Protein 7AJO (pdb70)

Secondary structure (DSSP, 8-state):
-----TTS-TTSGGGGT-S-HHHHHHHHHTTTT--S--SHHHHHHHHHHHHHHHHHT--HHHHHHHHHHHHHHHTT-HHHHHHHHHHHHHHHHHHHHHHHHHTHHHHTSS---SPPPPPPHHHHHHH--TTTT-TTT--TTS---HHHHHHHHHHHHHHTTTTS--PPP-----B-TTSB-S-HHHHHHHHHHTT---TTSPSS-SB--GGGHHHHHHHH---------B-S----TT--HHHHHHHHHHHHHHGGGS-------EEEGGGT--EEETTEEEE---EEEE-TTSPPP--EEEEEEEES--EE--TT---SS---TT-TTHHHHT--EEEETTEEEEE-GGGS-GGG--GGG--SEEEEPSSTTSTTTTEEEE---TT---EE--S-GGGGGSS--EEESS-EEETTHHHHHHHHHHHTT---SS--SS-EEEEEEEEEEEEEE--SEEEETTEEEE---TTSTTHHHHT--

B-factor: mean 32.71, std 13.71, range [15.11, 121.67]

InterPro domains:
  IPR002477 Peptidoglycan binding-like [PF01471] (220-265)
  IPR005490 L,D-transpeptidase catalytic domain [PF03734] (293-459)
  IPR005490 L,D-transpeptidase catalytic domain [PS52029] (292-469)
  IPR005490 L,D-transpeptidase catalytic domain [cd16913] (293-459)
  IPR036365 PGBD-like superfamily [SSF47090] (199-273)
  IPR036366 PGBD superfamily [G3DSA:1.10.101.10] (202-269)
  IPR038063 L,D-transpeptidase catalytic domain-like [G3DSA:2.40.440.10] (286-465)
  IPR038063 L,D-transpeptidase catalytic domain-like [SSF141523] (290-451)
  IPR045380 L,D-transpeptidase, scaffold domain [PF20142] (46-179)
  IPR052905 L,D-transpeptidase YkuD-like [PTHR41533] (31-523)

Nearest PDB structures (foldseek):
  7ajz-assembly2_B  TM=9.835E-01  e=1.786E-76  Vibrio cholerae
  6ntw-assembly1_A  TM=8.508E-01  e=1.933E-34  Escherichia coli K-12
  7kgm-assembly1_A  TM=8.425E-01  e=1.198E-33  Citrobacter rodentium ICC168
  7kgn-assembly1_A  TM=8.505E-01  e=2.633E-28  Salmonella enterica
  8aho-assembly1_A  TM=6.250E-01  e=1.512E-02  Mycobacterium tuberculosis

Organism: Vibrio cholerae serotype O1 (strain ATCC 39315 / El Tor Inaba N16961) (NCBI:txid243277)

Sequence (481 aa):
RFVELGWIDSTSPVNEQITNPALVEQIYHSNNDQLLWSDLATANHFEAQLEVIHRASFSPLFSRQLFFALKSYRQQDRWHEYDVLATDTLLQYLSSYAEQAPKVGIAWFFEGQLDQPLAPPSEEAQLALHAIGNQSLARLDEYTPQDPAYQQLLQAYQSLSSIEFNEVALYEQERLKRPGDPLSHREALVQRLALVNLDTTSILNDVAYYDASLEKPIKQFQKHGLQTDGVIGPQTKWLNTSVTERLALLALNAERIRLWPTQQDSIVVNVPGFDKYWDAGREVFESKVVVGKTTRPTPVNTKLDSLIINPTWNVPHKIVEDILPVKRDSEYLANHHEIIRGWSDPEVIDPALIDWEAVEPETFPYRLRQQAGVQNALGTYKFNTPNSRAIYLHDTPSKHLFNNNASRAFSSGCIRVENAEKFAQTLLANQGITLDDFPVSTQAIALKKRIPVHIIIYQTVWYEEGVLHYRDDIYHYDALALGNG

Structure (mmCIF, N/CA/C/O backbone):
data_7AJO
#
_entry.id   7AJO
#
_cell.length_a   57.849
_cell.length_b   102.328
_cell.length_c   113.226
_cell.angle_alpha   90.000
_cell.angle_beta   90.000
_cell.angle_gamma   90.000
#
_symmetry.space_group_name_H-M   'P 21 21 21'
#
loop_
_entity.id
_entity.type
_entity.pdbx_description
1 polymer 'L,D-transpeptidase YcbB'
2 non-polymer 1,2-ETHANEDIOL
3 non-polymer '(2~{S},6~{S})-2-azanyl-6-[[(4~{R})-4-azanyl-5-oxidanyl-5-oxidanylidene-pentanoyl]amino]heptanedioic acid'
4 water water
#
loop_
_atom_site.group_PDB
_atom_site.id
_atom_site.type_symbol
_atom_site.label_atom_id
_atom_site.label_alt_id
_atom_site.label_comp_id
_atom_site.label_asym_id
_atom_site.label_entity_id
_atom_site.label_seq_id
_atom_site.pdbx_PDB_ins_code
_atom_site.Cartn_x
_atom_site.Cartn_y
_atom_site.Cartn_z
_atom_site.occupancy
_atom_site.B_iso_or_equiv
_atom_site.auth_seq_id
_atom_site.auth_comp_id
_atom_site.auth_asym_id
_atom_site.auth_atom_id
_atom_site.pdbx_PDB_model_num
ATOM 1 N N . ARG A 1 7 ? -57.808 11.012 29.725 1.00 74.09 23 ARG A N 1
ATOM 2 C CA . ARG A 1 7 ? -58.492 10.546 28.461 1.00 69.87 23 ARG A CA 1
ATOM 3 C C . ARG A 1 7 ? -58.727 9.029 28.536 1.00 68.57 23 ARG A C 1
ATOM 4 O O . ARG A 1 7 ? -57.748 8.277 28.721 1.00 72.42 23 ARG A O 1
ATOM 12 N N . PHE A 1 8 ? -59.988 8.607 28.424 1.00 67.80 24 PHE A N 1
ATOM 13 C CA . PHE A 1 8 ? -60.449 7.198 28.546 1.00 65.99 24 PHE A CA 1
ATOM 14 C C . PHE A 1 8 ? -61.141 6.802 27.239 1.00 64.71 24 PHE A C 1
ATOM 15 O O . PHE A 1 8 ? -61.893 7.616 26.658 1.00 62.10 24 PHE A O 1
ATOM 23 N N . VAL A 1 9 ? -60.910 5.573 26.788 1.00 55.05 25 VAL A N 1
ATOM 24 C CA . VAL A 1 9 ? -61.510 5.068 25.522 1.00 53.58 25 VAL A CA 1
ATOM 25 C C . VAL A 1 9 ? -63.003 4.846 25.809 1.00 50.54 25 VAL A C 1
ATOM 26 O O . VAL A 1 9 ? -63.315 4.133 26.767 1.00 51.71 25 VAL A O 1
ATOM 30 N N . GLU A 1 10 ? -63.883 5.517 25.066 1.00 47.82 26 GLU A N 1
ATOM 31 C CA . GLU A 1 10 ? -65.344 5.559 25.330 1.00 51.47 26 GLU A CA 1
ATOM 32 C C . GLU A 1 10 ? -65.966 4.279 24.787 1.00 44.62 26 GLU A C 1
ATOM 33 O O . GLU A 1 10 ? -66.536 4.307 23.678 1.00 48.79 26 GLU A O 1
ATOM 39 N N . LEU A 1 11 ? -65.782 3.195 25.524 1.00 38.27 27 LEU A N 1
ATOM 40 C CA . LEU A 1 11 ? -66.356 1.861 25.248 1.00 40.87 27 LEU A CA 1
ATOM 41 C C . LEU A 1 11 ? -66.957 1.340 26.547 1.00 49.10 27 LEU A C 1
ATOM 42 O O . LEU A 1 11 ? -66.274 1.472 27.606 1.00 48.40 27 LEU A O 1
ATOM 47 N N . GLY A 1 12 ? -68.126 0.706 26.447 1.00 50.05 28 GLY A N 1
ATOM 48 C CA . GLY A 1 12 ? -68.826 0.096 27.585 1.00 52.76 28 GLY A CA 1
ATOM 49 C C . GLY A 1 12 ? -67.952 -0.919 28.285 1.00 50.24 28 GLY A C 1
ATOM 50 O O . GLY A 1 12 ? -67.898 -0.880 29.525 1.00 55.61 28 GLY A O 1
ATOM 51 N N . TRP A 1 13 ? -67.263 -1.775 27.529 1.00 46.34 29 TRP A N 1
ATOM 52 C CA . TRP A 1 13 ? -66.640 -3.006 28.086 1.00 45.51 29 TRP A CA 1
ATOM 53 C C . TRP A 1 13 ? -65.165 -2.782 28.470 1.00 40.40 29 TRP A C 1
ATOM 54 O O . TRP A 1 13 ? -64.442 -3.792 28.684 1.00 41.73 29 TRP A O 1
ATOM 65 N N . ILE A 1 14 ? -64.743 -1.522 28.575 1.00 39.86 30 ILE A N 1
ATOM 66 C CA . ILE A 1 14 ? -63.409 -1.116 29.110 1.00 39.46 30 ILE A CA 1
ATOM 67 C C . ILE A 1 14 ? -63.654 -0.108 30.230 1.00 38.09 30 ILE A C 1
ATOM 68 O O . ILE A 1 14 ? -64.077 1.025 29.929 1.00 35.92 30 ILE A O 1
ATOM 73 N N . ASP A 1 15 ? -63.339 -0.465 31.467 1.00 40.38 31 ASP A N 1
ATOM 74 C CA . ASP A 1 15 ? -63.512 0.496 32.583 1.00 40.50 31 ASP A CA 1
ATOM 75 C C . ASP A 1 15 ? -62.513 1.641 32.390 1.00 37.54 31 ASP A C 1
ATOM 76 O O . ASP A 1 15 ? -61.411 1.388 31.913 1.00 35.47 31 ASP A O 1
ATOM 81 N N . SER A 1 16 ? -62.878 2.857 32.790 1.00 36.97 32 SER A N 1
ATOM 82 C CA . SER A 1 16 ? -62.039 4.076 32.725 1.00 36.92 32 SER A CA 1
ATOM 83 C C . SER A 1 16 ? -60.758 3.890 33.543 1.00 37.95 32 SER A C 1
ATOM 84 O O . SER A 1 16 ? -59.742 4.553 33.240 1.00 33.74 32 SER A O 1
ATOM 87 N N . THR A 1 17 ? -60.827 3.041 34.577 1.00 38.83 33 THR A N 1
ATOM 88 C CA . THR A 1 17 ? -59.713 2.751 35.524 1.00 38.66 33 THR A CA 1
ATOM 89 C C . THR A 1 17 ? -58.727 1.740 34.922 1.00 35.39 33 THR A C 1
ATOM 90 O O . THR A 1 17 ? -57.645 1.648 35.474 1.00 35.66 33 THR A O 1
ATOM 94 N N . SER A 1 18 ? -59.077 1.036 33.829 1.00 38.03 34 SER A N 1
ATOM 95 C CA . SER A 1 18 ? -58.216 -0.007 33.200 1.00 36.48 34 SER A CA 1
ATOM 96 C C . SER A 1 18 ? -56.874 0.601 32.833 1.00 32.31 34 SER A C 1
ATOM 97 O O . SER A 1 18 ? -56.821 1.681 32.275 1.00 35.70 34 SER A O 1
ATOM 100 N N . PRO A 1 19 ? -55.764 -0.122 33.068 1.00 30.71 35 PRO A N 1
ATOM 101 C CA . PRO A 1 19 ? -54.447 0.319 32.626 1.00 31.75 35 PRO A CA 1
ATOM 102 C C . PRO A 1 19 ? -54.314 0.536 31.102 1.00 29.26 35 PRO A C 1
ATOM 103 O O . PRO A 1 19 ? -53.403 1.242 30.721 1.00 31.33 35 PRO A O 1
ATOM 107 N N . VAL A 1 20 ? -55.193 -0.032 30.269 1.00 29.38 36 VAL A N 1
ATOM 108 C CA . VAL A 1 20 ? -55.078 0.130 28.786 1.00 32.41 36 VAL A CA 1
ATOM 109 C C . VAL A 1 20 ? -55.312 1.585 28.420 1.00 36.29 36 VAL A C 1
ATOM 110 O O . VAL A 1 20 ? -54.865 1.961 27.315 1.00 35.52 36 VAL A O 1
ATOM 114 N N . ASN A 1 21 ? -56.016 2.357 29.257 1.00 34.32 37 ASN A N 1
ATOM 115 C CA . ASN A 1 21 ? -56.285 3.786 28.963 1.00 37.50 37 ASN A CA 1
ATOM 116 C C . ASN A 1 21 ? -54.961 4.537 28.981 1.00 39.02 37 ASN A C 1
ATOM 117 O O . ASN A 1 21 ? -54.870 5.493 28.231 1.00 44.50 37 ASN A O 1
ATOM 122 N N . GLU A 1 22 ? -53.952 4.065 29.714 1.00 36.06 38 GLU A N 1
ATOM 123 C CA . GLU A 1 22 ? -52.604 4.684 29.693 1.00 40.42 38 GLU A CA 1
ATOM 124 C C . GLU A 1 22 ? -51.738 4.086 28.581 1.00 35.97 38 GLU A C 1
ATOM 125 O O . GLU A 1 22 ? -50.618 4.544 28.396 1.00 36.57 38 GLU A O 1
ATOM 131 N N . GLN A 1 23 ? -52.169 3.031 27.921 1.00 30.51 39 GLN A N 1
ATOM 132 C CA . GLN A 1 23 ? -51.270 2.334 26.972 1.00 29.69 39 GLN A CA 1
ATOM 133 C C . GLN A 1 23 ? -51.691 2.656 25.532 1.00 29.44 39 GLN A C 1
ATOM 134 O O . GLN A 1 23 ? -50.847 2.527 24.661 1.00 34.73 39 GLN A O 1
ATOM 140 N N . ILE A 1 24 ? -52.962 2.989 25.311 1.00 29.94 40 ILE A N 1
ATOM 141 C CA . ILE A 1 24 ? -53.556 3.288 23.976 1.00 31.96 40 ILE A CA 1
ATOM 142 C C . ILE A 1 24 ? -52.984 4.633 23.528 1.00 30.98 40 ILE A C 1
ATOM 143 O O . ILE A 1 24 ? -53.088 5.597 24.281 1.00 30.12 40 ILE A O 1
ATOM 148 N N . THR A 1 25 ? -52.492 4.707 22.296 1.00 28.26 41 THR A N 1
ATOM 149 C CA . THR A 1 25 ? -51.892 5.921 21.698 1.00 26.42 41 THR A CA 1
ATOM 150 C C . THR A 1 25 ? -52.971 6.772 21.008 1.00 26.41 41 THR A C 1
ATOM 151 O O . THR A 1 25 ? -52.789 7.967 20.890 1.00 26.19 41 THR A O 1
ATOM 155 N N . ASN A 1 26 ? -54.055 6.172 20.525 1.00 26.81 42 ASN A N 1
ATOM 156 C CA . ASN A 1 26 ? -55.069 6.886 19.713 1.00 27.34 42 ASN A CA 1
ATOM 157 C C . ASN A 1 26 ? -56.458 6.404 20.130 1.00 27.65 42 ASN A C 1
ATOM 158 O O . ASN A 1 26 ? -57.162 5.736 19.369 1.00 24.83 42 ASN A O 1
ATOM 163 N N . PRO A 1 27 ? -56.910 6.772 21.351 1.00 27.82 43 PRO A N 1
ATOM 164 C CA . PRO A 1 27 ? -58.229 6.377 21.842 1.00 26.54 43 PRO A CA 1
ATOM 165 C C . PRO A 1 27 ? -59.386 6.852 20.949 1.00 25.77 43 PRO A C 1
ATOM 166 O O . PRO A 1 27 ? -60.312 6.095 20.729 1.00 26.98 43 PRO A O 1
ATOM 170 N N . ALA A 1 28 ? -59.297 8.050 20.403 1.00 26.50 44 ALA A N 1
ATOM 171 C CA . ALA A 1 28 ? -60.348 8.629 19.541 1.00 27.86 44 ALA A CA 1
ATOM 172 C C . ALA A 1 28 ? -60.577 7.700 18.347 1.00 28.19 44 ALA A C 1
ATOM 173 O O . ALA A 1 28 ? -61.747 7.353 18.081 1.00 26.89 44 ALA A O 1
ATOM 175 N N . LEU A 1 29 ? -59.514 7.273 17.669 1.00 25.62 45 LEU A N 1
ATOM 176 C CA . LEU A 1 29 ? -59.668 6.448 16.445 1.00 25.30 45 LEU A CA 1
ATOM 177 C C . LEU A 1 29 ? -60.076 5.023 16.846 1.00 24.56 45 LEU A C 1
ATOM 178 O O . LEU A 1 29 ? -60.959 4.422 16.187 1.00 22.47 45 LEU A O 1
ATOM 183 N N . VAL A 1 30 ? -59.529 4.507 17.937 1.00 22.91 46 VAL A N 1
ATOM 184 C CA . VAL A 1 30 ? -59.822 3.123 18.364 1.00 24.70 46 VAL A CA 1
ATOM 185 C C . VAL A 1 30 ? -61.311 3.046 18.707 1.00 23.82 46 VAL A C 1
ATOM 186 O O . VAL A 1 30 ? -61.951 2.062 18.343 1.00 23.79 46 VAL A O 1
ATOM 190 N N . GLU A 1 31 ? -61.859 4.031 19.397 1.00 26.67 47 GLU A N 1
ATOM 191 C CA . GLU A 1 31 ? -63.299 3.942 19.782 1.00 27.03 47 GLU A CA 1
ATOM 192 C C . GLU A 1 31 ? -64.166 4.039 18.529 1.00 24.35 47 GLU A C 1
ATOM 193 O O . GLU A 1 31 ? -65.127 3.275 18.444 1.00 24.45 47 GLU A O 1
ATOM 199 N N . GLN A 1 32 ? -63.808 4.886 17.578 1.00 23.98 48 GLN A N 1
ATOM 200 C CA . GLN A 1 32 ? -64.572 4.994 16.312 1.00 26.91 48 GLN A CA 1
ATOM 201 C C . GLN A 1 32 ? -64.579 3.665 15.560 1.00 25.24 48 GLN A C 1
ATOM 202 O O . GLN A 1 32 ? -65.613 3.356 14.974 1.00 25.82 48 GLN A O 1
ATOM 208 N N . ILE A 1 33 ? -63.450 2.955 15.500 1.00 22.15 49 ILE A N 1
ATOM 209 C CA . ILE A 1 33 ? -63.354 1.625 14.829 1.00 23.49 49 ILE A CA 1
ATOM 210 C C . ILE A 1 33 ? -64.304 0.653 15.517 1.00 21.56 49 ILE A C 1
ATOM 211 O O . ILE A 1 33 ? -65.077 -0.034 14.824 1.00 21.72 49 ILE A O 1
ATOM 216 N N . TYR A 1 34 ? -64.305 0.621 16.849 1.00 19.91 50 TYR A N 1
ATOM 217 C CA . TYR A 1 34 ? -65.208 -0.268 17.589 1.00 20.98 50 TYR A CA 1
ATOM 218 C C . TYR A 1 34 ? -66.673 0.103 17.305 1.00 21.30 50 TYR A C 1
ATOM 219 O O . TYR A 1 34 ? -67.459 -0.818 16.964 1.00 19.97 50 TYR A O 1
ATOM 228 N N . HIS A 1 35 ? -67.013 1.391 17.390 1.00 23.91 51 HIS A N 1
ATOM 229 C CA . HIS A 1 35 ? -68.398 1.895 17.211 1.00 24.32 51 HIS A CA 1
ATOM 230 C C . HIS A 1 35 ? -68.879 1.531 15.808 1.00 24.93 51 HIS A C 1
ATOM 231 O O . HIS A 1 35 ? -70.057 1.162 15.671 1.00 25.37 51 HIS A O 1
ATOM 238 N N . SER A 1 36 ? -67.982 1.585 14.815 1.00 22.29 52 SER A N 1
ATOM 239 C CA . SER A 1 36 ? -68.291 1.279 13.390 1.00 24.95 52 SER A CA 1
ATOM 240 C C . SER A 1 36 ? -68.520 -0.224 13.212 1.00 23.97 52 SER A C 1
ATOM 241 O O . SER A 1 36 ? -68.931 -0.629 12.138 1.00 22.82 52 SER A O 1
ATOM 244 N N . ASN A 1 37 ? -68.164 -1.029 14.214 1.00 26.71 53 ASN A N 1
ATOM 245 C CA . ASN A 1 37 ? -68.168 -2.511 14.135 1.00 29.17 53 ASN A CA 1
ATOM 246 C C . ASN A 1 37 ? -69.049 -3.047 15.265 1.00 26.97 53 ASN A C 1
ATOM 247 O O . ASN A 1 37 ? -68.817 -4.178 15.703 1.00 25.37 53 ASN A O 1
ATOM 252 N N . ASN A 1 38 ? -69.972 -2.221 15.758 1.00 28.26 54 ASN A N 1
ATOM 253 C CA . ASN A 1 38 ? -71.012 -2.635 16.729 1.00 28.80 54 ASN A CA 1
ATOM 254 C C . ASN A 1 38 ? -70.340 -3.053 18.034 1.00 29.16 54 ASN A C 1
ATOM 255 O O . ASN A 1 38 ? -70.848 -3.968 18.700 1.00 26.55 54 ASN A O 1
ATOM 260 N N . ASP A 1 39 ? -69.211 -2.432 18.354 1.00 29.73 55 ASP A N 1
ATOM 261 C CA . ASP A 1 39 ? -68.413 -2.711 19.573 1.00 30.21 55 ASP A CA 1
ATOM 262 C C . ASP A 1 39 ? -68.139 -4.204 19.739 1.00 29.85 55 ASP A C 1
ATOM 263 O O . ASP A 1 39 ? -68.014 -4.647 20.889 1.00 30.89 55 ASP A O 1
ATOM 268 N N . GLN A 1 40 ? -67.959 -4.927 18.635 1.00 29.21 56 GLN A N 1
ATOM 269 C CA . GLN A 1 40 ? -67.526 -6.340 18.631 1.00 30.89 56 GLN A CA 1
ATOM 270 C C . GLN A 1 40 ? -66.001 -6.409 18.809 1.00 30.89 56 GLN A C 1
ATOM 271 O O . GLN A 1 40 ? -65.274 -5.528 18.300 1.00 27.22 56 GLN A O 1
ATOM 277 N N . LEU A 1 41 ? -65.532 -7.464 19.477 1.00 30.16 57 LEU A N 1
ATOM 278 C CA . LEU A 1 41 ? -64.085 -7.781 19.612 1.00 27.33 57 LEU A CA 1
ATOM 279 C C . LEU A 1 41 ? -63.518 -8.079 18.215 1.00 25.90 57 LEU A C 1
ATOM 280 O O . LEU A 1 41 ? -64.215 -8.702 17.389 1.00 27.37 57 LEU A O 1
ATOM 285 N N . LEU A 1 42 ? -62.304 -7.622 17.936 1.00 25.47 58 LEU A N 1
ATOM 286 C CA . LEU A 1 42 ? -61.652 -7.847 16.633 1.00 26.60 58 LEU A CA 1
ATOM 287 C C . LEU A 1 42 ? -60.714 -9.049 16.720 1.00 23.94 58 LEU A C 1
ATOM 288 O O . LEU A 1 42 ? -60.410 -9.574 15.665 1.00 22.40 58 LEU A O 1
ATOM 293 N N . TRP A 1 43 ? -60.278 -9.465 17.915 1.00 21.86 59 TRP A N 1
ATOM 294 C CA . TRP A 1 43 ? -59.143 -10.420 18.070 1.00 25.38 59 TRP A CA 1
ATOM 295 C C . TRP A 1 43 ? -59.569 -11.761 18.682 1.00 27.00 59 TRP A C 1
ATOM 296 O O . TRP A 1 43 ? -58.717 -12.435 19.287 1.00 27.58 59 TRP A O 1
ATOM 307 N N . SER A 1 44 ? -60.817 -12.183 18.488 1.00 28.31 60 SER A N 1
ATOM 308 C CA . SER A 1 44 ? -61.380 -13.391 19.142 1.00 28.23 60 SER A CA 1
ATOM 309 C C . SER A 1 44 ? -60.859 -14.656 18.457 1.00 27.97 60 SER A C 1
ATOM 310 O O . SER A 1 44 ? -60.928 -15.705 19.062 1.00 30.46 60 SER A O 1
ATOM 313 N N . ASP A 1 45 ? -60.376 -14.567 17.217 1.00 28.68 61 ASP A N 1
ATOM 314 C CA . ASP A 1 45 ? -59.652 -15.687 16.570 1.00 28.81 61 ASP A CA 1
ATOM 315 C C . ASP A 1 45 ? -58.211 -15.668 17.103 1.00 29.91 61 ASP A C 1
ATOM 316 O O . ASP A 1 45 ? -57.444 -14.720 16.781 1.00 29.14 61 ASP A O 1
ATOM 321 N N . LEU A 1 46 ? -57.879 -16.664 17.925 1.00 32.43 62 LEU A N 1
ATOM 322 C CA . LEU A 1 46 ? -56.533 -16.884 18.504 1.00 30.95 62 LEU A CA 1
ATOM 323 C C . LEU A 1 46 ? -55.500 -16.962 17.377 1.00 31.65 62 LEU A C 1
ATOM 324 O O . LEU A 1 46 ? -54.390 -16.461 17.564 1.00 29.60 62 LEU A O 1
ATOM 329 N N . ALA A 1 47 ? -55.820 -17.580 16.252 1.00 26.38 63 ALA A N 1
ATOM 330 C CA . ALA A 1 47 ? -54.848 -17.658 15.140 1.00 29.33 63 ALA A CA 1
ATOM 331 C C . ALA A 1 47 ? -54.463 -16.234 14.679 1.00 26.71 63 ALA A C 1
ATOM 332 O O . ALA A 1 47 ? -53.304 -16.036 14.278 1.00 27.76 63 ALA A O 1
ATOM 334 N N . THR A 1 48 ? -55.385 -15.271 14.751 1.00 24.96 64 THR A N 1
ATOM 335 C CA . THR A 1 48 ? -55.179 -13.862 14.330 1.00 24.81 64 THR A CA 1
ATOM 336 C C . THR A 1 48 ? -54.339 -13.136 15.387 1.00 23.82 64 THR A C 1
ATOM 337 O O . THR A 1 48 ? -53.409 -12.393 15.006 1.00 21.80 64 THR A O 1
ATOM 341 N N . ALA A 1 49 ? -54.674 -13.336 16.661 1.00 20.78 65 ALA A N 1
ATOM 342 C CA . ALA A 1 49 ? -53.883 -12.824 17.792 1.00 23.38 65 ALA A CA 1
ATOM 343 C C . ALA A 1 49 ? -52.443 -13.349 17.664 1.00 23.94 65 ALA A C 1
ATOM 344 O O . ALA A 1 49 ? -51.485 -12.525 17.688 1.00 23.24 65 ALA A O 1
ATOM 346 N N . ASN A 1 50 ? -52.295 -14.651 17.436 1.00 23.85 66 ASN A N 1
ATOM 347 C CA . ASN A 1 50 ? -50.973 -15.316 17.300 1.00 23.62 66 ASN A CA 1
ATOM 348 C C . ASN A 1 50 ? -50.203 -14.698 16.141 1.00 24.59 66 ASN A C 1
ATOM 349 O O . ASN A 1 50 ? -48.975 -14.516 16.285 1.00 21.46 66 ASN A O 1
ATOM 354 N N . HIS A 1 51 ? -50.885 -14.467 15.017 1.00 23.11 67 HIS A N 1
ATOM 355 C CA . HIS A 1 51 ? -50.234 -13.955 13.789 1.00 25.19 67 HIS A CA 1
ATOM 356 C C . HIS A 1 51 ? -49.689 -12.553 14.086 1.00 23.73 67 HIS A C 1
ATOM 357 O O . HIS A 1 51 ? -48.537 -12.299 13.721 1.00 23.69 67 HIS A O 1
ATOM 364 N N . PHE A 1 52 ? -50.421 -11.695 14.799 1.00 22.25 68 PHE A N 1
ATOM 365 C CA . PHE A 1 52 ? -49.969 -10.311 15.066 1.00 22.89 68 PHE A CA 1
ATOM 366 C C . PHE A 1 52 ? -48.835 -10.365 16.101 1.00 22.81 68 PHE A C 1
ATOM 367 O O . PHE A 1 52 ? -47.818 -9.655 15.958 1.00 20.24 68 PHE A O 1
ATOM 375 N N . GLU A 1 53 ? -48.952 -11.218 17.115 1.00 23.00 69 GLU A N 1
ATOM 376 C CA . GLU A 1 53 ? -47.846 -11.300 18.110 1.00 26.11 69 GLU A CA 1
ATOM 377 C C . GLU A 1 53 ? -46.561 -11.764 17.397 1.00 25.98 69 GLU A C 1
ATOM 378 O O . GLU A 1 53 ? -45.483 -11.284 17.759 1.00 23.65 69 GLU A O 1
ATOM 384 N N . ALA A 1 54 ? -46.676 -12.635 16.404 1.00 22.64 70 ALA A N 1
ATOM 385 C CA . ALA A 1 54 ? -45.497 -13.172 15.701 1.00 24.38 70 ALA A CA 1
ATOM 386 C C . ALA A 1 54 ? -44.862 -12.045 14.886 1.00 24.31 70 ALA A C 1
ATOM 387 O O . ALA A 1 54 ? -43.630 -12.055 14.779 1.00 23.67 70 ALA A O 1
ATOM 389 N N . GLN A 1 55 ? -45.657 -11.137 14.326 1.00 23.14 71 GLN A N 1
ATOM 390 C CA . GLN A 1 55 ? -45.130 -9.950 13.612 1.00 24.72 71 GLN A CA 1
ATOM 391 C C . GLN A 1 55 ? -44.430 -9.020 14.608 1.00 22.99 71 GLN A C 1
ATOM 392 O O . GLN A 1 55 ? -43.278 -8.575 14.342 1.00 20.25 71 GLN A O 1
ATOM 398 N N . LEU A 1 56 ? -45.052 -8.766 15.751 1.00 19.65 72 LEU A N 1
ATOM 399 C CA . LEU A 1 56 ? -44.461 -7.887 16.768 1.00 20.93 72 LEU A CA 1
ATOM 400 C C . LEU A 1 56 ? -43.164 -8.513 17.283 1.00 20.27 72 LEU A C 1
ATOM 401 O O . LEU A 1 56 ? -42.249 -7.731 17.595 1.00 21.66 72 LEU A O 1
ATOM 406 N N . GLU A 1 57 ? -43.099 -9.843 17.381 1.00 22.71 73 GLU A N 1
ATOM 407 C CA . GLU A 1 57 ? -41.917 -10.593 17.900 1.00 24.88 73 GLU A CA 1
ATOM 408 C C . GLU A 1 57 ? -40.727 -10.362 16.958 1.00 21.26 73 GLU A C 1
ATOM 409 O O . GLU A 1 57 ? -39.647 -10.184 17.451 1.00 19.52 73 GLU A O 1
ATOM 415 N N . VAL A 1 58 ? -40.956 -10.301 15.651 1.00 19.63 74 VAL A N 1
ATOM 416 C CA . VAL A 1 58 ? -39.907 -9.911 14.674 1.00 19.84 74 VAL A CA 1
ATOM 417 C C . VAL A 1 58 ? -39.383 -8.505 15.028 1.00 20.94 74 VAL A C 1
ATOM 418 O O . VAL A 1 58 ? -38.142 -8.339 15.187 1.00 21.75 74 VAL A O 1
ATOM 422 N N . ILE A 1 59 ? -40.278 -7.535 15.207 1.00 19.48 75 ILE A N 1
ATOM 423 C CA . ILE A 1 59 ? -39.914 -6.132 15.509 1.00 18.55 75 ILE A CA 1
ATOM 424 C C . ILE A 1 59 ? -39.203 -6.131 16.852 1.00 19.61 75 ILE A C 1
ATOM 425 O O . ILE A 1 59 ? -38.190 -5.406 17.024 1.00 20.19 75 ILE A O 1
ATOM 430 N N . HIS A 1 60 ? -39.674 -6.942 17.784 1.00 19.43 76 HIS A N 1
ATOM 431 C CA . HIS A 1 60 ? -39.066 -6.958 19.137 1.00 19.27 76 HIS A CA 1
ATOM 432 C C . HIS A 1 60 ? -37.620 -7.458 19.032 1.00 19.96 76 HIS A C 1
ATOM 433 O O . HIS A 1 60 ? -36.672 -6.812 19.558 1.00 19.61 76 HIS A O 1
ATOM 440 N N . ARG A 1 61 ? -37.435 -8.580 18.365 1.00 21.45 77 ARG A N 1
ATOM 441 C CA . ARG A 1 61 ? -36.081 -9.163 18.219 1.00 26.06 77 ARG A CA 1
ATOM 442 C C . ARG A 1 61 ? -35.161 -8.180 17.466 1.00 24.44 77 ARG A C 1
ATOM 443 O O . ARG A 1 61 ? -33.940 -8.094 17.773 1.00 23.52 77 ARG A O 1
ATOM 451 N N . ALA A 1 62 ? -35.706 -7.459 16.497 1.00 24.56 78 ALA A N 1
ATOM 452 C CA . ALA A 1 62 ? -34.940 -6.500 15.685 1.00 23.48 78 ALA A CA 1
ATOM 453 C C . ALA A 1 62 ? -34.400 -5.388 16.582 1.00 24.13 78 ALA A C 1
ATOM 454 O O . ALA A 1 62 ? -33.368 -4.819 16.240 1.00 23.20 78 ALA A O 1
ATOM 456 N N . SER A 1 63 ? -35.086 -5.104 17.685 1.00 23.99 79 SER A N 1
ATOM 457 C CA . SER A 1 63 ? -34.629 -4.252 18.809 1.00 22.68 79 SER A CA 1
ATOM 458 C C . SER A 1 63 ? -34.621 -2.755 18.485 1.00 21.73 79 SER A C 1
ATOM 459 O O . SER A 1 63 ? -34.090 -2.040 19.293 1.00 23.80 79 SER A O 1
ATOM 462 N N . PHE A 1 64 ? -35.157 -2.288 17.360 1.00 18.98 80 PHE A N 1
ATOM 463 C CA . PHE A 1 64 ? -35.124 -0.858 16.974 1.00 19.03 80 PHE A CA 1
ATOM 464 C C . PHE A 1 64 ? -36.324 -0.106 17.562 1.00 20.84 80 PHE A C 1
ATOM 465 O O . PHE A 1 64 ? -36.369 1.140 17.417 1.00 23.59 80 PHE A O 1
ATOM 473 N N . SER A 1 65 ? -37.284 -0.786 18.207 1.00 23.62 81 SER A N 1
ATOM 474 C CA . SER A 1 65 ? -38.547 -0.120 18.618 1.00 19.92 81 SER A CA 1
ATOM 475 C C . SER A 1 65 ? -38.881 -0.380 20.066 1.00 19.83 81 SER A C 1
ATOM 476 O O . SER A 1 65 ? -39.593 -1.314 20.373 1.00 19.49 81 SER A O 1
ATOM 479 N N . PRO A 1 66 ? -38.474 0.469 21.016 1.00 21.66 82 PRO A N 1
ATOM 480 C CA . PRO A 1 66 ? -39.026 0.353 22.367 1.00 21.54 82 PRO A CA 1
ATOM 481 C C . PRO A 1 66 ? -40.568 0.471 22.375 1.00 22.76 82 PRO A C 1
ATOM 482 O O . PRO A 1 66 ? -41.210 -0.186 23.191 1.00 22.12 82 PRO A O 1
ATOM 486 N N . LEU A 1 67 ? -41.165 1.289 21.498 1.00 22.93 83 LEU A N 1
ATOM 487 C CA . LEU A 1 67 ? -42.658 1.377 21.370 1.00 23.17 83 LEU A CA 1
ATOM 488 C C . LEU A 1 67 ? -43.267 -0.027 21.181 1.00 23.15 83 LEU A C 1
ATOM 489 O O . LEU A 1 67 ? -44.059 -0.463 21.996 1.00 20.40 83 LEU A O 1
ATOM 494 N N . PHE A 1 68 ? -42.927 -0.723 20.100 1.00 21.23 84 PHE A N 1
ATOM 495 C CA . PHE A 1 68 ? -43.555 -2.014 19.766 1.00 21.52 84 PHE A CA 1
ATOM 496 C C . PHE A 1 68 ? -43.206 -3.045 20.821 1.00 23.69 84 PHE A C 1
ATOM 497 O O . PHE A 1 68 ? -44.076 -3.859 21.149 1.00 22.18 84 PHE A O 1
ATOM 505 N N . SER A 1 69 ? -41.997 -2.986 21.380 1.00 21.58 85 SER A N 1
ATOM 506 C CA . SER A 1 69 ? -41.577 -3.958 22.418 1.00 23.40 85 SER A CA 1
ATOM 507 C C . SER A 1 69 ? -42.481 -3.765 23.641 1.00 21.72 85 SER A C 1
ATOM 508 O O . SER A 1 69 ? -42.943 -4.784 24.205 1.00 22.09 85 SER A O 1
ATOM 511 N N . ARG A 1 70 ? -42.717 -2.509 24.009 1.00 23.46 86 ARG A N 1
ATOM 512 C CA . ARG A 1 70 ? -43.558 -2.125 25.180 1.00 26.11 86 ARG A CA 1
ATOM 513 C C . ARG A 1 70 ? -44.989 -2.627 24.963 1.00 26.10 86 ARG A C 1
ATOM 514 O O . ARG A 1 70 ? -45.612 -3.139 25.917 1.00 23.64 86 ARG A O 1
ATOM 522 N N . GLN A 1 71 ? -45.521 -2.457 23.756 1.00 22.98 87 GLN A N 1
ATOM 523 C CA . GLN A 1 71 ? -46.927 -2.855 23.490 1.00 24.14 87 GLN A CA 1
ATOM 524 C C . GLN A 1 71 ? -46.976 -4.386 23.436 1.00 22.44 87 GLN A C 1
ATOM 525 O O . GLN A 1 71 ? -47.929 -4.957 23.941 1.00 22.47 87 GLN A O 1
ATOM 531 N N . LEU A 1 72 ? -45.990 -5.054 22.826 1.00 21.28 88 LEU A N 1
ATOM 532 C CA . LEU A 1 72 ? -45.993 -6.523 22.799 1.00 21.88 88 LEU A CA 1
ATOM 533 C C . LEU A 1 72 ? -45.979 -7.029 24.242 1.00 22.80 88 LEU A C 1
ATOM 534 O O . LEU A 1 72 ? -46.732 -7.977 24.564 1.00 23.78 88 LEU A O 1
ATOM 539 N N . PHE A 1 73 ? -45.139 -6.471 25.096 1.00 24.53 89 PHE A N 1
ATOM 540 C CA A PHE A 1 73 ? -45.030 -7.011 26.472 0.50 26.18 89 PHE A CA 1
ATOM 541 C CA B PHE A 1 73 ? -45.016 -6.918 26.513 0.50 25.51 89 PHE A CA 1
ATOM 542 C C . PHE A 1 73 ? -46.392 -6.830 27.172 1.00 25.74 89 PHE A C 1
ATOM 543 O O . PHE A 1 73 ? -46.846 -7.809 27.788 1.00 24.89 89 PHE A O 1
ATOM 558 N N . ALA A 1 74 ? -47.038 -5.673 27.036 1.00 25.38 90 ALA A N 1
ATOM 559 C CA . ALA A 1 74 ? -48.387 -5.429 27.605 1.00 26.16 90 ALA A CA 1
ATOM 560 C C . ALA A 1 74 ? -49.422 -6.419 27.017 1.00 25.10 90 ALA A C 1
ATOM 561 O O . ALA A 1 74 ? -50.228 -7.020 27.780 1.00 24.97 90 ALA A O 1
ATOM 563 N N . LEU A 1 75 ? -49.441 -6.621 25.696 1.00 21.92 91 LEU A N 1
ATOM 564 C CA . LEU A 1 75 ? -50.361 -7.603 25.081 1.00 20.39 91 LEU A CA 1
ATOM 565 C C . LEU A 1 75 ? -50.162 -8.978 25.704 1.00 23.42 91 LEU A C 1
ATOM 566 O O . LEU A 1 75 ? -51.174 -9.572 26.136 1.00 23.70 91 LEU A O 1
ATOM 571 N N . LYS A 1 76 ? -48.919 -9.473 25.774 1.00 25.09 92 LYS A N 1
ATOM 572 C CA . LYS A 1 76 ? -48.646 -10.843 26.283 1.00 26.21 92 LYS A CA 1
ATOM 573 C C . LYS A 1 76 ? -49.108 -10.919 27.740 1.00 25.24 92 LYS A C 1
ATOM 574 O O . LYS A 1 76 ? -49.612 -11.963 28.151 1.00 26.35 92 LYS A O 1
ATOM 580 N N . SER A 1 77 ? -48.963 -9.848 28.487 1.00 24.54 93 SER A N 1
ATOM 581 C CA . SER A 1 77 ? -49.378 -9.819 29.914 1.00 28.37 93 SER A CA 1
ATOM 582 C C . SER A 1 77 ? -50.912 -9.965 30.009 1.00 29.11 93 SER A C 1
ATOM 583 O O . SER A 1 77 ? -51.388 -10.792 30.784 1.00 26.81 93 SER A O 1
ATOM 586 N N . TYR A 1 78 ? -51.684 -9.226 29.209 1.00 26.82 94 TYR A N 1
ATOM 587 C CA . TYR A 1 78 ? -53.164 -9.299 29.251 1.00 28.06 94 TYR A CA 1
ATOM 588 C C . TYR A 1 78 ? -53.564 -10.714 28.875 1.00 26.70 94 TYR A C 1
ATOM 589 O O . TYR A 1 78 ? -54.427 -11.299 29.519 1.00 25.38 94 TYR A O 1
ATOM 598 N N . ARG A 1 79 ? -52.922 -11.249 27.848 1.00 26.61 95 ARG A N 1
ATOM 599 C CA . ARG A 1 79 ? -53.226 -12.614 27.363 1.00 26.81 95 ARG A CA 1
ATOM 600 C C . ARG A 1 79 ? -52.922 -13.659 28.454 1.00 29.60 95 ARG A C 1
ATOM 601 O O . ARG A 1 79 ? -53.741 -14.586 28.633 1.00 30.43 95 ARG A O 1
ATOM 609 N N . GLN A 1 80 ? -51.798 -13.546 29.159 1.00 31.88 96 GLN A N 1
ATOM 610 C CA . GLN A 1 80 ? -51.433 -14.514 30.234 1.00 34.73 96 GLN A CA 1
ATOM 611 C C . GLN A 1 80 ? -52.542 -14.484 31.291 1.00 32.78 96 GLN A C 1
ATOM 612 O O . GLN A 1 80 ? -52.798 -15.524 31.879 1.00 34.95 96 GLN A O 1
ATOM 618 N N . GLN A 1 81 ? -53.146 -13.320 31.532 1.00 30.50 97 GLN A N 1
ATOM 619 C CA . GLN A 1 81 ? -54.206 -13.132 32.563 1.00 29.91 97 GLN A CA 1
ATOM 620 C C . GLN A 1 81 ? -55.619 -13.375 32.016 1.00 30.70 97 GLN A C 1
ATOM 621 O O . GLN A 1 81 ? -56.564 -13.168 32.814 1.00 29.48 97 GLN A O 1
ATOM 627 N N . ASP A 1 82 ? -55.775 -13.723 30.724 1.00 28.46 98 ASP A N 1
ATOM 628 C CA . ASP A 1 82 ? -57.088 -13.906 30.045 1.00 30.89 98 ASP A CA 1
ATOM 629 C C . ASP A 1 82 ? -57.872 -12.591 30.054 1.00 27.57 98 ASP A C 1
ATOM 630 O O . ASP A 1 82 ? -59.095 -12.631 30.032 1.00 26.57 98 ASP A O 1
ATOM 635 N N . ARG A 1 83 ? -57.193 -11.454 30.069 1.00 23.48 99 ARG A N 1
ATOM 636 C CA . ARG A 1 83 ? -57.852 -10.136 29.984 1.00 23.93 99 ARG A CA 1
ATOM 637 C C . ARG A 1 83 ? -58.022 -9.771 28.511 1.00 25.03 99 ARG A C 1
ATOM 638 O O . ARG A 1 83 ? -57.334 -8.813 28.046 1.00 24.32 99 ARG A O 1
ATOM 646 N N . TRP A 1 84 ? -58.953 -10.461 27.854 1.00 24.65 100 TRP A N 1
ATOM 647 C CA . TRP A 1 84 ? -59.098 -10.434 26.376 1.00 26.91 100 TRP A CA 1
ATOM 648 C C . TRP A 1 84 ? -59.756 -9.149 25.912 1.00 26.48 100 TRP A C 1
ATOM 649 O O . TRP A 1 84 ? -59.542 -8.816 24.765 1.00 26.58 100 TRP A O 1
ATOM 660 N N . HIS A 1 85 ? -60.535 -8.472 26.748 1.00 26.11 101 HIS A N 1
ATOM 661 C CA . HIS A 1 85 ? -61.191 -7.197 26.379 1.00 30.53 101 HIS A CA 1
ATOM 662 C C . HIS A 1 85 ? -60.106 -6.125 26.279 1.00 26.70 101 HIS A C 1
ATOM 663 O O . HIS A 1 85 ? -60.081 -5.381 25.287 1.00 23.87 101 HIS A O 1
ATOM 670 N N . GLU A 1 86 ? -59.243 -6.058 27.284 1.00 24.35 102 GLU A N 1
ATOM 671 C CA . GLU A 1 86 ? -58.099 -5.125 27.275 1.00 24.63 102 GLU A CA 1
ATOM 672 C C . GLU A 1 86 ? -57.138 -5.467 26.127 1.00 22.60 102 GLU A C 1
ATOM 673 O O . GLU A 1 86 ? -56.691 -4.518 25.433 1.00 20.85 102 GLU A O 1
ATOM 679 N N . TYR A 1 87 ? -56.855 -6.746 25.953 1.00 21.63 103 TYR A N 1
ATOM 680 C CA . TYR A 1 87 ? -55.970 -7.230 24.875 1.00 23.01 103 TYR A CA 1
ATOM 681 C C . TYR A 1 87 ? -56.515 -6.685 23.559 1.00 23.00 103 TYR A C 1
ATOM 682 O O . TYR A 1 87 ? -55.758 -6.157 22.738 1.00 21.07 103 TYR A O 1
ATOM 691 N N . ASP A 1 88 ? -57.823 -6.812 23.400 1.00 24.05 104 ASP A N 1
ATOM 692 C CA . ASP A 1 88 ? -58.539 -6.496 22.141 1.00 23.56 104 ASP A CA 1
ATOM 693 C C . ASP A 1 88 ? -58.236 -5.049 21.773 1.00 20.65 104 ASP A C 1
ATOM 694 O O . ASP A 1 88 ? -57.801 -4.773 20.610 1.00 20.53 104 ASP A O 1
ATOM 699 N N . VAL A 1 89 ? -58.445 -4.130 22.693 1.00 20.84 105 VAL A N 1
ATOM 700 C CA . VAL A 1 89 ? -58.351 -2.670 22.379 1.00 21.61 105 VAL A CA 1
ATOM 701 C C . VAL A 1 89 ? -56.881 -2.296 22.205 1.00 21.25 105 VAL A C 1
ATOM 702 O O . VAL A 1 89 ? -56.583 -1.471 21.309 1.00 20.97 105 VAL A O 1
ATOM 706 N N . LEU A 1 90 ? -55.991 -2.853 23.027 1.00 20.42 106 LEU A N 1
ATOM 707 C CA . LEU A 1 90 ? -54.541 -2.566 22.873 1.00 21.56 106 LEU A CA 1
ATOM 708 C C . LEU A 1 90 ? -54.032 -3.139 21.546 1.00 19.36 106 LEU A C 1
ATOM 709 O O . LEU A 1 90 ? -53.224 -2.472 20.876 1.00 19.75 106 LEU A O 1
ATOM 714 N N . ALA A 1 91 ? -54.446 -4.349 21.198 1.00 18.02 107 ALA A N 1
ATOM 715 C CA . ALA A 1 91 ? -54.096 -4.928 19.889 1.00 18.62 107 ALA A CA 1
ATOM 716 C C . ALA A 1 91 ? -54.537 -3.980 18.758 1.00 19.23 107 ALA A C 1
ATOM 717 O O . ALA A 1 91 ? -53.744 -3.790 17.784 1.00 19.30 107 ALA A O 1
ATOM 719 N N . THR A 1 92 ? -55.804 -3.540 18.764 1.00 18.53 108 THR A N 1
ATOM 720 C CA . THR A 1 92 ? -56.350 -2.636 17.720 1.00 20.39 108 THR A CA 1
ATOM 721 C C . THR A 1 92 ? -55.500 -1.352 17.677 1.00 19.66 108 THR A C 1
ATOM 722 O O . THR A 1 92 ? -55.055 -0.963 16.582 1.00 18.48 108 THR A O 1
ATOM 726 N N . ASP A 1 93 ? -55.148 -0.788 18.832 1.00 17.45 109 ASP A N 1
ATOM 727 C CA . ASP A 1 93 ? -54.301 0.420 18.889 1.00 21.43 109 ASP A CA 1
ATOM 728 C C . ASP A 1 93 ? -52.938 0.110 18.262 1.00 20.37 109 ASP A C 1
ATOM 729 O O . ASP A 1 93 ? -52.443 0.928 17.457 1.00 23.74 109 ASP A O 1
ATOM 734 N N . THR A 1 94 ? -52.382 -1.046 18.598 1.00 20.07 110 THR A N 1
ATOM 735 C CA . THR A 1 94 ? -51.019 -1.436 18.197 1.00 19.73 110 THR A CA 1
ATOM 736 C C . THR A 1 94 ? -51.034 -1.738 16.690 1.00 19.46 110 THR A C 1
ATOM 737 O O . THR A 1 94 ? -50.035 -1.449 16.020 1.00 19.31 110 THR A O 1
ATOM 741 N N . LEU A 1 95 ? -52.122 -2.275 16.165 1.00 17.70 111 LEU A N 1
ATOM 742 C CA . LEU A 1 95 ? -52.225 -2.525 14.701 1.00 19.11 111 LEU A CA 1
ATOM 743 C C . LEU A 1 95 ? -52.230 -1.184 13.953 1.00 19.02 111 LEU A C 1
ATOM 744 O O . LEU A 1 95 ? -51.657 -1.109 12.847 1.00 20.14 111 LEU A O 1
ATOM 749 N N . LEU A 1 96 ? -52.925 -0.165 14.453 1.00 19.07 112 LEU A N 1
ATOM 750 C CA . LEU A 1 96 ? -52.880 1.181 13.831 1.00 19.91 112 LEU A CA 1
ATOM 751 C C . LEU A 1 96 ? -51.429 1.685 13.820 1.00 20.23 112 LEU A C 1
ATOM 752 O O . LEU A 1 96 ? -50.980 2.173 12.759 1.00 19.82 112 LEU A O 1
ATOM 757 N N . GLN A 1 97 ? -50.694 1.511 14.920 1.00 18.80 113 GLN A N 1
ATOM 758 C CA . GLN A 1 97 ? -49.241 1.845 14.964 1.00 19.32 113 GLN A CA 1
ATOM 759 C C . GLN A 1 97 ? -48.490 1.008 13.919 1.00 18.39 113 GLN A C 1
ATOM 760 O O . GLN A 1 97 ? -47.634 1.569 13.227 1.00 20.47 113 GLN A O 1
ATOM 766 N N . TYR A 1 98 ? -48.818 -0.262 13.761 1.00 18.59 114 TYR A N 1
ATOM 767 C CA . TYR A 1 98 ? -48.099 -1.139 12.807 1.00 19.07 114 TYR A CA 1
ATOM 768 C C . TYR A 1 98 ? -48.348 -0.614 11.386 1.00 19.36 114 TYR A C 1
ATOM 769 O O . TYR A 1 98 ? -47.423 -0.564 10.549 1.00 17.57 114 TYR A O 1
ATOM 778 N N . LEU A 1 99 ? -49.580 -0.217 11.112 1.00 19.65 115 LEU A N 1
ATOM 779 C CA . LEU A 1 99 ? -49.963 0.251 9.762 1.00 20.15 115 LEU A CA 1
ATOM 780 C C . LEU A 1 99 ? -49.218 1.565 9.491 1.00 19.52 115 LEU A C 1
ATOM 781 O O . LEU A 1 99 ? -48.725 1.777 8.369 1.00 19.79 115 LEU A O 1
ATOM 786 N N . SER A 1 100 ? -49.108 2.423 10.481 1.00 19.50 116 SER A N 1
ATOM 787 C CA A SER A 1 100 ? -48.375 3.706 10.354 0.50 19.99 116 SER A CA 1
ATOM 788 C CA B SER A 1 100 ? -48.377 3.704 10.341 0.50 20.21 116 SER A CA 1
ATOM 789 C C . SER A 1 100 ? -46.890 3.395 10.114 1.00 19.85 116 SER A C 1
ATOM 790 O O . SER A 1 100 ? -46.287 4.007 9.225 1.00 18.16 116 SER A O 1
ATOM 795 N N . TYR A 1 101 ? -46.348 2.445 10.876 1.00 19.77 117 TYR A N 1
ATOM 796 C CA . TYR A 1 101 ? -44.933 1.977 10.737 1.00 19.48 117 TYR A CA 1
ATOM 797 C C . TYR A 1 101 ? -44.706 1.530 9.294 1.00 19.65 117 TYR A C 1
ATOM 798 O O . TYR A 1 101 ? -43.732 1.978 8.631 1.00 20.90 117 TYR A O 1
ATOM 807 N N . ALA A 1 102 ? -45.619 0.713 8.778 1.00 18.53 118 ALA A N 1
ATOM 808 C CA . ALA A 1 102 ? -45.455 0.137 7.431 1.00 18.84 118 ALA A CA 1
ATOM 809 C C . ALA A 1 102 ? -45.437 1.267 6.395 1.00 19.57 118 ALA A C 1
ATOM 810 O O . ALA A 1 102 ? -44.587 1.248 5.485 1.00 21.18 118 ALA A O 1
ATOM 812 N N . GLU A 1 103 ? -46.298 2.258 6.549 1.00 19.10 119 GLU A N 1
ATOM 813 C CA . GLU A 1 103 ? -46.441 3.376 5.583 1.00 21.59 119 GLU A CA 1
ATOM 814 C C . GLU A 1 103 ? -45.270 4.354 5.723 1.00 21.12 119 GLU A C 1
ATOM 815 O O . GLU A 1 103 ? -44.750 4.801 4.675 1.00 21.06 119 GLU A O 1
ATOM 821 N N . GLN A 1 104 ? -44.807 4.601 6.940 1.00 20.38 120 GLN A N 1
ATOM 822 C CA . GLN A 1 104 ? -43.823 5.663 7.252 1.00 23.62 120 GLN A CA 1
ATOM 823 C C . GLN A 1 104 ? -42.381 5.149 7.090 1.00 22.70 120 GLN A C 1
ATOM 824 O O . GLN A 1 104 ? -41.502 6.001 6.816 1.00 23.16 120 GLN A O 1
ATOM 830 N N . ALA A 1 105 ? -42.140 3.825 7.153 1.00 21.88 121 ALA A N 1
ATOM 831 C CA . ALA A 1 105 ? -40.769 3.268 7.157 1.00 19.94 121 ALA A CA 1
ATOM 832 C C . ALA A 1 105 ? -40.027 3.780 5.937 1.00 20.32 121 ALA A C 1
ATOM 833 O O . ALA A 1 105 ? -38.909 4.262 6.057 1.00 20.74 121 ALA A O 1
ATOM 835 N N . PRO A 1 106 ? -40.576 3.643 4.712 1.00 21.44 122 PRO A N 1
ATOM 836 C CA . PRO A 1 106 ? -39.840 4.081 3.534 1.00 23.50 122 PRO A CA 1
ATOM 837 C C . PRO A 1 106 ? -39.644 5.601 3.466 1.00 23.78 122 PRO A C 1
ATOM 838 O O . PRO A 1 106 ? -38.906 6.002 2.635 1.00 26.66 122 PRO A O 1
ATOM 842 N N . LYS A 1 107 ? -40.347 6.395 4.273 1.00 24.82 123 LYS A N 1
ATOM 843 C CA . LYS A 1 107 ? -40.306 7.875 4.193 1.00 26.10 123 LYS A CA 1
ATOM 844 C C . LYS A 1 107 ? -39.325 8.401 5.240 1.00 28.06 123 LYS A C 1
ATOM 845 O O . LYS A 1 107 ? -38.594 9.312 4.926 1.00 29.33 123 LYS A O 1
ATOM 851 N N . VAL A 1 108 ? -39.337 7.885 6.458 1.00 26.65 124 VAL A N 1
ATOM 852 C CA . VAL A 1 108 ? -38.577 8.524 7.572 1.00 26.98 124 VAL A CA 1
ATOM 853 C C . VAL A 1 108 ? -37.837 7.466 8.402 1.00 26.00 124 VAL A C 1
ATOM 854 O O . VAL A 1 108 ? -37.274 7.848 9.464 1.00 25.19 124 VAL A O 1
ATOM 858 N N . GLY A 1 109 ? -37.895 6.194 7.997 1.00 23.47 125 GLY A N 1
ATOM 859 C CA . GLY A 1 109 ? -37.454 5.060 8.838 1.00 25.06 125 GLY A CA 1
ATOM 860 C C . GLY A 1 109 ? -35.968 5.087 9.187 1.00 23.56 125 GLY A C 1
ATOM 861 O O . GLY A 1 109 ? -35.580 4.492 10.209 1.00 21.83 125 GLY A O 1
ATOM 862 N N . ILE A 1 110 ? -35.137 5.809 8.446 1.00 23.79 126 ILE A N 1
ATOM 863 C CA . ILE A 1 110 ? -33.693 5.898 8.825 1.00 26.33 126 ILE A CA 1
ATOM 864 C C . ILE A 1 110 ? -33.594 6.343 10.287 1.00 27.29 126 ILE A C 1
ATOM 865 O O . ILE A 1 110 ? -32.697 5.864 10.983 1.00 28.45 126 ILE A O 1
ATOM 870 N N . ALA A 1 111 ? -34.478 7.233 10.716 1.00 28.75 127 ALA A N 1
ATOM 871 C CA . ALA A 1 111 ? -34.487 7.809 12.072 1.00 31.89 127 ALA A CA 1
ATOM 872 C C . ALA A 1 111 ? -34.688 6.696 13.094 1.00 31.25 127 ALA A C 1
ATOM 873 O O . ALA A 1 111 ? -34.224 6.893 14.217 1.00 37.99 127 ALA A O 1
ATOM 875 N N . TRP A 1 112 ? -35.342 5.584 12.731 1.00 25.78 128 TRP A N 1
ATOM 876 C CA . TRP A 1 112 ? -35.664 4.480 13.672 1.00 24.92 128 TRP A CA 1
ATOM 877 C C . TRP A 1 112 ? -34.560 3.424 13.673 1.00 24.21 128 TRP A C 1
ATOM 878 O O . TRP A 1 112 ? -34.497 2.664 14.631 1.00 24.16 128 TRP A O 1
ATOM 889 N N . PHE A 1 113 ? -33.756 3.323 12.621 1.00 22.69 129 PHE A N 1
ATOM 890 C CA . PHE A 1 113 ? -32.804 2.194 12.473 1.00 22.22 129 PHE A CA 1
ATOM 891 C C . PHE A 1 113 ? -31.350 2.657 12.626 1.00 23.36 129 PHE A C 1
ATOM 892 O O . PHE A 1 113 ? -30.536 1.842 13.007 1.00 23.95 129 PHE A O 1
ATOM 900 N N . PHE A 1 114 ? -31.035 3.915 12.328 1.00 21.49 130 PHE A N 1
ATOM 901 C CA . PHE A 1 114 ? -29.635 4.384 12.234 1.00 24.51 130 PHE A CA 1
ATOM 902 C C . PHE A 1 114 ? -29.424 5.702 12.993 1.00 29.58 130 PHE A C 1
ATOM 903 O O . PHE A 1 114 ? -28.338 5.892 13.481 1.00 32.71 130 PHE A O 1
ATOM 911 N N . GLU A 1 115 ? -30.410 6.586 13.112 1.00 34.30 131 GLU A N 1
ATOM 912 C CA . GLU A 1 115 ? -30.208 7.901 13.780 1.00 41.13 131 GLU A CA 1
ATOM 913 C C . GLU A 1 115 ? -31.035 8.001 15.061 1.00 42.06 131 GLU A C 1
ATOM 914 O O . GLU A 1 115 ? -31.266 9.128 15.491 1.00 47.94 131 GLU A O 1
ATOM 920 N N . GLY A 1 116 ? -31.445 6.878 15.643 1.00 37.88 132 GLY A N 1
ATOM 921 C CA . GLY A 1 116 ? -32.339 6.811 16.816 1.00 34.60 132 GLY A CA 1
ATOM 922 C C . GLY A 1 116 ? -33.148 5.518 16.836 1.00 33.66 132 GLY A C 1
ATOM 923 O O . GLY A 1 116 ? -32.748 4.540 16.170 1.00 31.41 132 GLY A O 1
ATOM 924 N N . GLN A 1 117 ? -34.292 5.534 17.512 1.00 26.49 133 GLN A N 1
ATOM 925 C CA . GLN A 1 117 ? -35.149 4.356 17.694 1.00 25.73 133 GLN A CA 1
ATOM 926 C C . GLN A 1 117 ? -36.602 4.780 17.490 1.00 24.34 133 GLN A C 1
ATOM 927 O O . GLN A 1 117 ? -36.884 5.988 17.571 1.00 25.53 133 GLN A O 1
ATOM 933 N N . LEU A 1 118 ? -37.485 3.814 17.240 1.00 24.35 134 LEU A N 1
ATOM 934 C CA . LEU A 1 118 ? -38.972 4.017 17.184 1.00 23.85 134 LEU A CA 1
ATOM 935 C C . LEU A 1 118 ? -39.510 3.850 18.609 1.00 22.06 134 LEU A C 1
ATOM 936 O O . LEU A 1 118 ? -39.888 2.742 18.990 1.00 20.41 134 LEU A O 1
ATOM 941 N N . ASP A 1 119 ? -39.393 4.898 19.412 1.00 27.89 135 ASP A N 1
ATOM 942 C CA . ASP A 1 119 ? -39.680 4.851 20.868 1.00 29.48 135 ASP A CA 1
ATOM 943 C C . ASP A 1 119 ? -40.926 5.677 21.196 1.00 30.97 135 ASP A C 1
ATOM 944 O O . ASP A 1 119 ? -41.392 5.577 22.326 1.00 35.15 135 ASP A O 1
ATOM 949 N N . GLN A 1 120 ? -41.398 6.515 20.272 1.00 29.45 136 GLN A N 1
ATOM 950 C CA . GLN A 1 120 ? -42.585 7.380 20.477 1.00 31.18 136 GLN A CA 1
ATOM 951 C C . GLN A 1 120 ? -43.697 6.918 19.553 1.00 29.33 136 GLN A C 1
ATOM 952 O O . GLN A 1 120 ? -43.433 6.463 18.445 1.00 26.67 136 GLN A O 1
ATOM 958 N N . PRO A 1 121 ? -44.972 7.049 19.960 1.00 27.23 137 PRO A N 1
ATOM 959 C CA . PRO A 1 121 ? -46.079 6.727 19.068 1.00 26.00 137 PRO A CA 1
ATOM 960 C C . PRO A 1 121 ? -46.026 7.482 17.734 1.00 24.74 137 PRO A C 1
ATOM 961 O O . PRO A 1 121 ? -45.608 8.626 17.684 1.00 23.06 137 PRO A O 1
ATOM 965 N N . LEU A 1 122 ? -46.458 6.812 16.681 1.00 22.09 138 LEU A N 1
ATOM 966 C CA . LEU A 1 122 ? -46.530 7.401 15.328 1.00 24.27 138 LEU A CA 1
ATOM 967 C C . LEU A 1 122 ? -47.898 8.035 15.133 1.00 24.27 138 LEU A C 1
ATOM 968 O O . LEU A 1 122 ? -48.853 7.670 15.866 1.00 24.49 138 LEU A O 1
ATOM 973 N N . ALA A 1 123 ? -47.967 8.913 14.138 1.00 24.47 139 ALA A N 1
ATOM 974 C CA . ALA A 1 123 ? -49.205 9.530 13.629 1.00 25.86 139 ALA A CA 1
ATOM 975 C C . ALA A 1 123 ? -50.092 8.413 13.096 1.00 27.80 139 ALA A C 1
ATOM 976 O O . ALA A 1 123 ? -49.595 7.349 12.730 1.00 27.59 139 ALA A O 1
ATOM 978 N N . PRO A 1 124 ? -51.423 8.632 13.067 1.00 23.65 140 PRO A N 1
ATOM 979 C CA . PRO A 1 124 ? -52.371 7.646 12.584 1.00 23.88 140 PRO A CA 1
ATOM 980 C C . PRO A 1 124 ? -52.076 7.256 11.147 1.00 23.44 140 PRO A C 1
ATOM 981 O O . PRO A 1 124 ? -51.517 8.044 10.388 1.00 22.89 140 PRO A O 1
ATOM 985 N N . PRO A 1 125 ? -52.411 6.025 10.742 1.00 23.03 141 PRO A N 1
ATOM 986 C CA . PRO A 1 125 ? -52.141 5.590 9.373 1.00 23.66 141 PRO A CA 1
ATOM 987 C C . PRO A 1 125 ? -53.047 6.344 8.401 1.00 22.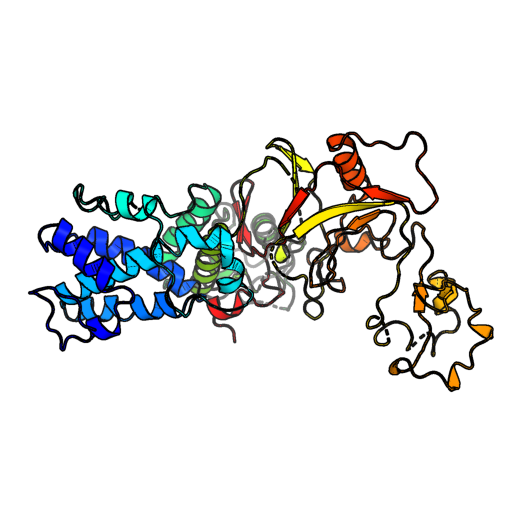35 141 PRO A C 1
ATOM 988 O O . PRO A 1 125 ? -53.987 6.982 8.843 1.00 21.20 141 PRO A O 1
ATOM 992 N N . SER A 1 126 ? -52.765 6.211 7.113 1.00 21.23 142 SER A N 1
ATOM 993 C CA . SER A 1 126 ? -53.475 6.897 6.016 1.00 23.10 142 SER A CA 1
ATOM 994 C C . SER A 1 126 ? -54.941 6.479 5.979 1.00 23.03 142 SER A C 1
ATOM 995 O O . SER A 1 126 ? -55.318 5.414 6.512 1.00 22.48 142 SER A O 1
ATOM 998 N N . GLU A 1 127 ? -55.754 7.279 5.297 1.00 27.22 143 GLU A N 1
ATOM 999 C CA . GLU A 1 127 ? -57.186 6.953 5.079 1.00 27.23 143 GLU A CA 1
ATOM 1000 C C . GLU A 1 127 ? -57.280 5.645 4.284 1.00 23.97 143 GLU A C 1
ATOM 1001 O O . GLU A 1 127 ? -58.196 4.890 4.521 1.00 24.26 143 GLU A O 1
ATOM 1007 N N . GLU A 1 128 ? -56.354 5.394 3.363 1.00 24.67 144 GLU A N 1
ATOM 1008 C CA . GLU A 1 128 ? -56.336 4.150 2.548 1.00 25.99 144 GLU A CA 1
ATOM 1009 C C . GLU A 1 128 ? -56.134 2.945 3.485 1.00 25.81 144 GLU A C 1
ATOM 1010 O O . GLU A 1 128 ? -56.833 1.932 3.343 1.00 23.34 144 GLU A O 1
ATOM 1016 N N . ALA A 1 129 ? -55.188 3.057 4.417 1.00 23.58 145 ALA A N 1
ATOM 1017 C CA . ALA A 1 129 ? -54.956 2.015 5.432 1.00 22.95 145 ALA A CA 1
ATOM 1018 C C . ALA A 1 129 ? -56.206 1.883 6.314 1.00 21.97 145 ALA A C 1
ATOM 1019 O O . ALA A 1 129 ? -56.561 0.751 6.651 1.00 22.87 145 ALA A O 1
ATOM 1021 N N . GLN A 1 130 ? -56.882 2.982 6.634 1.00 23.56 146 GLN A N 1
ATOM 1022 C CA . GLN A 1 130 ? -58.034 2.940 7.579 1.00 23.92 146 GLN A CA 1
ATOM 1023 C C . GLN A 1 130 ? -59.208 2.276 6.885 1.00 23.77 146 GLN A C 1
ATOM 1024 O O . GLN A 1 130 ? -59.875 1.451 7.537 1.00 21.85 146 GLN A O 1
ATOM 1030 N N . LEU A 1 131 ? -59.376 2.531 5.583 1.00 23.93 147 LEU A N 1
ATOM 1031 C CA . LEU A 1 131 ? -60.422 1.831 4.797 1.00 22.45 147 LEU A CA 1
ATOM 1032 C C . LEU A 1 131 ? -60.088 0.328 4.745 1.00 23.08 147 LEU A C 1
ATOM 1033 O O . LEU A 1 131 ? -60.997 -0.500 5.038 1.00 21.98 147 LEU A O 1
ATOM 1038 N N . ALA A 1 132 ? -58.841 -0.044 4.380 1.00 23.75 148 ALA A N 1
ATOM 1039 C CA . ALA A 1 132 ? -58.394 -1.461 4.321 1.00 23.01 148 ALA A CA 1
ATOM 1040 C C . ALA A 1 132 ? -58.639 -2.134 5.674 1.00 19.48 148 ALA A C 1
ATOM 1041 O O . ALA A 1 132 ? -59.137 -3.256 5.690 1.00 21.05 148 ALA A O 1
ATOM 1043 N N . LEU A 1 133 ? -58.415 -1.429 6.785 1.00 20.06 149 LEU A N 1
ATOM 1044 C CA . LEU A 1 133 ? -58.719 -1.982 8.129 1.00 20.34 149 LEU A CA 1
ATOM 1045 C C . LE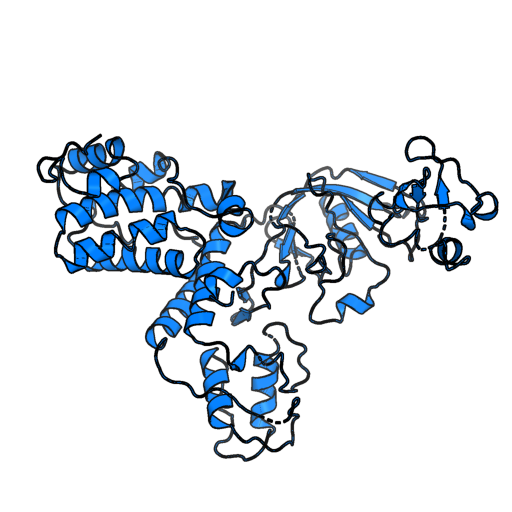U A 1 133 ? -60.222 -2.211 8.286 1.00 22.75 149 LEU A C 1
ATOM 1046 O O . LEU A 1 133 ? -60.631 -3.322 8.713 1.00 23.63 149 LEU A O 1
ATOM 1051 N N . HIS A 1 134 ? -61.033 -1.204 7.976 1.00 23.99 150 HIS A N 1
ATOM 1052 C CA . HIS A 1 134 ? -62.503 -1.337 8.104 1.00 25.41 150 HIS A CA 1
ATOM 1053 C C . HIS A 1 134 ? -62.966 -2.562 7.302 1.00 22.11 150 HIS A C 1
ATOM 1054 O O . HIS A 1 134 ? -63.702 -3.415 7.826 1.00 19.51 150 HIS A O 1
ATOM 1069 N N . ALA A 1 136 ? -61.198 -5.157 6.364 1.00 22.27 152 ALA A N 1
ATOM 1070 C CA . ALA A 1 136 ? -60.622 -6.388 6.931 1.00 22.48 152 ALA A CA 1
ATOM 1071 C C . ALA A 1 136 ? -61.414 -6.779 8.166 1.00 19.93 152 ALA A C 1
ATOM 1072 O O . ALA A 1 136 ? -61.631 -7.954 8.391 1.00 21.80 152 ALA A O 1
ATOM 1074 N N . ILE A 1 137 ? -61.808 -5.825 8.970 1.00 21.81 153 ILE A N 1
ATOM 1075 C CA . ILE A 1 137 ? -62.591 -6.160 10.189 1.00 23.63 153 ILE A CA 1
ATOM 1076 C C . ILE A 1 137 ? -63.897 -6.855 9.785 1.00 24.57 153 ILE A C 1
ATOM 1077 O O . ILE A 1 137 ? -64.270 -7.864 10.423 1.00 23.54 153 ILE A O 1
ATOM 1082 N N . GLY A 1 138 ? -64.540 -6.349 8.738 1.00 25.49 154 GLY A N 1
ATOM 1083 C CA . GLY A 1 138 ? -65.813 -6.898 8.211 1.00 27.59 154 GLY A CA 1
ATOM 1084 C C . GLY A 1 138 ? -65.655 -8.334 7.749 1.00 30.21 154 GLY A C 1
ATOM 1085 O O . GLY A 1 138 ? -66.545 -9.132 8.004 1.00 30.63 154 GLY A O 1
ATOM 1086 N N . ASN A 1 139 ? -64.508 -8.652 7.145 1.00 27.21 155 ASN A N 1
ATOM 1087 C CA . ASN A 1 139 ? -64.204 -9.957 6.523 1.00 26.93 155 ASN A CA 1
ATOM 1088 C C . ASN A 1 139 ? -63.429 -10.886 7.460 1.00 28.09 155 ASN A C 1
ATOM 1089 O O . ASN A 1 139 ? -63.171 -11.999 7.042 1.00 26.77 155 ASN A O 1
ATOM 1094 N N . GLN A 1 140 ? -63.163 -10.476 8.697 1.00 25.57 156 GLN A N 1
ATOM 1095 C CA . GLN A 1 140 ? -62.237 -11.153 9.626 1.00 30.25 156 GLN A CA 1
ATOM 1096 C C . GLN A 1 140 ? -60.920 -11.512 8.908 1.00 26.89 156 GLN A C 1
ATOM 1097 O O . GLN A 1 140 ? -60.409 -12.643 9.116 1.00 28.35 156 GLN A O 1
ATOM 1103 N N . SER A 1 141 ? -60.365 -10.588 8.131 1.00 23.01 157 SER A N 1
ATOM 1104 C CA . SER A 1 141 ? -59.114 -10.796 7.359 1.00 23.63 157 SER A CA 1
ATOM 1105 C C . SER A 1 141 ? -57.966 -9.932 7.916 1.00 22.35 157 SER A C 1
ATOM 1106 O O . SER A 1 141 ? -57.120 -9.508 7.124 1.00 20.13 157 SER A O 1
ATOM 1109 N N . LEU A 1 142 ? -57.906 -9.698 9.238 1.00 18.01 158 LEU A N 1
ATOM 1110 C CA . LEU A 1 142 ? -56.826 -8.885 9.806 1.00 19.74 158 LEU A CA 1
ATOM 1111 C C . LEU A 1 142 ? -55.464 -9.506 9.494 1.00 22.26 158 LEU A C 1
ATOM 1112 O O . LEU A 1 142 ? -54.538 -8.692 9.275 1.00 22.54 158 LEU A O 1
ATOM 1117 N N . ALA A 1 143 ? -55.337 -10.846 9.502 1.00 21.44 159 ALA A N 1
ATOM 1118 C CA . ALA A 1 143 ? -54.048 -11.555 9.287 1.00 22.72 159 ALA A CA 1
ATOM 1119 C C . ALA A 1 143 ? -53.572 -11.229 7.878 1.00 24.06 159 ALA A C 1
ATOM 1120 O O . ALA A 1 143 ? -52.401 -10.828 7.687 1.00 23.65 159 ALA A O 1
ATOM 1122 N N . ARG A 1 144 ? -54.477 -11.283 6.919 1.00 24.52 160 ARG A N 1
ATOM 1123 C CA . ARG A 1 144 ? -54.136 -10.918 5.523 1.00 25.76 160 ARG A CA 1
ATOM 1124 C C . ARG A 1 144 ? -53.750 -9.426 5.445 1.00 22.56 160 ARG A C 1
ATOM 1125 O O . ARG A 1 144 ? -52.827 -9.089 4.714 1.00 22.81 160 ARG A O 1
ATOM 1133 N N . LEU A 1 145 ? -54.457 -8.541 6.141 1.00 22.22 161 LEU A N 1
ATOM 1134 C CA . LEU A 1 145 ? -54.137 -7.085 6.142 1.00 23.58 161 LEU A CA 1
ATOM 1135 C C . LEU A 1 145 ? -52.703 -6.884 6.644 1.00 23.92 161 LEU A C 1
ATOM 1136 O O . LEU A 1 145 ? -51.907 -6.188 6.037 1.00 21.42 161 LEU A O 1
ATOM 1149 N N . ASP A 1 147 ? -50.241 -8.961 6.523 1.00 20.91 163 ASP A N 1
ATOM 1150 C CA . ASP A 1 147 ? -49.386 -9.477 5.466 1.00 23.95 163 ASP A CA 1
ATOM 1151 C C . ASP A 1 147 ? -49.294 -8.492 4.293 1.00 23.86 163 ASP A C 1
ATOM 1152 O O . ASP A 1 147 ? -48.169 -8.315 3.688 1.00 20.19 163 ASP A O 1
ATOM 1157 N N . GLU A 1 148 ? -50.398 -7.853 3.931 1.00 23.46 164 GLU A N 1
ATOM 1158 C CA . GLU A 1 148 ? -50.392 -6.871 2.820 1.00 26.14 164 GLU A CA 1
ATOM 1159 C C . GLU A 1 148 ? -49.515 -5.660 3.156 1.00 23.92 164 GLU A C 1
ATOM 1160 O O . GLU A 1 148 ? -48.997 -5.057 2.231 1.00 23.48 164 GLU A O 1
ATOM 1166 N N . TYR A 1 149 ? -49.363 -5.336 4.440 1.00 20.96 165 TYR A N 1
ATOM 1167 C CA . TYR A 1 149 ? -48.539 -4.213 4.917 1.00 22.67 165 TYR A CA 1
ATOM 1168 C C . TYR A 1 149 ? -47.127 -4.714 5.280 1.00 24.82 165 TYR A C 1
ATOM 1169 O O . TYR A 1 149 ? -46.497 -4.078 6.114 1.00 24.37 165 TYR A O 1
ATOM 1178 N N . THR A 1 150 ? -46.660 -5.827 4.691 1.00 22.97 166 THR A N 1
ATOM 1179 C CA . THR A 1 150 ? -45.237 -6.203 4.656 1.00 23.56 166 THR A CA 1
ATOM 1180 C C . THR A 1 150 ? -44.763 -5.940 3.234 1.00 25.85 166 THR A C 1
ATOM 1181 O O . THR A 1 150 ? -45.568 -5.879 2.322 1.00 26.90 166 THR A O 1
ATOM 1185 N N . PRO A 1 151 ? -43.460 -5.723 3.019 1.00 23.04 167 PRO A N 1
ATOM 1186 C CA . PRO A 1 151 ? -42.938 -5.513 1.669 1.00 27.22 167 PRO A CA 1
ATOM 1187 C C . PRO A 1 151 ? -43.301 -6.706 0.779 1.00 25.84 167 PRO A C 1
ATOM 1188 O O . PRO A 1 151 ? -43.081 -7.852 1.171 1.00 26.12 167 PRO A O 1
ATOM 1192 N N . GLN A 1 152 ? -43.929 -6.404 -0.361 1.00 28.28 168 GLN A N 1
ATOM 1193 C CA . GLN A 1 152 ? -44.472 -7.412 -1.309 1.00 29.07 168 GLN A CA 1
ATOM 1194 C C . GLN A 1 152 ? -43.309 -7.704 -2.253 1.00 32.20 168 GLN A C 1
ATOM 1195 O O . GLN A 1 152 ? -43.342 -7.285 -3.417 1.00 30.99 168 GLN A O 1
ATOM 1201 N N . ASP A 1 153 ? -42.264 -8.262 -1.664 1.00 29.58 169 ASP A N 1
ATOM 1202 C CA . ASP A 1 153 ? -40.875 -8.281 -2.187 1.00 29.78 169 ASP A CA 1
ATOM 1203 C C . ASP A 1 153 ? -40.320 -9.635 -1.786 1.00 25.36 169 ASP A C 1
ATOM 1204 O O . ASP A 1 153 ? -40.310 -9.986 -0.594 1.00 27.76 169 ASP A O 1
ATOM 1209 N N . PRO A 1 154 ? -39.953 -10.478 -2.765 1.00 23.38 170 PRO A N 1
ATOM 1210 C CA . PRO A 1 154 ? -39.486 -11.825 -2.466 1.00 24.79 170 PRO A CA 1
ATOM 1211 C C . PRO A 1 154 ? -38.282 -11.798 -1.533 1.00 24.39 170 PRO A C 1
ATOM 1212 O O . PRO A 1 154 ? -38.186 -12.686 -0.752 1.00 28.95 170 PRO A O 1
ATOM 1216 N N . ALA A 1 155 ? -37.448 -10.766 -1.614 1.00 25.06 171 ALA A N 1
ATOM 1217 C CA . ALA A 1 155 ? -36.230 -10.589 -0.784 1.00 25.98 171 ALA A CA 1
ATOM 1218 C C . ALA A 1 155 ? -36.624 -10.547 0.697 1.00 25.50 171 ALA A C 1
ATOM 1219 O O . ALA A 1 155 ? -35.975 -11.167 1.535 1.00 28.05 171 ALA A O 1
ATOM 1221 N N . TYR A 1 156 ? -37.696 -9.854 1.021 1.00 21.75 172 TYR A N 1
ATOM 1222 C CA . TYR A 1 156 ? -38.189 -9.770 2.413 1.00 22.17 172 TYR A CA 1
ATOM 1223 C C . TYR A 1 156 ? -38.676 -11.156 2.853 1.00 21.65 172 TYR A C 1
ATOM 1224 O O . TYR A 1 156 ? -38.396 -11.623 3.969 1.00 20.81 172 TYR A O 1
ATOM 1233 N N . GLN A 1 157 ? -39.485 -11.790 2.015 1.00 20.54 173 GLN A N 1
ATOM 1234 C CA . GLN A 1 157 ? -40.086 -13.127 2.298 1.00 22.64 173 GLN A CA 1
ATOM 1235 C C . GLN A 1 157 ? -38.991 -14.214 2.460 1.00 22.06 173 GLN A C 1
ATOM 1236 O O . GLN A 1 157 ? -39.196 -15.083 3.305 1.00 23.24 173 GLN A O 1
ATOM 1242 N N . GLN A 1 158 ? -37.874 -14.132 1.727 1.00 21.52 174 GLN A N 1
ATOM 1243 C CA . GLN A 1 158 ? -36.726 -15.072 1.861 1.00 20.69 174 GLN A CA 1
ATOM 1244 C C . GLN A 1 158 ? -36.154 -14.919 3.265 1.00 21.68 174 GLN A C 1
ATOM 1245 O O . GLN A 1 158 ? -35.937 -15.970 3.880 1.00 21.54 174 GLN A O 1
ATOM 1251 N N . LEU A 1 159 ? -36.043 -13.698 3.801 1.00 21.72 175 LEU A N 1
ATOM 1252 C CA . LEU A 1 159 ? -35.488 -13.544 5.172 1.00 22.95 175 LEU A CA 1
ATOM 1253 C C . LEU A 1 159 ? -36.496 -14.111 6.160 1.00 23.00 175 LEU A C 1
ATOM 1254 O O . LEU A 1 159 ? -36.053 -14.759 7.114 1.00 21.55 175 LEU A O 1
ATOM 1259 N N . LEU A 1 160 ? -37.792 -13.816 5.991 1.00 23.31 176 LEU A N 1
ATOM 1260 C CA . LEU A 1 160 ? -38.829 -14.308 6.943 1.00 25.57 176 LEU A CA 1
ATOM 1261 C C . LEU A 1 160 ? -38.931 -15.844 6.864 1.00 23.41 176 LEU A C 1
ATOM 1262 O O . LEU A 1 160 ? -39.125 -16.490 7.900 1.00 22.73 176 LEU A O 1
ATOM 1267 N N . GLN A 1 161 ? -38.811 -16.441 5.693 1.00 21.83 177 GLN A N 1
ATOM 1268 C CA . GLN A 1 161 ? -38.825 -17.919 5.606 1.00 24.80 177 GLN A CA 1
ATOM 1269 C C . GLN A 1 161 ? -37.670 -18.509 6.429 1.00 23.07 177 GLN A C 1
ATOM 1270 O O . GLN A 1 161 ? -37.900 -19.440 7.232 1.00 21.53 177 GLN A O 1
ATOM 1276 N N . ALA A 1 162 ? -36.459 -17.966 6.307 1.00 23.30 178 ALA A N 1
ATOM 1277 C CA . ALA A 1 162 ? -35.306 -18.479 7.089 1.00 22.78 178 ALA A CA 1
ATOM 1278 C C . ALA A 1 162 ? -35.580 -18.230 8.568 1.00 23.66 178 ALA A C 1
ATOM 1279 O O . ALA A 1 162 ? -35.270 -19.097 9.379 1.00 24.28 178 ALA A O 1
ATOM 1281 N N . TYR A 1 163 ? -36.144 -17.069 8.906 1.00 20.45 179 TYR A N 1
ATOM 1282 C CA . TYR A 1 163 ? -36.495 -16.743 10.291 1.00 22.74 179 TYR A CA 1
ATOM 1283 C C . TYR A 1 163 ? -37.403 -17.855 10.848 1.00 23.71 179 TYR A C 1
ATOM 1284 O O . TYR A 1 163 ? -37.190 -18.320 12.004 1.00 24.07 179 TYR A O 1
ATOM 1293 N N . GLN A 1 164 ? -38.449 -18.209 10.094 1.00 24.57 180 GLN A N 1
ATOM 1294 C CA . GLN A 1 164 ? -39.469 -19.206 10.538 1.00 27.97 180 GLN A CA 1
ATOM 1295 C C . GLN A 1 164 ? -38.800 -20.585 10.704 1.00 27.83 180 GLN A C 1
ATOM 1296 O O . GLN A 1 164 ? -39.001 -21.173 11.778 1.00 29.73 180 GLN A O 1
ATOM 1302 N N . SER A 1 165 ? -37.946 -21.030 9.773 1.00 27.11 181 SER A N 1
ATOM 1303 C CA . SER A 1 165 ? -37.199 -22.318 9.885 1.00 29.33 181 SER A CA 1
ATOM 1304 C C . SER A 1 165 ? -36.339 -22.305 11.140 1.00 29.82 181 SER A C 1
ATOM 1305 O O . SER A 1 165 ? -36.445 -23.243 11.914 1.00 33.70 181 SER A O 1
ATOM 1308 N N . LEU A 1 166 ? -35.504 -21.284 11.330 1.00 26.75 182 LEU A N 1
ATOM 1309 C CA . LEU A 1 166 ? -34.562 -21.275 12.470 1.00 27.07 182 LEU A CA 1
ATOM 1310 C C . LEU A 1 166 ? -35.318 -21.147 13.786 1.00 25.34 182 LEU A C 1
ATOM 1311 O O . LEU A 1 166 ? -34.789 -21.636 14.811 1.00 26.90 182 LEU A O 1
ATOM 1316 N N . SER A 1 167 ? -36.447 -20.440 13.788 1.00 26.81 183 SER A N 1
ATOM 1317 C CA . SER A 1 167 ? -37.265 -20.195 15.003 1.00 26.40 183 SER A CA 1
ATOM 1318 C C . SER A 1 167 ? -37.653 -21.530 15.640 1.00 27.67 183 SER A C 1
ATOM 1319 O O . SER A 1 167 ? -37.622 -21.640 16.872 1.00 26.62 183 SER A O 1
ATOM 1322 N N . SER A 1 168 ? -37.949 -22.519 14.820 1.00 29.96 184 SER A N 1
ATOM 1323 C CA . SER A 1 168 ? -38.458 -23.837 15.276 1.00 36.81 184 SER A CA 1
ATOM 1324 C C . SER A 1 168 ? -37.327 -24.652 15.930 1.00 34.63 184 SER A C 1
ATOM 1325 O O . SER A 1 168 ? -37.651 -25.611 16.624 1.00 38.29 184 SER A O 1
ATOM 1328 N N . ILE A 1 169 ? -36.042 -24.289 15.757 1.00 32.32 185 ILE A N 1
ATOM 1329 C CA . ILE A 1 169 ? -34.897 -25.043 16.356 1.00 29.88 185 ILE A CA 1
ATOM 1330 C C . ILE A 1 169 ? -34.066 -24.095 17.219 1.00 30.74 185 ILE A C 1
ATOM 1331 O O . ILE A 1 169 ? -32.968 -24.485 17.598 1.00 27.11 185 ILE A O 1
ATOM 1336 N N . GLU A 1 170 ? -34.614 -22.927 17.585 1.00 29.73 186 GLU A N 1
ATOM 1337 C CA . GLU A 1 170 ? -33.843 -21.872 18.263 1.00 30.42 186 GLU A CA 1
ATOM 1338 C C . GLU A 1 170 ? -33.115 -22.452 19.476 1.00 31.91 186 GLU A C 1
ATOM 1339 O O . GLU A 1 170 ? -31.931 -22.116 19.646 1.00 31.54 186 GLU A O 1
ATOM 1345 N N . PHE A 1 171 ? -33.787 -23.277 20.281 1.00 32.21 187 PHE A N 1
ATOM 1346 C CA . PHE A 1 171 ? -33.224 -23.711 21.584 1.00 37.77 187 PHE A CA 1
ATOM 1347 C C . PHE A 1 171 ? -32.629 -25.129 21.518 1.00 40.28 187 PHE A C 1
ATOM 1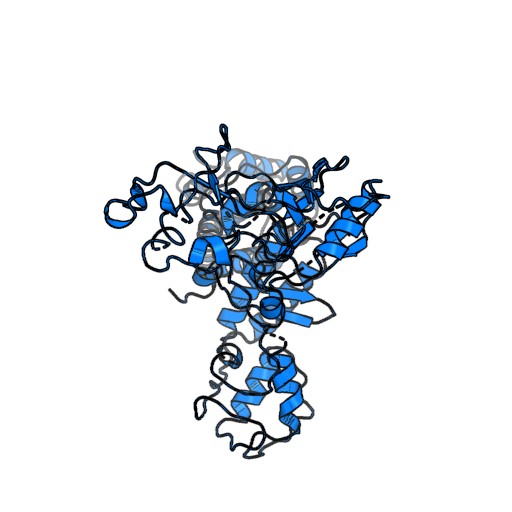348 O O . PHE A 1 171 ? -32.287 -25.645 22.588 1.00 42.04 187 PHE A O 1
ATOM 1356 N N . ASN A 1 172 ? -32.436 -25.726 20.343 1.00 34.10 188 ASN A N 1
ATOM 1357 C CA . ASN A 1 172 ? -31.737 -27.038 20.257 1.00 40.62 188 ASN A CA 1
ATOM 1358 C C . ASN A 1 172 ? -30.255 -26.836 20.600 1.00 42.16 188 ASN A C 1
ATOM 1359 O O . ASN A 1 172 ? -29.657 -25.889 20.122 1.00 40.09 188 ASN A O 1
ATOM 1364 N N . GLU A 1 173 ? -29.697 -27.663 21.470 1.00 45.06 189 GLU A N 1
ATOM 1365 C CA . GLU A 1 173 ? -28.263 -27.566 21.831 1.00 46.94 189 GLU A CA 1
ATOM 1366 C C . GLU A 1 173 ? -27.460 -27.922 20.581 1.00 39.29 189 GLU A C 1
ATOM 1367 O O . GLU A 1 173 ? -27.760 -28.916 19.940 1.00 35.32 189 GLU A O 1
ATOM 1373 N N . VAL A 1 174 ? -26.493 -27.085 20.245 1.00 37.07 190 VAL A N 1
ATOM 1374 C CA . VAL A 1 174 ? -25.471 -27.360 19.206 1.00 33.38 190 VAL A CA 1
ATOM 1375 C C . VAL A 1 174 ? -24.144 -26.981 19.835 1.00 32.15 190 VAL A C 1
ATOM 1376 O O . VAL A 1 174 ? -23.967 -25.805 20.189 1.00 28.37 190 VAL A O 1
ATOM 1380 N N . ALA A 1 175 ? -23.288 -27.980 20.017 1.00 29.48 191 ALA A N 1
ATOM 1381 C CA . ALA A 1 175 ? -21.924 -27.843 20.544 1.00 30.99 191 ALA A CA 1
ATOM 1382 C C . ALA A 1 175 ? -21.237 -26.726 19.759 1.00 31.71 191 ALA A C 1
ATOM 1383 O O . ALA A 1 175 ? -21.457 -26.670 18.533 1.00 31.46 191 ALA A O 1
ATOM 1385 N N . LEU A 1 176 ? -20.448 -25.890 20.432 1.00 29.95 192 LEU A N 1
ATOM 1386 C CA . LEU A 1 176 ? -19.553 -24.937 19.747 1.00 29.94 192 LEU A CA 1
ATOM 1387 C C . LEU A 1 176 ? -18.481 -25.710 18.984 1.00 30.43 192 LEU A C 1
ATOM 1388 O O . LEU A 1 176 ? -18.024 -26.785 19.457 1.00 27.78 192 LEU A O 1
ATOM 1393 N N . TYR A 1 177 ? -18.099 -25.177 17.837 1.00 27.16 193 TYR A N 1
ATOM 1394 C CA . TYR A 1 177 ? -16.902 -25.641 17.108 1.00 26.05 193 TYR A CA 1
ATOM 1395 C C . TYR A 1 177 ? -15.683 -25.088 17.858 1.00 28.70 193 TYR A C 1
ATOM 1396 O O . TYR A 1 177 ? -15.594 -23.870 18.192 1.00 26.70 193 TYR A O 1
ATOM 1405 N N . GLU A 1 178 ? -14.762 -25.986 18.164 1.00 28.31 194 GLU A N 1
ATOM 1406 C CA . GLU A 1 178 ? -13.529 -25.639 18.902 1.00 30.62 194 GLU A CA 1
ATOM 1407 C C . GLU A 1 178 ? -12.326 -26.156 18.129 1.00 28.21 194 GLU A C 1
ATOM 1408 O O . GLU A 1 178 ? -12.446 -27.210 17.503 1.00 28.35 194 GLU A O 1
ATOM 1414 N N . GLN A 1 179 ? -11.233 -25.412 18.152 1.00 29.61 195 GLN A N 1
ATOM 1415 C CA . GLN A 1 179 ? -9.954 -25.918 17.610 1.00 34.65 195 GLN A CA 1
ATOM 1416 C C . GLN A 1 179 ? -8.802 -25.397 18.476 1.00 37.65 195 GLN A C 1
ATOM 1417 O O . GLN A 1 179 ? -8.901 -24.305 19.041 1.00 31.67 195 GLN A O 1
ATOM 1431 N N . GLU A 1 181 ? -5.566 -24.796 17.487 1.00 40.95 197 GLU A N 1
ATOM 1432 C CA . GLU A 1 181 ? -4.706 -23.777 16.852 1.00 38.92 197 GLU A CA 1
ATOM 1433 C C . GLU A 1 181 ? -5.576 -22.621 16.358 1.00 37.49 197 GLU A C 1
ATOM 1434 O O . GLU A 1 181 ? -6.811 -22.809 16.222 1.00 35.76 197 GLU A O 1
ATOM 1440 N N . ARG A 1 182 ? -4.929 -21.496 16.052 1.00 32.81 198 ARG A N 1
ATOM 1441 C CA . ARG A 1 182 ? -5.571 -20.263 15.549 1.00 33.17 198 ARG A CA 1
ATOM 1442 C C . ARG A 1 182 ? -6.116 -20.533 14.131 1.00 30.73 198 ARG A C 1
ATOM 1443 O O . ARG A 1 182 ? -7.258 -20.105 13.824 1.00 24.63 198 ARG A O 1
ATOM 1451 N N . LEU A 1 183 ? -5.332 -21.213 13.293 1.00 26.23 199 LEU A N 1
ATOM 1452 C CA . LEU A 1 183 ? -5.697 -21.502 11.880 1.00 27.43 199 LEU A CA 1
ATOM 1453 C C . LEU A 1 183 ? -5.718 -23.021 11.708 1.00 28.43 199 LEU A C 1
ATOM 1454 O O . LEU A 1 183 ? -4.840 -23.684 12.276 1.00 30.65 199 LEU A O 1
ATOM 1459 N N . LYS A 1 184 ? -6.718 -23.544 10.992 1.00 27.64 200 LYS A N 1
ATOM 1460 C CA . LYS A 1 184 ? -6.777 -24.964 10.584 1.00 27.60 200 LYS A CA 1
ATOM 1461 C C . LYS A 1 184 ? -6.882 -24.971 9.071 1.00 25.77 200 LYS A C 1
ATOM 1462 O O . LYS A 1 184 ? -7.795 -24.352 8.512 1.00 24.67 200 LYS A O 1
ATOM 1468 N N . ARG A 1 185 ? -5.951 -25.634 8.441 1.00 23.28 201 ARG A N 1
ATOM 1469 C CA . ARG A 1 185 ? -5.894 -25.714 6.976 1.00 25.59 201 ARG A CA 1
ATOM 1470 C C . ARG A 1 185 ? -6.283 -27.116 6.563 1.00 24.63 201 ARG A C 1
ATOM 1471 O O . ARG A 1 185 ? -6.223 -28.043 7.373 1.00 24.18 201 ARG A O 1
ATOM 1479 N N . PRO A 1 186 ? -6.655 -27.280 5.277 1.00 22.11 202 PRO A N 1
ATOM 1480 C CA . PRO A 1 186 ? -6.866 -28.593 4.698 1.00 22.18 202 PRO A CA 1
ATOM 1481 C C . PRO A 1 186 ? -5.668 -29.489 4.996 1.00 25.42 202 PRO A C 1
ATOM 1482 O O . PRO A 1 186 ? -4.557 -29.071 4.761 1.00 28.83 202 PRO A O 1
ATOM 1486 N N . GLY A 1 187 ? -5.931 -30.667 5.553 1.00 25.61 203 GLY A N 1
ATOM 1487 C CA . GLY A 1 187 ? -4.887 -31.651 5.858 1.00 26.75 203 GLY A CA 1
ATOM 1488 C C . GLY A 1 187 ? -4.587 -31.679 7.327 1.00 25.89 203 GLY A C 1
ATOM 1489 O O . GLY A 1 187 ? -4.047 -32.667 7.757 1.00 26.65 203 GLY A O 1
ATOM 1490 N N . ASP A 1 188 ? -4.970 -30.655 8.078 1.00 26.08 204 ASP A N 1
ATOM 1491 C CA . ASP A 1 188 ? -4.670 -30.596 9.531 1.00 26.95 204 ASP A CA 1
ATOM 1492 C C . ASP A 1 188 ? -5.652 -31.468 10.295 1.00 28.71 204 ASP A C 1
ATOM 1493 O O . ASP A 1 188 ? -6.823 -31.577 9.945 1.00 29.55 204 ASP A O 1
ATOM 1498 N N . PRO A 1 189 ? -5.233 -32.047 11.437 1.00 27.58 205 PRO A N 1
ATOM 1499 C CA . PRO A 1 189 ? -6.142 -32.771 12.309 1.00 28.29 205 PRO A CA 1
ATOM 1500 C C . PRO A 1 189 ? -7.250 -31.847 12.816 1.00 30.26 205 PRO A C 1
ATOM 1501 O O . PRO A 1 189 ? -7.001 -30.668 12.939 1.00 29.59 205 PRO A O 1
ATOM 1505 N N . LEU A 1 190 ? -8.440 -32.402 13.046 1.00 30.38 206 LEU A N 1
ATOM 1506 C CA . LEU A 1 190 ? -9.606 -31.657 13.588 1.00 33.37 206 LEU A CA 1
ATOM 1507 C C . LEU A 1 190 ? -10.129 -32.421 14.796 1.00 30.96 206 LEU A C 1
ATOM 1508 O O . LEU A 1 190 ? -10.312 -33.620 14.674 1.00 35.20 206 LEU A O 1
ATOM 1513 N N . SER A 1 191 ? -10.416 -31.709 15.873 1.00 32.20 207 SER A N 1
ATOM 1514 C CA . SER A 1 191 ? -10.923 -32.249 17.152 1.00 33.95 207 SER A CA 1
ATOM 1515 C C . SER A 1 191 ? -12.450 -32.231 17.166 1.00 38.46 207 SER A C 1
ATOM 1516 O O . SER A 1 191 ? -12.997 -33.004 17.941 1.00 41.12 207 SER A O 1
ATOM 1519 N N . HIS A 1 192 ? -13.111 -31.370 16.373 1.00 34.91 208 HIS A N 1
ATOM 1520 C CA . HIS A 1 192 ? -14.555 -31.064 16.545 1.00 34.31 208 HIS A CA 1
ATOM 1521 C C . HIS A 1 192 ? -15.276 -31.143 15.199 1.00 33.13 208 HIS A C 1
ATOM 1522 O O . HIS A 1 192 ? -16.046 -30.205 14.854 1.00 30.32 208 HIS A O 1
ATOM 1529 N N . ARG A 1 193 ? -15.126 -32.271 14.503 1.00 36.49 209 ARG A N 1
ATOM 1530 C CA . ARG A 1 193 ? -15.716 -32.472 13.154 1.00 34.00 209 ARG A CA 1
ATOM 1531 C C . ARG A 1 193 ? -17.243 -32.398 13.228 1.00 32.94 209 ARG A C 1
ATOM 1532 O O . ARG A 1 193 ? -17.869 -31.844 12.315 1.00 32.32 209 ARG A O 1
ATOM 1540 N N . GLU A 1 194 ? -17.842 -32.964 14.263 1.00 33.13 210 GLU A N 1
ATOM 1541 C CA . GLU A 1 194 ? -19.307 -33.110 14.318 1.00 36.82 210 GLU A CA 1
ATOM 1542 C C . GLU A 1 194 ? -19.918 -31.719 14.532 1.00 32.59 210 GLU A C 1
ATOM 1543 O O . GLU A 1 194 ? -20.877 -31.402 13.833 1.00 31.74 210 GLU A O 1
ATOM 1549 N N . ALA A 1 195 ? -19.404 -30.925 15.477 1.00 30.29 211 ALA A N 1
ATOM 1550 C CA . ALA A 1 195 ? -19.868 -29.535 15.695 1.00 29.27 211 ALA A CA 1
ATOM 1551 C C . ALA A 1 195 ? -19.676 -28.740 14.392 1.00 28.52 211 ALA A C 1
ATOM 1552 O O . ALA A 1 195 ? -20.544 -27.942 14.018 1.00 28.24 211 ALA A O 1
ATOM 1554 N N . LEU A 1 196 ? -18.569 -28.952 13.702 1.00 26.86 212 LEU A N 1
ATOM 1555 C CA . LEU A 1 196 ? -18.283 -28.223 12.452 1.00 29.04 212 LEU A CA 1
ATOM 1556 C C . LEU A 1 196 ? -19.394 -28.521 11.435 1.00 28.81 212 LEU A C 1
ATOM 1557 O O . LEU A 1 196 ? -20.002 -27.558 10.922 1.00 25.29 212 LEU A O 1
ATOM 1562 N N . VAL A 1 197 ? -19.666 -29.796 11.151 1.00 29.59 213 VAL A N 1
ATOM 1563 C CA . VAL A 1 197 ? -20.696 -30.212 10.146 1.00 30.24 213 VAL A CA 1
ATOM 1564 C C . VAL A 1 197 ? -22.079 -29.732 10.604 1.00 28.91 213 VAL A C 1
ATOM 1565 O O . VAL A 1 197 ? -22.818 -29.207 9.779 1.00 26.26 213 VAL A O 1
ATOM 1569 N N . GLN A 1 198 ? -22.409 -29.861 11.886 1.00 28.38 214 GLN A N 1
ATOM 1570 C CA . GLN A 1 198 ? -23.712 -29.361 12.390 1.00 30.71 214 GLN A CA 1
ATOM 1571 C C . GLN A 1 198 ? -23.829 -27.846 12.143 1.00 29.26 214 GLN A C 1
ATOM 1572 O O . GLN A 1 198 ? -24.912 -27.423 11.695 1.00 30.52 214 GLN A O 1
ATOM 1578 N N . ARG A 1 199 ? -22.764 -27.064 12.362 1.00 26.58 215 ARG A N 1
ATOM 1579 C CA . ARG A 1 199 ? -22.829 -25.587 12.206 1.00 25.11 215 ARG A CA 1
ATOM 1580 C C . ARG A 1 199 ? -22.837 -25.206 10.731 1.00 26.65 215 ARG A C 1
ATOM 1581 O O . ARG A 1 199 ? -23.426 -24.154 10.402 1.00 26.29 215 ARG A O 1
ATOM 1589 N N . LEU A 1 200 ? -22.292 -26.036 9.851 1.00 25.19 216 LEU A N 1
ATOM 1590 C CA . LEU A 1 200 ? -22.460 -25.753 8.397 1.00 25.28 216 LEU A CA 1
ATOM 1591 C C . LEU A 1 200 ? -23.924 -25.974 7.991 1.00 25.15 216 LEU A C 1
ATOM 1592 O O . LEU A 1 200 ? -24.442 -25.233 7.091 1.00 24.89 216 LEU A O 1
ATOM 1597 N N . ALA A 1 201 ? -24.534 -27.019 8.543 1.00 29.25 217 ALA A N 1
ATOM 1598 C CA . ALA A 1 201 ? -25.914 -27.455 8.234 1.00 33.36 217 ALA A CA 1
ATOM 1599 C C . ALA A 1 201 ? -26.906 -26.384 8.708 1.00 32.32 217 ALA A C 1
ATOM 1600 O O . ALA A 1 201 ? -27.896 -26.130 7.997 1.00 31.26 217 ALA A O 1
ATOM 1602 N N . LEU A 1 202 ? -26.632 -25.763 9.855 1.00 31.24 218 LEU A N 1
ATOM 1603 C CA . LEU A 1 202 ? -27.462 -24.663 10.411 1.00 31.47 218 LEU A CA 1
ATOM 1604 C C . LEU A 1 202 ? -27.680 -23.551 9.385 1.00 29.25 218 LEU A C 1
ATOM 1605 O O . LEU A 1 202 ? -28.720 -22.927 9.436 1.00 30.45 218 LEU A O 1
ATOM 1610 N N . VAL A 1 203 ? -26.739 -23.270 8.500 1.00 26.41 219 VAL A N 1
ATOM 1611 C CA . VAL A 1 203 ? -26.927 -22.159 7.527 1.00 26.23 219 VAL A CA 1
ATOM 1612 C C . VAL A 1 203 ? -27.313 -22.740 6.178 1.00 25.09 219 VAL A C 1
ATOM 1613 O O . VAL A 1 203 ? -27.191 -22.015 5.189 1.00 27.00 219 VAL A O 1
ATOM 1617 N N . ASN A 1 204 ? -27.704 -24.013 6.146 1.00 29.34 220 ASN A N 1
ATOM 1618 C CA . ASN A 1 204 ? -28.412 -24.624 4.990 1.00 32.68 220 ASN A CA 1
ATOM 1619 C C . ASN A 1 204 ? -27.419 -24.937 3.872 1.00 29.76 220 ASN A C 1
ATOM 1620 O O . ASN A 1 204 ? -27.803 -24.920 2.701 1.00 27.94 220 ASN A O 1
ATOM 1625 N N . LEU A 1 205 ? -26.175 -25.209 4.219 1.00 30.65 221 LEU A N 1
ATOM 1626 C CA . LEU A 1 205 ? -25.187 -25.655 3.212 1.00 31.88 221 LEU A CA 1
ATOM 1627 C C . LEU A 1 205 ? -25.375 -27.168 3.072 1.00 29.89 221 LEU A C 1
ATOM 1628 O O . LEU A 1 205 ? -25.730 -27.830 4.053 1.00 30.67 221 LEU A O 1
ATOM 1633 N N . ASP A 1 206 ? -25.142 -27.676 1.879 1.00 30.94 222 ASP A N 1
ATOM 1634 C CA . ASP A 1 206 ? -25.188 -29.125 1.593 1.00 31.92 222 ASP A CA 1
ATOM 1635 C C . ASP A 1 206 ? -24.036 -29.815 2.317 1.00 30.02 222 ASP A C 1
ATOM 1636 O O . ASP A 1 206 ? -22.873 -29.594 1.966 1.00 31.89 222 ASP A O 1
ATOM 1641 N N . THR A 1 207 ? -24.362 -30.638 3.297 1.00 28.78 223 THR A N 1
ATOM 1642 C CA . THR A 1 207 ? -23.381 -31.400 4.087 1.00 30.44 223 THR A CA 1
ATOM 1643 C C . THR A 1 207 ? -23.474 -32.885 3.698 1.00 31.05 223 THR A C 1
ATOM 1644 O O . THR A 1 207 ? -22.802 -33.700 4.360 1.00 29.71 223 THR A O 1
ATOM 1648 N N . THR A 1 208 ? -24.257 -33.254 2.680 1.00 29.58 224 THR A N 1
ATOM 1649 C CA . THR A 1 208 ? -24.583 -34.696 2.449 1.00 35.90 224 THR A CA 1
ATOM 1650 C C . THR A 1 208 ? -23.377 -35.473 1.902 1.00 32.83 224 THR A C 1
ATOM 1651 O O . THR A 1 208 ? -23.443 -36.693 1.979 1.00 32.85 224 THR A O 1
ATOM 1655 N N . SER A 1 209 ? -22.359 -34.813 1.349 1.00 32.46 225 SER A N 1
ATOM 1656 C CA . SER A 1 209 ? -21.130 -35.474 0.828 1.00 32.44 225 SER A CA 1
ATOM 1657 C C . SER A 1 209 ? -19.986 -35.376 1.834 1.00 29.27 225 SER A C 1
ATOM 1658 O O . SER A 1 209 ? -18.886 -35.822 1.518 1.00 29.30 225 SER A O 1
ATOM 1661 N N . ILE A 1 210 ? -20.186 -34.771 2.996 1.00 27.37 226 ILE A N 1
ATOM 1662 C CA . ILE A 1 210 ? -19.075 -34.709 3.987 1.00 24.85 226 ILE A CA 1
ATOM 1663 C C . ILE A 1 210 ? -18.922 -36.126 4.557 1.00 27.46 226 ILE A C 1
ATOM 1664 O O . ILE A 1 210 ? -19.912 -36.678 5.019 1.00 29.46 226 ILE A O 1
ATOM 1669 N N . LEU A 1 211 ? -17.715 -36.694 4.531 1.00 25.25 227 LEU A N 1
ATOM 1670 C CA . LEU A 1 211 ? -17.436 -38.028 5.098 1.00 26.32 227 LEU A CA 1
ATOM 1671 C C . LEU A 1 211 ? -17.581 -37.954 6.605 1.00 28.32 227 LEU A C 1
ATOM 1672 O O . LEU A 1 211 ? -17.241 -36.912 7.170 1.00 26.90 227 LEU A O 1
ATOM 1677 N N . ASN A 1 212 ? -18.072 -39.034 7.213 1.00 31.69 228 ASN A N 1
ATOM 1678 C CA . ASN A 1 212 ? -18.240 -39.177 8.683 1.00 36.21 228 ASN A CA 1
ATOM 1679 C C . ASN A 1 212 ? -16.956 -39.652 9.345 1.00 36.82 228 ASN A C 1
ATOM 1680 O O . ASN A 1 212 ? -16.317 -40.530 8.791 1.00 39.73 228 ASN A O 1
ATOM 1685 N N . ASP A 1 213 ? -16.656 -39.136 10.535 1.00 39.09 229 ASP A N 1
ATOM 1686 C CA . ASP A 1 213 ? -15.647 -39.720 11.469 1.00 48.38 229 ASP A CA 1
ATOM 1687 C C . ASP A 1 213 ? -14.261 -39.712 10.829 1.00 44.24 229 ASP A C 1
ATOM 1688 O O . ASP A 1 213 ? -13.484 -40.621 11.105 1.00 49.42 229 ASP A O 1
ATOM 1693 N N . VAL A 1 214 ? -13.968 -38.713 10.008 1.00 36.03 230 VAL A N 1
ATOM 1694 C CA . VAL A 1 214 ? -12.587 -38.479 9.514 1.00 30.69 230 VAL A CA 1
ATOM 1695 C C . VAL A 1 214 ? -11.914 -37.537 10.500 1.00 31.22 230 VAL A C 1
ATOM 1696 O O . VAL A 1 214 ? -12.586 -36.602 10.967 1.00 38.76 230 VAL A O 1
ATOM 1700 N N . ALA A 1 215 ? -10.662 -37.794 10.848 1.00 31.84 231 ALA A N 1
ATOM 1701 C CA . ALA A 1 215 ? -9.976 -37.157 12.001 1.00 32.44 231 ALA A CA 1
ATOM 1702 C C . ALA A 1 215 ? -9.311 -35.853 11.561 1.00 27.05 231 ALA A C 1
ATOM 1703 O O . ALA A 1 215 ? -8.613 -35.254 12.369 1.00 28.59 231 ALA A O 1
ATOM 1705 N N . TYR A 1 216 ? -9.439 -35.463 10.298 1.00 27.04 232 TYR A N 1
ATOM 1706 C CA . TYR A 1 216 ? -8.745 -34.253 9.796 1.00 26.22 232 TYR A CA 1
ATOM 1707 C C . TYR A 1 216 ? -9.623 -33.472 8.812 1.00 22.24 232 TYR A C 1
ATOM 1708 O O . TYR A 1 216 ? -10.708 -33.910 8.391 1.00 22.39 232 TYR A O 1
ATOM 1717 N N . TYR A 1 217 ? -9.122 -32.305 8.459 1.00 20.64 233 TYR A N 1
ATOM 1718 C CA . TYR A 1 217 ? -9.749 -31.391 7.486 1.00 22.07 233 TYR A CA 1
ATOM 1719 C C . TYR A 1 217 ? -9.469 -31.970 6.107 1.00 20.18 233 TYR A C 1
ATOM 1720 O O . TYR A 1 217 ? -8.464 -31.595 5.448 1.00 23.52 233 TYR A O 1
ATOM 1729 N N . ASP A 1 218 ? -10.410 -32.791 5.657 1.00 21.08 234 ASP A N 1
ATOM 1730 C CA . ASP A 1 218 ? -10.281 -33.614 4.437 1.00 19.34 234 ASP A CA 1
ATOM 1731 C C . ASP A 1 218 ? -10.938 -32.897 3.286 1.00 21.13 234 ASP A C 1
ATOM 1732 O O . ASP A 1 218 ? -11.624 -31.823 3.516 1.00 21.05 234 ASP A O 1
ATOM 1737 N N . ALA A 1 219 ? -10.761 -33.469 2.092 1.00 18.34 235 ALA A N 1
ATOM 1738 C CA . ALA A 1 219 ? -11.272 -32.904 0.834 1.00 21.95 235 ALA A CA 1
ATOM 1739 C C . ALA A 1 219 ? -12.788 -32.656 0.954 1.00 23.07 235 ALA A C 1
ATOM 1740 O O . ALA A 1 219 ? -13.247 -31.608 0.477 1.00 23.89 235 ALA A O 1
ATOM 1742 N N . SER A 1 220 ? -13.544 -33.586 1.535 1.00 21.88 236 SER A N 1
ATOM 1743 C CA . SER A 1 220 ? -15.022 -33.508 1.599 1.00 22.98 236 SER A CA 1
ATOM 1744 C C . SER A 1 220 ? -15.476 -32.250 2.373 1.00 24.31 236 SER A C 1
ATOM 1745 O O . SER A 1 220 ? -16.602 -31.760 2.092 1.00 24.34 236 SER A O 1
ATOM 1748 N N . LEU A 1 221 ? -14.606 -31.641 3.187 1.00 24.42 237 LEU A N 1
ATOM 1749 C CA . LEU A 1 221 ? -14.972 -30.403 3.936 1.00 25.42 237 LEU A CA 1
ATOM 1750 C C . LEU A 1 221 ? -14.622 -29.146 3.145 1.00 24.01 237 LEU A C 1
ATOM 1751 O O . LEU A 1 221 ? -15.051 -28.071 3.559 1.00 24.19 237 LEU A O 1
ATOM 1756 N N . GLU A 1 222 ? -13.804 -29.223 2.105 1.00 25.65 238 GLU A N 1
ATOM 1757 C CA . GLU A 1 222 ? -13.185 -27.995 1.531 1.00 27.32 238 GLU A CA 1
ATOM 1758 C C . GLU A 1 222 ? -14.247 -27.121 0.849 1.00 28.03 238 GLU A C 1
ATOM 1759 O O . GLU A 1 222 ? -14.245 -25.921 1.141 1.00 24.39 238 GLU A O 1
ATOM 1765 N N . LYS A 1 223 ? -15.086 -27.672 -0.030 1.00 26.85 239 LYS A N 1
ATOM 1766 C CA . LYS A 1 223 ? -16.153 -26.875 -0.681 1.00 31.13 239 LYS A CA 1
ATOM 1767 C C . LYS A 1 223 ? -17.099 -26.298 0.378 1.00 27.68 239 LYS A C 1
ATOM 1768 O O . LYS A 1 223 ? -17.383 -25.104 0.361 1.00 29.80 239 LYS A O 1
ATOM 1774 N N . PRO A 1 224 ? -17.695 -27.109 1.265 1.00 25.02 240 PRO A N 1
ATOM 1775 C CA . PRO A 1 224 ? -18.597 -26.549 2.268 1.00 24.65 240 PRO A CA 1
ATOM 1776 C C . PRO A 1 224 ? -17.929 -25.379 3.011 1.00 24.38 240 PRO A C 1
ATOM 1777 O O . PRO A 1 224 ? -18.589 -24.379 3.213 1.00 21.69 240 PRO A O 1
ATOM 1781 N N . ILE A 1 225 ? -16.664 -25.505 3.429 1.00 23.20 241 ILE A N 1
ATOM 1782 C CA . ILE A 1 225 ? -15.996 -24.416 4.191 1.00 22.52 241 ILE A CA 1
ATOM 1783 C C . ILE A 1 225 ? -15.921 -23.157 3.301 1.00 24.08 241 ILE A C 1
ATOM 1784 O O . ILE A 1 225 ? -16.201 -22.067 3.791 1.00 19.78 241 ILE A O 1
ATOM 1789 N N . LYS A 1 226 ? -15.511 -23.290 2.038 1.00 23.17 242 LYS A N 1
ATOM 1790 C CA . LYS A 1 226 ? -15.372 -22.131 1.139 1.00 24.37 242 LYS A CA 1
ATOM 1791 C C . LYS A 1 226 ? -16.750 -21.527 0.846 1.00 24.60 242 LYS A C 1
ATOM 1792 O O . LYS A 1 226 ? -16.831 -20.292 0.710 1.00 22.83 242 LYS A O 1
ATOM 1798 N N . GLN A 1 227 ? -17.782 -22.351 0.722 1.00 22.79 243 GLN A N 1
ATOM 1799 C CA . GLN A 1 227 ? -19.163 -21.845 0.553 1.00 24.32 243 GLN A CA 1
ATOM 1800 C C . GLN A 1 227 ? -19.541 -21.022 1.788 1.00 21.40 243 GLN A C 1
ATOM 1801 O O . GLN A 1 227 ? -20.106 -19.970 1.635 1.00 21.81 243 GLN A O 1
ATOM 1807 N N . PHE A 1 228 ? -19.274 -21.549 2.966 1.00 18.61 244 PHE A N 1
ATOM 1808 C CA . PHE A 1 228 ? -19.553 -20.839 4.231 1.00 17.20 244 PHE A CA 1
ATOM 1809 C C . PHE A 1 228 ? -18.806 -19.496 4.232 1.00 20.02 244 PHE A C 1
ATOM 1810 O O . PHE A 1 228 ? -19.418 -18.445 4.546 1.00 18.96 244 PHE A O 1
ATOM 1818 N N . GLN A 1 229 ? -17.532 -19.495 3.815 1.00 19.73 245 GLN A N 1
ATOM 1819 C CA . GLN A 1 229 ? -16.731 -18.258 3.790 1.00 21.66 245 GLN A CA 1
ATOM 1820 C C . GLN A 1 229 ? -17.400 -17.290 2.823 1.00 20.63 245 GLN A C 1
ATOM 1821 O O . GLN A 1 229 ? -17.568 -16.154 3.193 1.00 20.59 245 GLN A O 1
ATOM 1827 N N . LYS A 1 230 ? -17.736 -17.731 1.620 1.00 21.02 246 LYS A N 1
ATOM 1828 C CA . LYS A 1 230 ? -18.288 -16.828 0.597 1.00 23.70 246 LYS A CA 1
ATOM 1829 C C . LYS A 1 230 ? -19.605 -16.214 1.095 1.00 24.47 246 LYS A C 1
ATOM 1830 O O . LYS A 1 230 ? -19.803 -15.009 0.973 1.00 24.79 246 LYS A O 1
ATOM 1844 N N . HIS A 1 232 ? -20.501 -15.523 4.000 1.00 19.22 248 HIS A N 1
ATOM 1845 C CA . HIS A 1 232 ? -20.257 -14.545 5.046 1.00 19.34 248 HIS A CA 1
ATOM 1846 C C . HIS A 1 232 ? -19.313 -13.417 4.582 1.00 18.71 248 HIS A C 1
ATOM 1847 O O . HIS A 1 232 ? -18.879 -12.675 5.432 1.00 19.20 248 HIS A O 1
ATOM 1854 N N . GLY A 1 233 ? -18.990 -13.318 3.280 1.00 19.04 249 GLY A N 1
ATOM 1855 C CA . GLY A 1 233 ? -18.174 -12.230 2.693 1.00 22.00 249 GLY A CA 1
ATOM 1856 C C . GLY A 1 233 ? -16.709 -12.368 3.068 1.00 23.72 249 GLY A C 1
ATOM 1857 O O . GLY A 1 233 ? -15.984 -11.371 2.992 1.00 25.80 249 GLY A O 1
ATOM 1858 N N . LEU A 1 234 ? -16.295 -13.547 3.541 1.00 25.05 250 LEU A N 1
ATOM 1859 C CA . LEU A 1 234 ? -14.908 -13.777 3.998 1.00 22.74 250 LEU A CA 1
ATOM 1860 C C . LEU A 1 234 ? -14.068 -14.138 2.800 1.00 25.30 250 LEU A C 1
ATOM 1861 O O . LEU A 1 234 ? -14.628 -14.713 1.865 1.00 23.17 250 LEU A O 1
ATOM 1866 N N . GLN A 1 235 ? -12.755 -13.926 2.901 1.00 27.23 251 GLN A N 1
ATOM 1867 C CA . GLN A 1 235 ? -11.830 -14.455 1.867 1.00 31.70 251 GLN A CA 1
ATOM 1868 C C . GLN A 1 235 ? -11.990 -15.976 1.801 1.00 27.91 251 GLN A C 1
ATOM 1869 O O . GLN A 1 235 ? -12.019 -16.626 2.874 1.00 25.14 251 GLN A O 1
ATOM 1875 N N . THR A 1 236 ? -12.149 -16.531 0.598 1.00 24.18 252 THR A N 1
ATOM 1876 C CA . THR A 1 236 ? -12.446 -17.961 0.424 1.00 27.08 252 THR A CA 1
ATOM 1877 C C . THR A 1 236 ? -11.128 -18.749 0.344 1.00 29.71 252 THR A C 1
ATOM 1878 O O . THR A 1 236 ? -10.949 -19.461 -0.655 1.00 29.38 252 THR A O 1
ATOM 1882 N N . ASP A 1 237 ? -10.304 -18.686 1.404 1.00 28.29 253 ASP A N 1
ATOM 1883 C CA . ASP A 1 237 ? -8.958 -19.313 1.486 1.00 28.19 253 ASP A CA 1
ATOM 1884 C C . ASP A 1 237 ? -9.072 -20.759 1.996 1.00 28.79 253 ASP A C 1
ATOM 1885 O O . ASP A 1 237 ? -8.095 -21.475 1.885 1.00 25.07 253 ASP A O 1
ATOM 1890 N N . GLY A 1 238 ? -10.234 -21.176 2.502 1.00 24.03 254 GLY A N 1
ATOM 1891 C CA . GLY A 1 238 ? -10.470 -22.536 2.990 1.00 22.27 254 GLY A CA 1
ATOM 1892 C C . GLY A 1 238 ? -9.934 -22.661 4.392 1.00 22.70 254 GLY A C 1
ATOM 1893 O O . GLY A 1 238 ? -9.996 -23.745 4.947 1.00 24.97 254 GLY A O 1
ATOM 1894 N N . VAL A 1 239 ? -9.337 -21.609 4.921 1.00 22.56 255 VAL A N 1
ATOM 1895 C CA . VAL A 1 239 ? -8.671 -21.713 6.246 1.00 22.62 255 VAL A CA 1
ATOM 1896 C C . VAL A 1 239 ? -9.703 -21.441 7.336 1.00 21.52 255 VAL A C 1
ATOM 1897 O O . VAL A 1 239 ? -10.369 -20.409 7.277 1.00 25.11 255 VAL A O 1
ATOM 1901 N N . ILE A 1 240 ? -9.812 -22.334 8.302 1.00 23.50 256 ILE A N 1
ATOM 1902 C CA . ILE A 1 240 ? -10.726 -22.154 9.455 1.00 23.12 256 ILE A CA 1
ATOM 1903 C C . ILE A 1 240 ? -9.936 -21.367 10.487 1.00 26.34 256 ILE A C 1
ATOM 1904 O O . ILE A 1 240 ? -9.183 -21.982 11.286 1.00 23.58 256 ILE A O 1
ATOM 1909 N N . GLY A 1 241 ? -10.105 -20.051 10.441 1.00 24.72 257 GLY A N 1
ATOM 1910 C CA . GLY A 1 241 ? -9.509 -19.108 11.393 1.00 26.37 257 GLY A CA 1
ATOM 1911 C C . GLY A 1 241 ? -10.561 -18.404 12.227 1.00 26.22 257 GLY A C 1
ATOM 1912 O O . GLY A 1 241 ? -11.723 -18.774 12.157 1.00 25.08 257 GLY A O 1
ATOM 1913 N N . PRO A 1 242 ? -10.170 -17.346 12.973 1.00 27.63 258 PRO A N 1
ATOM 1914 C CA . PRO A 1 242 ? -11.078 -16.606 13.849 1.00 28.36 258 PRO A CA 1
ATOM 1915 C C . PRO A 1 242 ? -12.303 -16.007 13.144 1.00 28.41 258 PRO A C 1
ATOM 1916 O O . PRO A 1 242 ? -13.345 -16.062 13.724 1.00 26.25 258 PRO A O 1
ATOM 1920 N N . GLN A 1 243 ? -12.135 -15.498 11.918 1.00 26.99 259 GLN A N 1
ATOM 1921 C CA . GLN A 1 243 ? -13.235 -14.887 11.126 1.00 29.62 259 GLN A CA 1
ATOM 1922 C C . GLN A 1 243 ? -14.282 -15.971 10.791 1.00 27.73 259 GLN A C 1
ATOM 1923 O O . GLN A 1 243 ? -15.486 -15.751 11.010 1.00 25.59 259 GLN A O 1
ATOM 1929 N N . THR A 1 244 ? -13.835 -17.129 10.314 1.00 25.83 260 THR A N 1
ATOM 1930 C CA . THR A 1 244 ? -14.719 -18.283 10.012 1.00 24.10 260 THR A CA 1
ATOM 1931 C C . THR A 1 244 ? -15.380 -18.787 11.291 1.00 23.51 260 THR A C 1
ATOM 1932 O O . THR A 1 244 ? -16.585 -19.006 11.330 1.00 21.17 260 THR A O 1
ATOM 1944 N N . LYS A 1 246 ? -15.951 -17.208 14.113 1.00 27.36 262 LYS A N 1
ATOM 1945 C CA . LYS A 1 246 ? -16.900 -16.252 14.672 1.00 29.44 262 LYS A CA 1
ATOM 1946 C C . LYS A 1 246 ? -18.292 -16.616 14.128 1.00 24.22 262 LYS A C 1
ATOM 1947 O O . LYS A 1 246 ? -19.233 -16.810 14.884 1.00 22.46 262 LYS A O 1
ATOM 1953 N N . TRP A 1 247 ? -18.387 -16.786 12.817 1.00 20.12 263 TRP A N 1
ATOM 1954 C CA . TRP A 1 247 ? -19.673 -17.072 12.161 1.00 20.87 263 TRP A CA 1
ATOM 1955 C C . TRP A 1 247 ? -20.150 -18.508 12.426 1.00 21.72 263 TRP A C 1
ATOM 1956 O O . TRP A 1 247 ? -21.377 -18.678 12.658 1.00 22.08 263 TRP A O 1
ATOM 1967 N N . LEU A 1 248 ? -19.258 -19.509 12.420 1.00 19.57 264 LEU A N 1
ATOM 1968 C CA . LEU A 1 248 ? -19.673 -20.915 12.719 1.00 20.64 264 LEU A CA 1
ATOM 1969 C C . LEU A 1 248 ? -20.373 -20.955 14.072 1.00 19.68 264 LEU A C 1
ATOM 1970 O O . LEU A 1 248 ? -21.450 -21.621 14.212 1.00 18.02 264 LEU A O 1
ATOM 1975 N N . ASN A 1 249 ? -19.790 -20.247 15.018 1.00 21.15 265 ASN A N 1
ATOM 1976 C CA . ASN A 1 249 ? -20.233 -20.295 16.431 1.00 20.83 265 ASN A CA 1
ATOM 1977 C C . ASN A 1 249 ? -21.307 -19.233 16.723 1.00 24.04 265 ASN A C 1
ATOM 1978 O O . ASN A 1 249 ? -21.765 -19.140 17.888 1.00 25.22 265 ASN A O 1
ATOM 1983 N N . THR A 1 250 ? -21.776 -18.497 15.727 1.00 25.45 266 THR A N 1
ATOM 1984 C CA . THR A 1 250 ? -22.980 -17.619 15.902 1.00 25.31 266 THR A CA 1
ATOM 1985 C C . THR A 1 250 ? -24.155 -18.494 16.339 1.00 26.02 266 THR A C 1
ATOM 1986 O O . THR A 1 250 ? -24.362 -19.560 15.764 1.00 24.58 266 THR A O 1
ATOM 1990 N N . SER A 1 251 ? -24.902 -18.082 17.351 1.00 23.30 267 SER A N 1
ATOM 1991 C CA . SER A 1 251 ? -26.036 -18.876 17.848 1.00 24.85 267 SER A CA 1
ATOM 1992 C C . SER A 1 251 ? -27.231 -18.705 16.893 1.00 25.49 267 SER A C 1
ATOM 1993 O O . SER A 1 251 ? -27.259 -17.735 16.124 1.00 24.08 267 SER A O 1
ATOM 1996 N N . VAL A 1 252 ? -28.177 -19.629 16.919 1.00 25.25 268 VAL A N 1
ATOM 1997 C CA . VAL A 1 252 ? -29.466 -19.468 16.189 1.00 25.98 268 VAL A CA 1
ATOM 1998 C C . VAL A 1 252 ? -30.187 -18.200 16.680 1.00 24.47 268 VAL A C 1
ATOM 1999 O O . VAL A 1 252 ? -30.695 -17.467 15.833 1.00 20.56 268 VAL A O 1
ATOM 2003 N N . THR A 1 253 ? -30.183 -17.902 17.981 1.00 21.99 269 THR A N 1
ATOM 2004 C CA . THR A 1 253 ? -30.770 -16.653 18.532 1.00 24.41 269 THR A CA 1
ATOM 2005 C C . THR A 1 253 ? -30.159 -15.429 17.811 1.00 23.45 269 THR A C 1
ATOM 2006 O O . THR A 1 253 ? -30.932 -14.522 17.387 1.00 21.24 269 THR A O 1
ATOM 2010 N N . GLU A 1 254 ? -28.833 -15.405 17.653 1.00 20.06 270 GLU A N 1
ATOM 2011 C CA . GLU A 1 254 ? -28.132 -14.276 17.012 1.00 21.99 270 GLU A CA 1
ATOM 2012 C C . GLU A 1 254 ? -28.494 -14.229 15.516 1.00 20.37 270 GLU A C 1
ATOM 2013 O O . GLU A 1 254 ? -28.746 -13.109 15.027 1.00 19.51 270 GLU A O 1
ATOM 2019 N N . ARG A 1 255 ? -28.581 -15.365 14.837 1.00 18.49 271 ARG A N 1
ATOM 2020 C CA . ARG A 1 255 ? -28.969 -15.386 13.398 1.00 19.83 271 ARG A CA 1
ATOM 2021 C C . ARG A 1 255 ? -30.392 -14.852 13.261 1.00 20.06 271 ARG A C 1
ATOM 2022 O O . ARG A 1 255 ? -30.697 -14.170 12.274 1.00 20.11 271 ARG A O 1
ATOM 2030 N N . LEU A 1 256 ? -31.270 -15.234 14.188 1.00 20.31 272 LEU A N 1
ATOM 2031 C CA . LEU A 1 256 ? -32.692 -14.800 14.180 1.00 21.41 272 LEU A CA 1
ATOM 2032 C C . LEU A 1 256 ? -32.735 -13.266 14.351 1.00 20.94 272 LEU A C 1
ATOM 2033 O O . LEU A 1 256 ? -33.495 -12.616 13.629 1.00 21.71 272 LEU A O 1
ATOM 2038 N N . ALA A 1 257 ? -31.919 -12.700 15.246 1.00 20.49 273 ALA A N 1
ATOM 2039 C CA . ALA A 1 257 ? -31.812 -11.242 15.449 1.00 19.69 273 ALA A CA 1
ATOM 2040 C C . ALA A 1 257 ? -31.405 -10.570 14.139 1.00 20.95 273 ALA A C 1
ATOM 2041 O O . ALA A 1 257 ? -32.033 -9.556 13.728 1.00 19.49 273 ALA A O 1
ATOM 2043 N N . LEU A 1 258 ? -30.415 -11.132 13.467 1.00 19.57 274 LEU A N 1
ATOM 2044 C CA . LEU A 1 258 ? -29.920 -10.560 12.192 1.00 20.41 274 LEU A CA 1
ATOM 2045 C C . LEU A 1 258 ? -30.991 -10.681 11.118 1.00 18.07 274 LEU A C 1
ATOM 2046 O O . LEU A 1 258 ? -31.184 -9.698 10.382 1.00 19.43 274 LEU A O 1
ATOM 2051 N N . LEU A 1 259 ? -31.688 -11.808 11.045 1.00 19.05 275 LEU A N 1
ATOM 2052 C CA . LEU A 1 259 ? -32.765 -11.991 10.048 1.00 19.00 275 LEU A CA 1
ATOM 2053 C C . LEU A 1 259 ? -33.897 -10.985 10.312 1.00 20.14 275 LEU A C 1
ATOM 2054 O O . LEU A 1 259 ? -34.349 -10.366 9.341 1.00 18.06 275 LEU A O 1
ATOM 2059 N N . ALA A 1 260 ? -34.274 -10.757 11.575 1.00 18.37 276 ALA A N 1
ATOM 2060 C CA . ALA A 1 260 ? -35.402 -9.879 11.941 1.00 20.47 276 ALA A CA 1
ATOM 2061 C C . ALA A 1 260 ? -35.055 -8.423 11.596 1.00 19.40 276 ALA A C 1
ATOM 2062 O O . ALA A 1 260 ? -35.867 -7.729 10.974 1.00 19.12 276 ALA A O 1
ATOM 2064 N N . LEU A 1 261 ? -33.860 -7.984 11.976 1.00 18.95 277 LEU A N 1
ATOM 2065 C CA . LEU A 1 261 ? -33.433 -6.595 11.810 1.00 18.83 277 LEU A CA 1
ATOM 2066 C C . LEU A 1 261 ? -33.300 -6.338 10.312 1.00 18.87 277 LEU A C 1
ATOM 2067 O O . LEU A 1 261 ? -33.806 -5.300 9.824 1.00 17.85 277 LEU A O 1
ATOM 2072 N N . ASN A 1 262 ? -32.720 -7.278 9.593 1.00 17.16 278 ASN A N 1
ATOM 2073 C CA . ASN A 1 262 ? -32.460 -7.041 8.157 1.00 18.07 278 ASN A CA 1
ATOM 2074 C C . ASN A 1 262 ? -33.771 -7.077 7.364 1.00 17.47 278 ASN A C 1
ATOM 2075 O O . ASN A 1 262 ? -33.874 -6.369 6.297 1.00 19.10 278 ASN A O 1
ATOM 2080 N N . ALA A 1 263 ? -34.723 -7.864 7.813 1.00 17.73 279 ALA A N 1
ATOM 2081 C CA . ALA A 1 263 ? -36.041 -7.960 7.152 1.00 18.39 279 ALA A CA 1
ATOM 2082 C C . ALA A 1 263 ? -36.742 -6.605 7.296 1.00 18.37 279 ALA A C 1
ATOM 2083 O O . ALA A 1 263 ? -37.196 -6.059 6.297 1.00 17.51 279 ALA A O 1
ATOM 2085 N N . GLU A 1 264 ? -36.777 -6.063 8.511 1.00 17.54 280 GLU A N 1
ATOM 2086 C CA . GLU A 1 264 ? -37.426 -4.768 8.799 1.00 18.78 280 GLU A CA 1
ATOM 2087 C C . GLU A 1 264 ? -36.675 -3.655 8.041 1.00 20.74 280 GLU A C 1
ATOM 2088 O O . GLU A 1 264 ? -37.353 -2.754 7.515 1.00 19.27 280 GLU A O 1
ATOM 2094 N N . ARG A 1 265 ? -35.343 -3.716 7.899 1.00 18.81 281 ARG A N 1
ATOM 2095 C CA . ARG A 1 265 ? -34.603 -2.662 7.174 1.00 17.78 281 ARG A CA 1
ATOM 2096 C C . ARG A 1 265 ? -35.031 -2.613 5.715 1.00 17.76 281 ARG A C 1
ATOM 2097 O O . ARG A 1 265 ? -34.944 -1.517 5.112 1.00 18.19 281 ARG A O 1
ATOM 2105 N N . ILE A 1 266 ? -35.490 -3.727 5.165 1.00 18.69 282 ILE A N 1
ATOM 2106 C CA . ILE A 1 266 ? -35.946 -3.771 3.745 1.00 19.96 282 ILE A CA 1
ATOM 2107 C C . ILE A 1 266 ? -37.128 -2.804 3.584 1.00 21.04 282 ILE A C 1
ATOM 2108 O O . ILE A 1 266 ? -37.281 -2.237 2.490 1.00 20.75 282 ILE A O 1
ATOM 2113 N N . ARG A 1 267 ? -37.892 -2.532 4.640 1.00 20.55 283 ARG A N 1
ATOM 2114 C CA . ARG A 1 267 ? -38.984 -1.523 4.547 1.00 21.04 283 ARG A CA 1
ATOM 2115 C C . ARG A 1 267 ? -38.408 -0.152 4.191 1.00 23.21 283 ARG A C 1
ATOM 2116 O O . ARG A 1 267 ? -39.171 0.686 3.676 1.00 21.24 283 ARG A O 1
ATOM 2124 N N . LEU A 1 268 ? -37.136 0.118 4.503 1.00 22.79 284 LEU A N 1
ATOM 2125 C CA . LEU A 1 268 ? -36.558 1.461 4.300 1.00 23.46 284 LEU A CA 1
ATOM 2126 C C . LEU A 1 268 ? -36.227 1.683 2.836 1.00 25.31 284 LEU A C 1
ATOM 2127 O O . LEU A 1 268 ? -36.187 2.849 2.423 1.00 29.58 284 LEU A O 1
ATOM 2132 N N . TRP A 1 269 ? -35.848 0.641 2.128 1.00 27.31 285 TRP A N 1
ATOM 2133 C CA . TRP A 1 269 ? -35.020 0.829 0.911 1.00 34.71 285 TRP A CA 1
ATOM 2134 C C . TRP A 1 269 ? -35.952 0.914 -0.293 1.00 39.46 285 TRP A C 1
ATOM 2135 O O . TRP A 1 269 ? -36.973 0.247 -0.350 1.00 38.58 285 TRP A O 1
ATOM 2146 N N . PRO A 1 270 ? -35.680 1.798 -1.275 1.00 52.68 286 PRO A N 1
ATOM 2147 C CA . PRO A 1 270 ? -36.579 1.943 -2.421 1.00 54.24 286 PRO A CA 1
ATOM 2148 C C . PRO A 1 270 ? -36.408 0.714 -3.324 1.00 50.50 286 PRO A C 1
ATOM 2149 O O . PRO A 1 270 ? -35.361 0.101 -3.293 1.00 57.49 286 PRO A O 1
ATOM 2153 N N . THR A 1 271 ? -37.422 0.364 -4.104 1.00 57.76 287 THR A N 1
ATOM 2154 C CA . THR A 1 271 ? -37.349 -0.782 -5.051 1.00 56.82 287 THR A CA 1
ATOM 2155 C C . THR A 1 271 ? -37.500 -0.323 -6.501 1.00 52.38 287 THR A C 1
ATOM 2156 O O . THR A 1 271 ? -37.144 -1.114 -7.378 1.00 56.18 287 THR A O 1
ATOM 2160 N N . GLN A 1 272 ? -38.034 0.877 -6.744 1.00 60.26 288 GLN A N 1
ATOM 2161 C CA . GLN A 1 272 ? -38.181 1.431 -8.118 1.00 64.49 288 GLN A CA 1
ATOM 2162 C C . GLN A 1 272 ? -36.812 1.347 -8.802 1.00 66.86 288 GLN A C 1
ATOM 2163 O O . GLN A 1 272 ? -35.817 1.767 -8.208 1.00 70.53 288 GLN A O 1
ATOM 2169 N N . GLN A 1 273 ? -36.765 0.797 -10.007 1.00 64.63 289 GLN A N 1
ATOM 2170 C CA . GLN A 1 273 ? -35.528 0.695 -10.809 1.00 58.71 289 GLN A CA 1
ATOM 2171 C C . GLN A 1 273 ? -35.613 1.656 -12.004 1.00 60.58 289 GLN A C 1
ATOM 2172 O O . GLN A 1 273 ? -34.861 1.443 -12.979 1.00 56.41 289 GLN A O 1
ATOM 2178 N N . ASP A 1 274 ? -36.477 2.683 -11.947 1.00 61.39 290 ASP A N 1
ATOM 2179 C CA . ASP A 1 274 ? -36.501 3.743 -12.988 1.00 59.67 290 ASP A CA 1
ATOM 2180 C C . ASP A 1 274 ? -35.035 4.133 -13.172 1.00 50.54 290 ASP A C 1
ATOM 2181 O O . ASP A 1 274 ? -34.451 3.893 -14.243 1.00 49.44 290 ASP A O 1
ATOM 2186 N N . SER A 1 275 ? -34.459 4.653 -12.099 1.00 36.57 291 SER A N 1
ATOM 2187 C CA . SER A 1 275 ? -33.116 5.247 -12.082 1.00 34.68 291 SER A CA 1
ATOM 2188 C C . SER A 1 275 ? -32.692 5.373 -10.627 1.00 30.90 291 SER A C 1
ATOM 2189 O O . SER A 1 275 ? -33.281 6.138 -9.872 1.00 29.76 291 SER A O 1
ATOM 2200 N N . ILE A 1 277 ? -29.158 4.540 -7.701 1.00 23.12 293 ILE A N 1
ATOM 2201 C CA . ILE A 1 277 ? -27.865 4.004 -7.347 1.00 21.48 293 ILE A CA 1
ATOM 2202 C C . ILE A 1 277 ? -28.007 3.575 -5.891 1.00 20.08 293 ILE A C 1
ATOM 2203 O O . ILE A 1 277 ? -28.559 4.370 -5.105 1.00 21.59 293 ILE A O 1
ATOM 2208 N N . VAL A 1 278 ? -27.603 2.356 -5.581 1.00 19.73 294 VAL A N 1
ATOM 2209 C CA . VAL A 1 278 ? -27.614 1.832 -4.181 1.00 20.06 294 VAL A CA 1
ATOM 2210 C C . VAL A 1 278 ? -26.212 1.346 -3.873 1.00 19.31 294 VAL A C 1
ATOM 2211 O O . VAL A 1 278 ? -25.645 0.618 -4.688 1.00 19.54 294 VAL A O 1
ATOM 2215 N N . VAL A 1 279 ? -25.720 1.754 -2.720 1.00 18.25 295 VAL A N 1
ATOM 2216 C CA . VAL A 1 279 ? -24.442 1.309 -2.132 1.00 18.61 295 VAL A CA 1
ATOM 2217 C C . VAL A 1 279 ? -24.837 0.639 -0.842 1.00 18.05 295 VAL A C 1
ATOM 2218 O O . VAL A 1 279 ? -25.441 1.310 0.003 1.00 19.83 295 VAL A O 1
ATOM 2222 N N . ASN A 1 280 ? -24.480 -0.629 -0.700 1.00 18.57 296 ASN A N 1
ATOM 2223 C CA . ASN A 1 280 ? -24.652 -1.354 0.572 1.00 17.60 296 ASN A CA 1
ATOM 2224 C C . ASN A 1 280 ? -23.312 -1.314 1.317 1.00 19.10 296 ASN A C 1
ATOM 2225 O O . ASN A 1 280 ? -22.365 -2.026 0.936 1.00 19.52 296 ASN A O 1
ATOM 2230 N N . VAL A 1 281 ? -23.243 -0.542 2.392 1.00 20.46 297 VAL A N 1
ATOM 2231 C CA . VAL A 1 281 ? -21.967 -0.285 3.102 1.00 20.01 297 VAL A CA 1
ATOM 2232 C C . VAL A 1 281 ? -21.319 -1.608 3.511 1.00 20.90 297 VAL A C 1
ATOM 2233 O O . VAL A 1 281 ? -20.181 -1.885 3.113 1.00 21.61 297 VAL A O 1
ATOM 2237 N N . PRO A 1 282 ? -21.970 -2.459 4.343 1.00 21.96 298 PRO A N 1
ATOM 2238 C CA . PRO A 1 282 ? -21.319 -3.669 4.860 1.00 21.61 298 PRO A CA 1
ATOM 2239 C C . PRO A 1 282 ? -21.081 -4.798 3.844 1.00 20.49 298 PRO A C 1
ATOM 2240 O O . PRO A 1 282 ? -20.357 -5.705 4.137 1.00 18.37 298 PRO A O 1
ATOM 2244 N N . GLY A 1 283 ? -21.663 -4.692 2.665 1.00 19.59 299 GLY A N 1
ATOM 2245 C CA . GLY A 1 283 ? -21.296 -5.576 1.552 1.00 19.70 299 GLY A CA 1
ATOM 2246 C C . GLY A 1 283 ? -20.274 -4.960 0.632 1.00 18.15 299 GLY A C 1
ATOM 2247 O O . GLY A 1 283 ? -19.806 -5.680 -0.290 1.00 18.19 299 GLY A O 1
ATOM 2248 N N . PHE A 1 284 ? -19.926 -3.686 0.830 1.00 17.38 300 PHE A N 1
ATOM 2249 C CA . PHE A 1 284 ? -18.894 -2.965 0.044 1.00 17.10 300 PHE A CA 1
ATOM 2250 C C . PHE A 1 284 ? -19.138 -3.117 -1.448 1.00 17.59 300 PHE A C 1
ATOM 2251 O O . PHE A 1 284 ? -18.185 -3.301 -2.216 1.00 16.20 300 PHE A O 1
ATOM 2259 N N . ASP A 1 285 ? -20.361 -2.928 -1.863 1.00 18.94 301 ASP A N 1
ATOM 2260 C CA . ASP A 1 285 ? -20.683 -2.970 -3.311 1.00 21.37 301 ASP A CA 1
ATOM 2261 C C . ASP A 1 285 ? -21.833 -2.026 -3.624 1.00 19.52 301 ASP A C 1
ATOM 2262 O O . ASP A 1 285 ? -22.427 -1.400 -2.773 1.00 19.33 301 ASP A O 1
ATOM 2275 N N . LYS A 1 287 ? -24.738 -0.866 -7.047 1.00 21.49 303 LYS A N 1
ATOM 2276 C CA . LYS A 1 287 ? -25.414 -1.124 -8.295 1.00 24.71 303 LYS A CA 1
ATOM 2277 C C . LYS A 1 287 ? -26.084 0.167 -8.722 1.00 23.32 303 LYS A C 1
ATOM 2278 O O . LYS A 1 287 ? -26.526 0.922 -7.851 1.00 20.01 303 LYS A O 1
ATOM 2284 N N . TYR A 1 288 ? -26.169 0.343 -10.031 1.00 22.73 304 TYR A N 1
ATOM 2285 C CA . TYR A 1 288 ? -26.863 1.446 -10.718 1.00 25.25 304 TYR A CA 1
ATOM 2286 C C . TYR A 1 288 ? -27.910 0.812 -11.653 1.00 27.18 304 TYR A C 1
ATOM 2287 O O . TYR A 1 288 ? -27.577 -0.057 -12.481 1.00 22.99 304 TYR A O 1
ATOM 2296 N N . TRP A 1 289 ? -29.153 1.230 -11.471 1.00 27.34 305 TRP A N 1
ATOM 2297 C CA . TRP A 1 289 ? -30.317 0.828 -12.300 1.00 29.18 305 TRP A CA 1
ATOM 2298 C C . TRP A 1 289 ? -30.739 2.012 -13.150 1.00 29.58 305 TRP A C 1
ATOM 2299 O O . TRP A 1 289 ? -30.854 3.104 -12.589 1.00 28.85 305 TRP A O 1
ATOM 2310 N N . ASP A 1 290 ? -30.988 1.764 -14.433 1.00 32.06 306 ASP A N 1
ATOM 2311 C CA . ASP A 1 290 ? -31.595 2.734 -15.366 1.00 36.38 306 ASP A CA 1
ATOM 2312 C C . ASP A 1 290 ? -32.707 1.991 -16.119 1.00 36.92 306 ASP A C 1
ATOM 2313 O O . ASP A 1 290 ? -32.510 0.809 -16.469 1.00 35.83 306 ASP A O 1
ATOM 2318 N N . ALA A 1 291 ? -33.856 2.631 -16.313 1.00 44.73 307 ALA A N 1
ATOM 2319 C CA . ALA A 1 291 ? -34.987 2.054 -17.081 1.00 46.94 307 ALA A CA 1
ATOM 2320 C C . ALA A 1 291 ? -35.277 0.644 -16.551 1.00 48.32 307 ALA A C 1
ATOM 2321 O O . ALA A 1 291 ? -35.364 -0.301 -17.375 1.00 50.66 307 ALA A O 1
ATOM 2323 N N . GLY A 1 292 ? -35.312 0.478 -15.225 1.00 43.70 308 GLY A N 1
ATOM 2324 C CA . GLY A 1 292 ? -35.734 -0.782 -14.587 1.00 44.77 308 GLY A CA 1
ATOM 2325 C C . GLY A 1 292 ? -34.724 -1.904 -14.729 1.00 49.29 308 GLY A C 1
ATOM 2326 O O . GLY A 1 292 ? -35.046 -3.026 -14.291 1.00 53.64 308 GLY A O 1
ATOM 2327 N N . ARG A 1 293 ? -33.543 -1.638 -15.287 1.00 42.06 309 ARG A N 1
ATOM 2328 C CA . ARG A 1 293 ? -32.489 -2.665 -15.453 1.00 47.72 309 ARG A CA 1
ATOM 2329 C C . ARG A 1 293 ? -31.230 -2.240 -14.689 1.00 39.02 309 ARG A C 1
ATOM 2330 O O . ARG A 1 293 ? -30.857 -1.064 -14.792 1.00 29.88 309 ARG A O 1
ATOM 2338 N N . GLU A 1 294 ? -30.569 -3.198 -14.047 1.00 37.42 310 GLU A N 1
ATOM 2339 C CA . GLU A 1 294 ? -29.185 -3.042 -13.538 1.00 36.95 310 GLU A CA 1
ATOM 2340 C C . GLU A 1 294 ? -28.282 -2.764 -14.736 1.00 35.82 310 GLU A C 1
ATOM 2341 O O . GLU A 1 294 ? -28.264 -3.586 -15.631 1.00 36.82 310 GLU A O 1
ATOM 2347 N N . VAL A 1 295 ? -27.627 -1.613 -14.785 1.00 30.59 311 VAL A N 1
ATOM 2348 C CA . VAL A 1 295 ? -26.718 -1.259 -15.908 1.00 30.87 311 VAL A CA 1
ATOM 2349 C C . VAL A 1 295 ? -25.269 -1.202 -15.421 1.00 31.21 311 VAL A C 1
ATOM 2350 O O . VAL A 1 295 ? -24.389 -1.069 -16.244 1.00 27.00 311 VAL A O 1
ATOM 2354 N N . PHE A 1 296 ? -25.007 -1.285 -14.121 1.00 27.87 312 PHE A N 1
ATOM 2355 C CA . PHE A 1 296 ? -23.613 -1.241 -13.615 1.00 26.64 312 PHE A CA 1
ATOM 2356 C C . PHE A 1 296 ? -23.609 -1.784 -12.188 1.00 26.35 312 PHE A C 1
ATOM 2357 O O . PHE A 1 296 ? -24.565 -1.483 -11.439 1.00 23.67 312 PHE A O 1
ATOM 2365 N N . GLU A 1 297 ? -22.588 -2.565 -11.850 1.00 26.13 313 GLU A N 1
ATOM 2366 C CA . GLU A 1 297 ? -22.328 -3.017 -10.460 1.00 29.62 313 GLU A CA 1
ATOM 2367 C C . GLU A 1 297 ? -20.821 -2.955 -10.238 1.00 27.72 313 GLU A C 1
ATOM 2368 O O . GLU A 1 297 ? -20.082 -3.089 -11.205 1.00 22.87 313 GLU A O 1
ATOM 2374 N N . SER A 1 298 ? -20.386 -2.692 -9.015 1.00 24.01 314 SER A N 1
ATOM 2375 C CA . SER A 1 298 ? -18.946 -2.739 -8.722 1.00 24.85 314 SER A CA 1
ATOM 2376 C C . SER A 1 298 ? -18.767 -2.819 -7.229 1.00 21.86 314 SER A C 1
ATOM 2377 O O . SER A 1 298 ? -19.696 -2.568 -6.491 1.00 20.11 314 SER A O 1
ATOM 2380 N N . LYS A 1 299 ? -17.589 -3.231 -6.860 1.00 21.04 315 LYS A N 1
ATOM 2381 C CA . LYS A 1 299 ? -17.114 -3.125 -5.477 1.00 22.04 315 LYS A CA 1
ATOM 2382 C C . LYS A 1 299 ? -16.913 -1.659 -5.141 1.00 19.67 315 LYS A C 1
ATOM 2383 O O . LYS A 1 299 ? -16.682 -0.832 -6.044 1.00 18.55 315 LYS A O 1
ATOM 2389 N N . VAL A 1 300 ? -16.880 -1.382 -3.842 1.00 19.81 316 VAL A N 1
ATOM 2390 C CA . VAL A 1 300 ? -16.560 -0.033 -3.341 1.00 17.91 316 VAL A CA 1
ATOM 2391 C C . VAL A 1 300 ? -15.686 -0.198 -2.115 1.00 18.43 316 VAL A C 1
ATOM 2392 O O . VAL A 1 300 ? -15.594 -1.292 -1.550 1.00 18.41 316 VAL A O 1
ATOM 2396 N N . VAL A 1 301 ? -15.041 0.900 -1.779 1.00 19.17 317 VAL A N 1
ATOM 2397 C CA . VAL A 1 301 ? -14.418 1.129 -0.455 1.00 18.23 317 VAL A CA 1
ATOM 2398 C C . VAL A 1 301 ? -15.335 2.104 0.259 1.00 17.97 317 VAL A C 1
ATOM 2399 O O . VAL A 1 301 ? -15.818 3.070 -0.370 1.00 17.90 317 VAL A O 1
ATOM 2403 N N . VAL A 1 302 ? -15.488 1.910 1.561 1.00 18.30 318 VAL A N 1
ATOM 2404 C CA . VAL A 1 302 ? -16.367 2.738 2.390 1.00 17.66 318 VAL A CA 1
ATOM 2405 C C . VAL A 1 302 ? -15.551 3.211 3.570 1.00 18.21 318 VAL A C 1
ATOM 2406 O O . VAL A 1 302 ? -14.359 2.855 3.683 1.00 18.23 318 VAL A O 1
ATOM 2410 N N . GLY A 1 303 ? -16.184 4.047 4.368 1.00 17.55 319 GLY A N 1
ATOM 2411 C CA . GLY A 1 303 ? -15.526 4.733 5.479 1.00 18.29 319 GLY A CA 1
ATOM 2412 C C . GLY A 1 303 ? -15.031 3.718 6.475 1.00 18.76 319 GLY A C 1
ATOM 2413 O O . GLY A 1 303 ? -15.737 2.744 6.746 1.00 19.17 319 GLY A O 1
ATOM 2414 N N . LYS A 1 304 ? -13.861 3.959 7.035 1.00 21.18 320 LYS A N 1
ATOM 2415 C CA . LYS A 1 304 ? -13.364 3.248 8.238 1.00 22.47 320 LYS A CA 1
ATOM 2416 C C . LYS A 1 304 ? -14.402 3.361 9.345 1.00 20.74 320 LYS A C 1
ATOM 2417 O O . LYS A 1 304 ? -15.209 4.285 9.327 1.00 19.95 320 LYS A O 1
ATOM 2423 N N . THR A 1 305 ? -14.334 2.475 10.327 1.00 21.62 321 THR A N 1
ATOM 2424 C CA . THR A 1 305 ? -15.313 2.428 11.435 1.00 22.01 321 THR A CA 1
ATOM 2425 C C . THR A 1 305 ? -15.253 3.749 12.196 1.00 22.06 321 THR A C 1
ATOM 2426 O O . THR A 1 305 ? -16.280 4.155 12.793 1.00 23.18 321 THR A O 1
ATOM 2430 N N . THR A 1 306 ? -14.107 4.406 12.195 1.00 21.55 322 THR A N 1
ATOM 2431 C CA . THR A 1 306 ? -13.899 5.685 12.941 1.00 22.82 322 THR A CA 1
ATOM 2432 C C . THR A 1 306 ? -14.271 6.874 12.055 1.00 23.95 322 THR A C 1
ATOM 2433 O O . THR A 1 306 ? -14.263 7.988 12.569 1.00 26.78 322 THR A O 1
ATOM 2437 N N . ARG A 1 307 ? -14.521 6.662 10.757 1.00 23.87 323 ARG A N 1
ATOM 2438 C CA . ARG A 1 307 ? -14.907 7.734 9.804 1.00 25.25 323 ARG A CA 1
ATOM 2439 C C . ARG A 1 307 ? -16.013 7.153 8.934 1.00 22.44 323 ARG A C 1
ATOM 2440 O O . ARG A 1 307 ? -15.849 7.011 7.727 1.00 19.25 323 ARG A O 1
ATOM 2448 N N . PRO A 1 308 ? -17.141 6.757 9.542 1.00 22.55 324 PRO A N 1
ATOM 2449 C CA . PRO A 1 308 ? -18.093 5.864 8.887 1.00 22.95 324 PRO A CA 1
ATOM 2450 C C . PRO A 1 308 ? -18.847 6.563 7.762 1.00 22.90 324 PRO A C 1
ATOM 2451 O O . PRO A 1 308 ? -19.099 7.741 7.869 1.00 23.77 324 PRO A O 1
ATOM 2455 N N . THR A 1 309 ? -19.120 5.832 6.685 1.00 18.66 325 THR A N 1
ATOM 2456 C CA . THR A 1 309 ? -20.095 6.248 5.680 1.00 19.88 325 THR A CA 1
ATOM 2457 C C . THR A 1 309 ? -21.490 6.223 6.304 1.00 20.88 325 THR A C 1
ATOM 2458 O O . THR A 1 309 ? -21.943 5.188 6.743 1.00 21.64 325 THR A O 1
ATOM 2462 N N . PRO A 1 310 ? -22.214 7.353 6.404 1.00 23.40 326 PRO A N 1
ATOM 2463 C CA . PRO A 1 310 ? -23.564 7.337 6.966 1.00 25.21 326 PRO A CA 1
ATOM 2464 C C . PRO A 1 310 ? -24.614 6.716 6.034 1.00 22.99 326 PRO A C 1
ATOM 2465 O O . PRO A 1 310 ? -24.481 6.819 4.817 1.00 22.13 326 PRO A O 1
ATOM 2469 N N . VAL A 1 311 ? -25.625 6.091 6.620 1.00 22.31 327 VAL A N 1
ATOM 2470 C CA . VAL A 1 311 ? -26.856 5.698 5.882 1.00 23.63 327 VAL A CA 1
ATOM 2471 C C . VAL A 1 311 ? -27.636 6.963 5.538 1.00 21.65 327 VAL A C 1
ATOM 2472 O O . VAL A 1 311 ? -27.947 7.780 6.397 1.00 21.91 327 VAL A O 1
ATOM 2484 N N . ASN A 1 313 ? -29.941 9.195 2.107 1.00 25.18 329 ASN A N 1
ATOM 2485 C CA . ASN A 1 313 ? -30.456 9.355 0.763 1.00 27.13 329 ASN A CA 1
ATOM 2486 C C .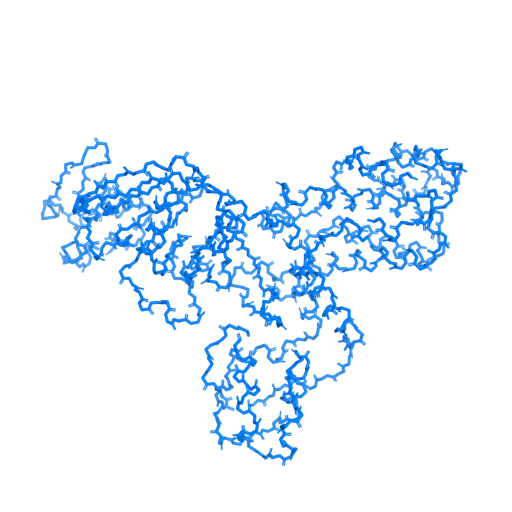 ASN A 1 313 ? -29.943 10.680 0.236 1.00 26.39 329 ASN A C 1
ATOM 2487 O O . ASN A 1 313 ? -30.038 11.693 0.956 1.00 29.04 329 ASN A O 1
ATOM 2492 N N . THR A 1 314 ? -29.502 10.699 -1.013 1.00 23.23 330 THR A N 1
ATOM 2493 C CA . THR A 1 314 ? -28.922 11.896 -1.639 1.00 23.68 330 THR A CA 1
ATOM 2494 C C . THR A 1 314 ? -29.169 11.761 -3.143 1.00 23.22 330 THR A C 1
ATOM 2495 O O . THR A 1 314 ? -29.846 10.845 -3.531 1.00 19.66 330 THR A O 1
ATOM 2499 N N . LYS A 1 315 ? -28.718 12.712 -3.923 1.00 24.20 331 LYS A N 1
ATOM 2500 C CA . LYS A 1 315 ? -28.838 12.630 -5.391 1.00 25.47 331 LYS A CA 1
ATOM 2501 C C . LYS A 1 315 ? -27.481 12.963 -6.002 1.00 23.93 331 LYS A C 1
ATOM 2502 O O . LYS A 1 315 ? -26.726 13.840 -5.471 1.00 22.17 331 LYS A O 1
ATOM 2508 N N . LEU A 1 316 ? -27.227 12.314 -7.127 1.00 23.43 332 LEU A N 1
ATOM 2509 C CA . LEU A 1 316 ? -26.049 12.541 -7.974 1.00 24.67 332 LEU A CA 1
ATOM 2510 C C . LEU A 1 316 ? -26.378 13.727 -8.884 1.00 25.02 332 LEU A C 1
ATOM 2511 O O . LEU A 1 316 ? -27.296 13.598 -9.738 1.00 27.38 332 LEU A O 1
ATOM 2516 N N . ASP A 1 317 ? -25.720 14.855 -8.647 1.00 24.40 333 ASP A N 1
ATOM 2517 C CA . ASP A 1 317 ? -26.017 16.136 -9.333 1.00 25.36 333 ASP A CA 1
ATOM 2518 C C . ASP A 1 317 ? -25.073 16.353 -10.500 1.00 25.83 333 ASP A C 1
ATOM 2519 O O . ASP A 1 317 ? -25.494 16.956 -11.494 1.00 24.48 333 ASP A O 1
ATOM 2524 N N . SER A 1 318 ? -23.832 15.902 -10.373 1.00 25.72 334 SER A N 1
ATOM 2525 C CA . SER A 1 318 ? -22.763 16.329 -11.301 1.00 25.61 334 SER A CA 1
ATOM 2526 C C . SER A 1 318 ? -21.535 15.445 -11.139 1.00 25.93 334 SER A C 1
ATOM 2527 O O . SER A 1 318 ? -21.402 14.779 -10.120 1.00 23.58 334 SER A O 1
ATOM 2530 N N . LEU A 1 319 ? -20.705 15.439 -12.169 1.00 27.11 335 LEU A N 1
ATOM 2531 C CA . LEU A 1 319 ? -19.436 14.706 -12.269 1.00 30.07 335 LEU A CA 1
ATOM 2532 C C . LEU A 1 319 ? -18.340 15.745 -12.436 1.00 31.09 335 LEU A C 1
ATOM 2533 O O . LEU A 1 319 ? -18.556 16.764 -13.102 1.00 31.07 335 LEU A O 1
ATOM 2538 N N . ILE A 1 320 ? -17.178 15.462 -11.890 1.00 27.93 336 ILE A N 1
ATOM 2539 C CA . ILE A 1 320 ? -15.957 16.221 -12.228 1.00 27.20 336 ILE A CA 1
ATOM 2540 C C . ILE A 1 320 ? -15.023 15.213 -12.843 1.00 25.98 336 ILE A C 1
ATOM 2541 O O . ILE A 1 320 ? -14.766 14.157 -12.213 1.00 24.46 336 ILE A O 1
ATOM 2546 N N . ILE A 1 321 ? -14.640 15.491 -14.091 1.00 25.38 337 ILE A N 1
ATOM 2547 C CA . ILE A 1 321 ? -13.581 14.716 -14.765 1.00 26.85 337 ILE A CA 1
ATOM 2548 C C . ILE A 1 321 ? -12.254 15.408 -14.484 1.00 24.98 337 ILE A C 1
ATOM 2549 O O . ILE A 1 321 ? -12.221 16.648 -14.525 1.00 26.51 337 ILE A O 1
ATOM 2554 N N . ASN A 1 322 ? -11.235 14.621 -14.128 1.00 26.64 338 ASN A N 1
ATOM 2555 C CA . ASN A 1 322 ? -9.895 15.136 -13.745 1.00 28.08 338 ASN A CA 1
ATOM 2556 C C . ASN A 1 322 ? -10.018 16.116 -12.592 1.00 25.39 338 ASN A C 1
ATOM 2557 O O . ASN A 1 322 ? -9.496 17.210 -12.648 1.00 24.96 338 ASN A O 1
ATOM 2562 N N . PRO A 1 323 ? -10.668 15.736 -11.478 1.00 24.67 339 PRO A N 1
ATOM 2563 C CA . PRO A 1 323 ? -10.811 16.647 -10.362 1.00 26.25 339 PRO A CA 1
ATOM 2564 C C . PRO A 1 323 ? -9.456 16.925 -9.717 1.00 25.69 339 PRO A C 1
ATOM 2565 O O . PRO A 1 323 ? -8.580 16.082 -9.767 1.00 24.69 339 PRO A O 1
ATOM 2569 N N . THR A 1 324 ? -9.351 18.090 -9.098 1.00 26.15 340 THR A N 1
ATOM 2570 C CA . THR A 1 324 ? -8.330 18.378 -8.080 1.00 26.62 340 THR A CA 1
ATOM 2571 C C . THR A 1 324 ? -8.931 17.905 -6.769 1.00 26.34 340 THR A C 1
ATOM 2572 O O . THR A 1 324 ? -10.145 17.745 -6.694 1.00 27.71 340 THR A O 1
ATOM 2576 N N . TRP A 1 325 ? -8.119 17.711 -5.754 1.00 23.86 341 TRP A N 1
ATOM 2577 C CA . TRP A 1 325 ? -8.661 17.433 -4.410 1.00 23.13 341 TRP A CA 1
ATOM 2578 C C . TRP A 1 325 ? -8.400 18.645 -3.508 1.00 24.06 341 TRP A C 1
ATOM 2579 O O . TRP A 1 325 ? -7.228 18.914 -3.194 1.00 22.96 341 TRP A O 1
ATOM 2590 N N . ASN A 1 326 ? -9.468 19.336 -3.130 1.00 25.32 342 ASN A N 1
ATOM 2591 C CA . ASN A 1 326 ? -9.428 20.441 -2.153 1.00 25.66 342 ASN A CA 1
ATOM 2592 C C . ASN A 1 326 ? -9.481 19.783 -0.796 1.00 26.66 342 ASN A C 1
ATOM 2593 O O . ASN A 1 326 ? -10.562 19.347 -0.395 1.00 28.84 342 ASN A O 1
ATOM 2598 N N . VAL A 1 327 ? -8.344 19.703 -0.130 1.00 26.08 343 VAL A N 1
ATOM 2599 C CA . VAL A 1 327 ? -8.224 18.961 1.147 1.00 25.78 343 VAL A CA 1
ATOM 2600 C C . VAL A 1 327 ? -9.082 19.665 2.186 1.00 28.24 343 VAL A C 1
ATOM 2601 O O . VAL A 1 327 ? -8.884 20.832 2.499 1.00 27.18 343 VAL A O 1
ATOM 2605 N N . PRO A 1 328 ? -10.085 18.973 2.756 1.00 28.09 344 PRO A N 1
ATOM 2606 C CA . PRO A 1 328 ? -10.859 19.546 3.843 1.00 27.33 344 PRO A CA 1
ATOM 2607 C C . PRO A 1 328 ? -9.930 19.928 4.995 1.00 29.62 344 PRO A C 1
ATOM 2608 O O . PRO A 1 328 ? -8.974 19.206 5.320 1.00 27.44 344 PRO A O 1
ATOM 2612 N N . HIS A 1 329 ? -10.285 21.045 5.613 1.00 30.57 345 HIS A N 1
ATOM 2613 C CA . HIS A 1 329 ? -9.539 21.645 6.739 1.00 32.94 345 HIS A CA 1
ATOM 2614 C C . HIS A 1 329 ? -9.196 20.559 7.749 1.00 29.02 345 HIS A C 1
ATOM 2615 O O . HIS A 1 329 ? -8.056 20.525 8.178 1.00 33.92 345 HIS A O 1
ATOM 2622 N N . LYS A 1 330 ? -10.139 19.715 8.133 1.00 32.47 346 LYS A N 1
ATOM 2623 C CA . LYS A 1 330 ? -9.929 18.737 9.236 1.00 34.65 346 LYS A CA 1
ATOM 2624 C C . LYS A 1 330 ? -8.875 17.703 8.807 1.00 31.12 346 LYS A C 1
ATOM 2625 O O . LYS A 1 330 ? -8.057 17.318 9.647 1.00 29.08 346 LYS A O 1
ATOM 2631 N N . ILE A 1 331 ? -8.865 17.287 7.539 1.00 27.95 347 ILE A N 1
ATOM 2632 C CA . ILE A 1 331 ? -7.848 16.319 7.030 1.00 29.29 347 ILE A CA 1
ATOM 2633 C C . ILE A 1 331 ? -6.469 16.985 7.041 1.00 26.02 347 ILE A C 1
ATOM 2634 O O . ILE A 1 331 ? -5.486 16.401 7.466 1.00 25.83 347 ILE A O 1
ATOM 2647 N N . VAL A 1 333 ? -5.351 19.458 8.878 1.00 28.84 349 VAL A N 1
ATOM 2648 C CA . VAL A 1 333 ? -4.870 19.678 10.234 1.00 31.42 349 VAL A CA 1
ATOM 2649 C C . VAL A 1 333 ? -4.495 18.359 10.903 1.00 32.40 349 VAL A C 1
ATOM 2650 O O . VAL A 1 333 ? -3.404 18.287 11.515 1.00 35.01 349 VAL A O 1
ATOM 2654 N N . GLU A 1 334 ? -5.390 17.373 10.856 1.00 35.05 350 GLU A N 1
ATOM 2655 C CA . GLU A 1 334 ? -5.258 16.121 11.651 1.00 37.51 350 GLU A CA 1
ATOM 2656 C C . GLU A 1 334 ? -4.325 15.129 10.954 1.00 38.75 350 GLU A C 1
ATOM 2657 O O . GLU A 1 334 ? -3.537 14.508 11.661 1.00 41.75 350 GLU A O 1
ATOM 2663 N N . ASP A 1 335 ? -4.354 15.022 9.622 1.00 38.14 351 ASP A N 1
ATOM 2664 C CA . ASP A 1 335 ? -3.629 13.950 8.889 1.00 36.32 351 ASP A CA 1
ATOM 2665 C C . ASP A 1 335 ? -2.356 14.527 8.243 1.00 40.38 351 ASP A C 1
ATOM 2666 O O . ASP A 1 335 ? -1.230 14.070 8.577 1.00 40.87 351 ASP A O 1
ATOM 2671 N N . ILE A 1 336 ? -2.496 15.534 7.381 1.00 33.22 352 ILE A N 1
ATOM 2672 C CA . ILE A 1 336 ? -1.435 15.856 6.390 1.00 33.25 352 ILE A CA 1
ATOM 2673 C C . ILE A 1 336 ? -0.373 16.782 6.995 1.00 31.78 352 ILE A C 1
ATOM 2674 O O . ILE A 1 336 ? 0.813 16.464 6.865 1.00 30.32 352 ILE A O 1
ATOM 2679 N N . LEU A 1 337 ? -0.748 17.901 7.601 1.00 29.21 353 LEU A N 1
ATOM 2680 C CA . LEU A 1 337 ? 0.280 18.896 8.024 1.00 31.93 353 LEU A CA 1
ATOM 2681 C C . LEU A 1 337 ? 1.285 18.293 9.000 1.00 31.73 353 LEU A C 1
ATOM 2682 O O . LEU A 1 337 ? 2.454 18.652 8.925 1.00 31.32 353 LEU A O 1
ATOM 2687 N N . PRO A 1 338 ? 0.896 17.410 9.952 1.00 31.16 354 PRO A N 1
ATOM 2688 C CA . PRO A 1 338 ? 1.895 16.738 10.795 1.00 37.16 354 PRO A CA 1
ATOM 2689 C C . PRO A 1 338 ? 2.972 15.972 10.002 1.00 39.77 354 PRO A C 1
ATOM 2690 O O . PRO A 1 338 ? 4.156 16.011 10.350 1.00 36.21 354 PRO A O 1
ATOM 2702 N N . VAL A 1 340 ? 3.726 16.748 6.764 1.00 33.06 356 VAL A N 1
ATOM 2703 C CA . VAL A 1 340 ? 4.457 17.782 6.043 1.00 32.37 356 VAL A CA 1
ATOM 2704 C C . VAL A 1 340 ? 5.570 18.316 6.952 1.00 32.65 356 VAL A C 1
ATOM 2705 O O . VAL A 1 340 ? 6.705 18.468 6.478 1.00 30.96 356 VAL A O 1
ATOM 2709 N N . LYS A 1 341 ? 5.257 18.554 8.223 1.00 32.89 357 LYS A N 1
ATOM 2710 C CA . LYS A 1 341 ? 6.223 19.121 9.193 1.00 37.28 357 LYS A CA 1
ATOM 2711 C C . LYS A 1 341 ? 7.406 18.167 9.334 1.00 39.27 357 LYS A C 1
ATOM 2712 O O . LYS A 1 341 ? 8.491 18.680 9.543 1.00 42.40 357 LYS A O 1
ATOM 2718 N N . ARG A 1 342 ? 7.202 16.848 9.194 1.00 43.52 358 ARG A N 1
ATOM 2719 C CA . ARG A 1 342 ? 8.252 15.818 9.426 1.00 43.22 358 ARG A CA 1
ATOM 2720 C C . ARG A 1 342 ? 8.869 15.309 8.123 1.00 47.57 358 ARG A C 1
ATOM 2721 O O . ARG A 1 342 ? 9.863 14.592 8.223 1.00 52.63 358 ARG A O 1
ATOM 2729 N N . ASP A 1 343 ? 8.296 15.594 6.951 1.00 47.10 359 ASP A N 1
ATOM 2730 C CA . ASP A 1 343 ? 8.752 14.983 5.669 1.00 42.57 359 ASP A CA 1
ATOM 2731 C C . ASP A 1 343 ? 8.694 16.052 4.594 1.00 43.26 359 ASP A C 1
ATOM 2732 O O . ASP A 1 343 ? 7.578 16.347 4.079 1.00 36.19 359 ASP A O 1
ATOM 2737 N N . SER A 1 344 ? 9.848 16.603 4.253 1.00 38.95 360 SER A N 1
ATOM 2738 C CA . SER A 1 344 ? 9.905 17.786 3.373 1.00 40.63 360 SER A CA 1
ATOM 2739 C C . SER A 1 344 ? 9.605 17.364 1.930 1.00 39.22 360 SER A C 1
ATOM 2740 O O . SER A 1 344 ? 9.506 18.253 1.101 1.00 36.55 360 SER A O 1
ATOM 2743 N N . GLU A 1 345 ? 9.436 16.067 1.638 1.00 42.83 361 GLU A N 1
ATOM 2744 C CA . GLU A 1 345 ? 9.098 15.599 0.260 1.00 46.51 361 GLU A CA 1
ATOM 2745 C C . GLU A 1 345 ? 7.604 15.252 0.161 1.00 39.69 361 GLU A C 1
ATOM 2746 O O . GLU A 1 345 ? 7.149 15.001 -0.967 1.00 34.26 361 GLU A O 1
ATOM 2752 N N . TYR A 1 346 ? 6.850 15.293 1.263 1.00 33.47 362 TYR A N 1
ATOM 2753 C CA . TYR A 1 346 ? 5.415 14.910 1.245 1.00 29.59 362 TYR A CA 1
ATOM 2754 C C . TYR A 1 346 ? 4.666 15.670 0.139 1.00 28.92 362 TYR A C 1
ATOM 2755 O O . TYR A 1 346 ? 4.012 14.998 -0.712 1.00 26.95 362 TYR A O 1
ATOM 2764 N N . LEU A 1 347 ? 4.751 17.005 0.114 1.00 27.20 363 LEU A N 1
ATOM 2765 C CA . LEU A 1 347 ? 3.880 17.825 -0.766 1.00 29.12 363 LEU A CA 1
ATOM 2766 C C . LEU A 1 347 ? 4.225 17.554 -2.237 1.00 29.50 363 LEU A C 1
ATOM 2767 O O . LEU A 1 347 ? 3.295 17.346 -3.028 1.00 26.20 363 LEU A O 1
ATOM 2772 N N . ALA A 1 348 ? 5.501 17.483 -2.584 1.00 32.50 364 ALA A N 1
ATOM 2773 C CA . ALA A 1 348 ? 5.933 17.195 -3.974 1.00 33.69 364 ALA A CA 1
ATOM 2774 C C . ALA A 1 348 ? 5.504 15.781 -4.350 1.00 31.81 364 ALA A C 1
ATOM 2775 O O . ALA A 1 348 ? 4.998 15.589 -5.456 1.00 33.04 364 ALA A O 1
ATOM 2777 N N . ASN A 1 349 ? 5.686 14.829 -3.443 1.00 31.23 365 ASN A N 1
ATOM 2778 C CA . ASN A 1 349 ? 5.387 13.401 -3.713 1.00 34.74 365 ASN A CA 1
ATOM 2779 C C . ASN A 1 349 ? 3.885 13.237 -3.970 1.00 34.20 365 ASN A C 1
ATOM 2780 O O . ASN A 1 349 ? 3.535 12.421 -4.806 1.00 35.40 365 ASN A O 1
ATOM 2785 N N . HIS A 1 350 ? 3.040 13.989 -3.266 1.00 33.54 366 HIS A N 1
ATOM 2786 C CA . HIS A 1 350 ? 1.561 13.869 -3.360 1.00 33.75 366 HIS A CA 1
ATOM 2787 C C . HIS A 1 350 ? 1.017 14.933 -4.311 1.00 30.36 366 HIS A C 1
ATOM 2788 O O . HIS A 1 350 ? -0.183 15.070 -4.376 1.00 31.00 366 HIS A O 1
ATOM 2795 N N . HIS A 1 351 ? 1.872 15.642 -5.040 1.00 31.24 367 HIS A N 1
ATOM 2796 C CA . HIS A 1 351 ? 1.470 16.684 -6.028 1.00 30.54 367 HIS A CA 1
ATOM 2797 C C . HIS A 1 351 ? 0.519 17.692 -5.400 1.00 28.50 367 HIS A C 1
ATOM 2798 O O . HIS A 1 351 ? -0.518 18.035 -5.975 1.00 26.60 367 HIS A O 1
ATOM 2813 N N . GLU A 1 353 ? -0.305 21.357 -3.717 1.00 29.64 369 GLU A N 1
ATOM 2814 C CA . GLU A 1 353 ? 0.073 22.751 -3.769 1.00 29.68 369 GLU A CA 1
ATOM 2815 C C . GLU A 1 353 ? -0.501 23.384 -2.521 1.00 30.74 369 GLU A C 1
ATOM 2816 O O . GLU A 1 353 ? -1.573 22.920 -2.050 1.00 27.96 369 GLU A O 1
ATOM 2822 N N . ILE A 1 354 ? 0.227 24.337 -1.960 1.00 26.42 370 ILE A N 1
ATOM 2823 C CA . ILE A 1 354 ? -0.331 25.231 -0.920 1.00 26.43 370 ILE A CA 1
ATOM 2824 C C . ILE A 1 354 ? -0.934 26.420 -1.642 1.00 24.40 370 ILE A C 1
ATOM 2825 O O . ILE A 1 354 ? -0.244 26.970 -2.492 1.00 25.55 370 ILE A O 1
ATOM 2830 N N . ILE A 1 355 ? -2.179 26.754 -1.334 1.00 24.33 371 ILE A N 1
ATOM 2831 C CA . ILE A 1 355 ? -2.891 27.916 -1.927 1.00 26.19 371 ILE A CA 1
ATOM 2832 C C . ILE A 1 355 ? -3.395 28.819 -0.817 1.00 25.37 371 ILE A C 1
ATOM 2833 O O . ILE A 1 355 ? -3.649 28.334 0.320 1.00 26.69 371 ILE A O 1
ATOM 2838 N N . ARG A 1 356 ? -3.489 30.109 -1.121 1.00 28.01 372 ARG A N 1
ATOM 2839 C CA . ARG A 1 356 ? -3.772 31.133 -0.084 1.00 30.49 372 ARG A CA 1
ATOM 2840 C C . ARG A 1 356 ? -5.147 30.821 0.513 1.00 32.76 372 ARG A C 1
ATOM 2841 O O . ARG A 1 356 ? -5.276 30.869 1.747 1.00 33.96 372 ARG A O 1
ATOM 2849 N N . GLY A 1 357 ? -6.114 30.476 -0.341 1.00 30.63 373 GLY A N 1
ATOM 2850 C CA . GLY A 1 357 ? -7.451 30.003 0.060 1.00 32.49 373 GLY A CA 1
ATOM 2851 C C . GLY A 1 357 ? -8.266 29.594 -1.153 1.00 33.10 373 GLY A C 1
ATOM 2852 O O . GLY A 1 357 ? -7.777 29.748 -2.279 1.00 35.27 373 GLY A O 1
ATOM 2853 N N . TRP A 1 358 ? -9.467 29.067 -0.942 1.00 37.30 374 TRP A N 1
ATOM 2854 C CA . TRP A 1 358 ? -10.305 28.511 -2.034 1.00 38.74 374 TRP A CA 1
ATOM 2855 C C . TRP A 1 358 ? -10.704 29.647 -2.968 1.00 38.30 374 TRP A C 1
ATOM 2856 O O . TRP A 1 358 ? -10.722 29.448 -4.188 1.00 39.01 374 TRP A O 1
ATOM 2867 N N . SER A 1 359 ? -10.992 30.805 -2.398 1.00 38.23 375 SER A N 1
ATOM 2868 C CA . SER A 1 359 ? -11.505 31.969 -3.158 1.00 48.63 375 SER A CA 1
ATOM 2869 C C . SER A 1 359 ? -10.329 32.648 -3.865 1.00 51.33 375 SER A C 1
ATOM 2870 O O . SER A 1 359 ? -10.582 33.471 -4.748 1.00 52.33 375 SER A O 1
ATOM 2873 N N . ASP A 1 360 ? -9.093 32.293 -3.489 1.00 54.77 376 ASP A N 1
ATOM 2874 C CA . ASP A 1 360 ? -7.839 33.024 -3.835 1.00 48.40 376 ASP A CA 1
ATOM 2875 C C . ASP A 1 360 ? -6.716 32.005 -4.053 1.00 44.16 376 ASP A C 1
ATOM 2876 O O . ASP A 1 360 ? -5.796 31.863 -3.241 1.00 42.40 376 ASP A O 1
ATOM 2881 N N . PRO A 1 361 ? -6.782 31.223 -5.148 1.00 39.27 377 PRO A N 1
ATOM 2882 C CA . PRO A 1 361 ? -5.893 30.078 -5.338 1.00 40.93 377 PRO A CA 1
ATOM 2883 C C . PRO A 1 361 ? -4.478 30.469 -5.796 1.00 39.39 377 PRO A C 1
ATOM 2884 O O . PRO A 1 361 ? -3.973 29.909 -6.763 1.00 42.81 377 PRO A O 1
ATOM 2888 N N . GLU A 1 362 ? -3.874 31.415 -5.070 1.00 35.66 378 GLU A N 1
ATOM 2889 C CA . GLU A 1 362 ? -2.458 31.830 -5.212 1.00 32.15 378 GLU A CA 1
ATOM 2890 C C . GLU A 1 362 ? -1.598 30.700 -4.616 1.00 26.71 378 GLU A C 1
ATOM 2891 O O . GLU A 1 362 ? -1.743 30.373 -3.393 1.00 31.70 378 GLU A O 1
ATOM 2897 N N . VAL A 1 363 ? -0.696 30.161 -5.418 1.00 24.79 379 VAL A N 1
ATOM 2898 C CA . VAL A 1 363 ? 0.179 29.010 -5.053 1.00 28.31 379 VAL A CA 1
ATOM 2899 C C . VAL A 1 363 ? 1.401 29.547 -4.323 1.00 27.42 379 VAL A C 1
ATOM 2900 O O . VAL A 1 363 ? 2.082 30.399 -4.846 1.00 30.45 379 VAL A O 1
ATOM 2904 N N . ILE A 1 364 ? 1.645 29.017 -3.152 1.00 27.37 380 ILE A N 1
ATOM 2905 C CA . ILE A 1 364 ? 2.775 29.404 -2.285 1.00 28.86 380 ILE A CA 1
ATOM 2906 C C . ILE A 1 364 ? 3.753 28.239 -2.225 1.00 29.26 380 ILE A C 1
ATOM 2907 O O . ILE A 1 364 ? 3.359 27.188 -1.747 1.00 27.64 380 ILE A O 1
ATOM 2912 N N . ASP A 1 365 ? 4.998 28.458 -2.649 1.00 31.67 381 ASP A N 1
ATOM 2913 C CA . ASP A 1 365 ? 6.092 27.464 -2.517 1.00 29.79 381 ASP A CA 1
ATOM 2914 C C . ASP A 1 365 ? 6.288 27.143 -1.031 1.00 29.00 381 ASP A C 1
ATOM 2915 O O . ASP A 1 365 ? 6.422 28.035 -0.199 1.00 25.76 381 ASP A O 1
ATOM 2920 N N . PRO A 1 366 ? 6.260 25.857 -0.628 1.00 29.72 382 PRO A N 1
ATOM 2921 C CA . PRO A 1 366 ? 6.461 25.491 0.784 1.00 31.31 382 PRO A CA 1
ATOM 2922 C C . PRO A 1 366 ? 7.831 25.902 1.360 1.00 27.08 382 PRO A C 1
ATOM 2923 O O . PRO A 1 366 ? 7.963 26.035 2.549 1.00 29.51 382 PRO A O 1
ATOM 2927 N N . ALA A 1 367 ? 8.815 26.133 0.498 1.00 28.21 383 ALA A N 1
ATOM 2928 C CA . ALA A 1 367 ? 10.124 26.682 0.894 1.00 29.90 383 ALA A CA 1
ATOM 2929 C C . ALA A 1 367 ? 9.899 28.047 1.566 1.00 30.90 383 ALA A C 1
ATOM 2930 O O . ALA A 1 367 ? 10.718 28.396 2.397 1.00 36.55 383 ALA A O 1
ATOM 2932 N N . LEU A 1 368 ? 8.814 28.761 1.246 1.00 28.99 384 LEU A N 1
ATOM 2933 C CA . LEU A 1 368 ? 8.615 30.166 1.692 1.00 32.86 384 LEU A CA 1
ATOM 2934 C C . LEU A 1 368 ? 7.993 30.199 3.086 1.00 34.95 384 LEU A C 1
ATOM 2935 O O . LEU A 1 368 ? 7.676 31.308 3.548 1.00 41.61 384 LEU A O 1
ATOM 2940 N N . ILE A 1 369 ? 7.799 29.037 3.718 1.00 33.48 385 ILE A N 1
ATOM 2941 C CA . ILE A 1 369 ? 7.085 28.917 5.025 1.00 33.55 385 ILE A CA 1
ATOM 2942 C C . ILE A 1 369 ? 8.102 28.415 6.042 1.00 34.97 385 ILE A C 1
ATOM 2943 O O . ILE A 1 369 ? 8.918 27.529 5.692 1.00 33.88 385 ILE A O 1
ATOM 2948 N N . ASP A 1 370 ? 8.073 29.006 7.229 1.00 37.33 386 ASP A N 1
ATOM 2949 C CA . ASP A 1 370 ? 8.918 28.596 8.379 1.00 40.50 386 ASP A CA 1
ATOM 2950 C C . ASP A 1 370 ? 8.205 27.439 9.080 1.00 38.83 386 ASP A C 1
ATOM 2951 O O . ASP A 1 370 ? 7.381 27.716 10.003 1.00 32.84 386 ASP A O 1
ATOM 2956 N N . TRP A 1 371 ? 8.487 26.191 8.666 1.00 33.83 387 TRP A N 1
ATOM 2957 C CA . TRP A 1 371 ? 7.718 24.999 9.133 1.00 34.87 387 TRP A CA 1
ATOM 2958 C C . TRP A 1 371 ? 7.881 24.751 10.628 1.00 36.29 387 TRP A C 1
ATOM 2959 O O . TRP A 1 371 ? 6.922 24.208 11.231 1.00 39.44 387 TRP A O 1
ATOM 2970 N N . GLU A 1 372 ? 9.038 25.114 11.175 1.00 44.46 388 GLU A N 1
ATOM 2971 C CA . GLU A 1 372 ? 9.369 24.973 12.616 1.00 49.79 388 GLU A CA 1
ATOM 2972 C C . GLU A 1 372 ? 8.292 25.702 13.430 1.00 45.50 388 GLU A C 1
ATOM 2973 O O . GLU A 1 372 ? 7.853 25.158 14.449 1.00 47.26 388 GLU A O 1
ATOM 2979 N N . ALA A 1 373 ? 7.871 26.872 12.948 1.00 42.49 389 ALA A N 1
ATOM 2980 C CA . ALA A 1 373 ? 6.896 27.779 13.593 1.00 46.08 389 ALA A CA 1
ATOM 2981 C C . ALA A 1 373 ? 5.445 27.368 13.274 1.00 42.37 389 ALA A C 1
ATOM 2982 O O . ALA A 1 373 ? 4.537 27.935 13.896 1.00 40.21 389 ALA A O 1
ATOM 2984 N N . VAL A 1 374 ? 5.213 26.442 12.339 1.00 37.17 390 VAL A N 1
ATOM 2985 C CA . VAL A 1 374 ? 3.826 26.048 11.938 1.00 35.45 390 VAL A CA 1
ATOM 2986 C C . VAL A 1 374 ? 3.205 25.122 12.989 1.00 34.61 390 VAL A C 1
ATOM 2987 O O . VAL A 1 374 ? 3.815 24.116 13.348 1.00 38.80 390 VAL A O 1
ATOM 2991 N N . GLU A 1 375 ? 1.978 25.430 13.380 1.00 35.71 391 GLU A N 1
ATOM 2992 C CA . GLU A 1 375 ? 1.086 24.542 14.158 1.00 43.60 391 GLU A CA 1
ATOM 2993 C C . GLU A 1 375 ? -0.091 24.181 13.248 1.00 42.45 391 GLU A C 1
ATOM 2994 O O . GLU A 1 375 ? -0.855 25.061 12.842 1.00 38.89 391 GLU A O 1
ATOM 3000 N N . PRO A 1 376 ? -0.283 22.882 12.910 1.00 39.01 392 PRO A N 1
ATOM 3001 C CA . PRO A 1 376 ? -1.386 22.465 12.044 1.00 38.59 392 PRO A CA 1
ATOM 3002 C C . PRO A 1 376 ? -2.693 23.217 12.334 1.00 35.99 392 PRO A C 1
ATOM 3003 O O . PRO A 1 376 ? -3.296 23.731 11.417 1.00 31.31 392 PRO A O 1
ATOM 3007 N N . GLU A 1 377 ? -3.025 23.367 13.611 1.00 35.00 393 GLU A N 1
ATOM 3008 C CA . GLU A 1 377 ? -4.340 23.882 14.072 1.00 41.87 393 GLU A CA 1
ATOM 3009 C C . GLU A 1 377 ? -4.525 25.322 13.585 1.00 38.19 393 GLU A C 1
ATOM 3010 O O . GLU A 1 377 ? -5.673 25.677 13.288 1.00 37.42 393 GLU A O 1
ATOM 3016 N N . THR A 1 378 ? -3.435 26.081 13.454 1.00 33.81 394 THR A N 1
ATOM 3017 C CA . THR A 1 378 ? -3.444 27.530 13.131 1.00 37.98 394 THR A CA 1
ATOM 3018 C C . THR A 1 378 ? -3.011 27.769 11.674 1.00 38.68 394 THR A C 1
ATOM 3019 O O . THR A 1 378 ? -3.079 28.931 11.234 1.00 38.07 394 THR A O 1
ATOM 3023 N N . PHE A 1 379 ? -2.562 26.736 10.954 1.00 30.65 395 PHE A N 1
ATOM 3024 C CA . PHE A 1 379 ? -2.071 26.884 9.560 1.00 30.77 395 PHE A CA 1
ATOM 3025 C C . PHE A 1 379 ? -3.132 27.601 8.723 1.00 28.67 395 PHE A C 1
ATOM 3026 O O . PHE A 1 379 ? -4.277 27.153 8.606 1.00 30.16 395 PHE A O 1
ATOM 3034 N N . PRO A 1 380 ? -2.802 28.757 8.130 1.00 25.36 396 PRO A N 1
ATOM 3035 C CA . PRO A 1 380 ? -3.825 29.615 7.535 1.00 26.78 396 PRO A CA 1
ATOM 3036 C C . PRO A 1 380 ? -4.125 29.357 6.059 1.00 25.70 396 PRO A C 1
ATOM 3037 O O . PRO A 1 380 ? -5.083 29.894 5.563 1.00 27.16 396 PRO A O 1
ATOM 3041 N N . TYR A 1 381 ? -3.296 28.560 5.392 1.00 26.22 397 TYR A N 1
ATOM 3042 C CA . TYR A 1 381 ? -3.464 28.276 3.946 1.00 27.40 397 TYR A CA 1
ATOM 3043 C C . TYR A 1 381 ? -4.211 26.943 3.802 1.00 28.69 397 TYR A C 1
ATOM 3044 O O . TYR A 1 381 ? -4.647 26.357 4.822 1.00 26.99 397 TYR A O 1
ATOM 3053 N N . ARG A 1 382 ? -4.382 26.514 2.554 1.00 27.25 398 ARG A N 1
ATOM 3054 C CA . ARG A 1 382 ? -5.175 25.320 2.183 1.00 30.14 398 ARG A CA 1
ATOM 3055 C C . ARG A 1 382 ? -4.321 24.499 1.232 1.00 29.24 398 ARG A C 1
ATOM 3056 O O . ARG A 1 382 ? -3.383 25.080 0.643 1.00 24.77 398 ARG A O 1
ATOM 3064 N N . LEU A 1 383 ? -4.608 23.206 1.144 1.00 28.86 399 LEU A N 1
ATOM 3065 C CA . LEU A 1 383 ? -3.893 22.266 0.253 1.00 27.59 399 LEU A CA 1
ATOM 3066 C C . LEU A 1 383 ? -4.801 21.865 -0.904 1.00 25.62 399 LEU A C 1
ATOM 3067 O O . LEU A 1 383 ? -5.998 21.592 -0.682 1.00 25.97 399 LEU A O 1
ATOM 3072 N N . ARG A 1 384 ? -4.244 21.795 -2.102 1.00 25.29 400 ARG A N 1
ATOM 3073 C CA . ARG A 1 384 ? -5.012 21.402 -3.295 1.00 25.79 400 ARG A CA 1
ATOM 3074 C C . ARG A 1 384 ? -4.136 20.441 -4.089 1.00 26.41 400 ARG A C 1
ATOM 3075 O O . ARG A 1 384 ? -3.011 20.835 -4.500 1.00 25.38 400 ARG A O 1
ATOM 3083 N N . GLN A 1 385 ? -4.612 19.210 -4.243 1.00 23.84 401 GLN A N 1
ATOM 3084 C CA . GLN A 1 385 ? -3.865 18.161 -4.952 1.00 23.69 401 GLN A CA 1
ATOM 3085 C C . GLN A 1 385 ? -4.196 18.321 -6.429 1.00 24.30 401 GLN A C 1
ATOM 3086 O O . GLN A 1 385 ? -5.357 18.439 -6.778 1.00 24.49 401 GLN A O 1
ATOM 3092 N N . GLN A 1 386 ? -3.172 18.397 -7.244 1.00 23.91 402 GLN A N 1
ATOM 3093 C CA . GLN A 1 386 ? -3.310 18.481 -8.711 1.00 26.81 402 GLN A CA 1
ATOM 3094 C C . GLN A 1 386 ? -4.055 17.248 -9.251 1.00 27.33 402 GLN A C 1
ATOM 3095 O O . GLN A 1 386 ? -3.919 16.121 -8.718 1.00 23.19 402 GLN A O 1
ATOM 3101 N N . ALA A 1 387 ? -4.809 17.481 -10.310 1.00 26.62 403 ALA A N 1
ATOM 3102 C CA . ALA A 1 387 ? -5.540 16.467 -11.064 1.00 26.91 403 ALA A CA 1
ATOM 3103 C C . ALA A 1 387 ? -4.521 15.496 -11.634 1.00 26.17 403 ALA A C 1
ATOM 3104 O O . ALA A 1 387 ? -3.425 15.925 -11.895 1.00 25.77 403 ALA A O 1
ATOM 3106 N N . GLY A 1 388 ? -4.903 14.230 -11.792 1.00 29.20 404 GLY A N 1
ATOM 3107 C CA . GLY A 1 388 ? -4.079 13.183 -12.416 1.00 26.71 404 GLY A CA 1
ATOM 3108 C C . GLY A 1 388 ? -4.396 11.824 -11.839 1.00 30.35 404 GLY A C 1
ATOM 3109 O O . GLY A 1 388 ? -5.239 11.714 -10.919 1.00 24.97 404 GLY A O 1
ATOM 3110 N N . VAL A 1 389 ? -3.736 10.803 -12.360 1.00 31.55 405 VAL A N 1
ATOM 3111 C CA . VAL A 1 389 ? -4.098 9.396 -12.049 1.00 34.93 405 VAL A CA 1
ATOM 3112 C C . VAL A 1 389 ? -3.772 9.116 -10.586 1.00 32.24 405 VAL A C 1
ATOM 3113 O O . VAL A 1 389 ? -4.449 8.275 -10.023 1.00 34.58 405 VAL A O 1
ATOM 3117 N N . GLN A 1 390 ? -2.864 9.880 -9.981 1.00 29.95 406 GLN A N 1
ATOM 3118 C CA . GLN A 1 390 ? -2.459 9.695 -8.559 1.00 31.89 406 GLN A CA 1
ATOM 3119 C C . GLN A 1 390 ? -3.245 10.602 -7.614 1.00 25.40 406 GLN A C 1
ATOM 3120 O O . GLN A 1 390 ? -3.005 10.496 -6.397 1.00 24.57 406 GLN A O 1
ATOM 3126 N N . ASN A 1 391 ? -4.171 11.414 -8.118 1.00 24.06 407 ASN A N 1
ATOM 3127 C CA . ASN A 1 391 ? -5.057 12.229 -7.243 1.00 25.28 407 ASN A CA 1
ATOM 3128 C C . ASN A 1 391 ? -5.861 11.277 -6.351 1.00 24.11 407 ASN A C 1
ATOM 3129 O O . ASN A 1 391 ? -6.278 10.228 -6.857 1.00 20.32 407 ASN A O 1
ATOM 3134 N N . ALA A 1 392 ? -6.137 11.634 -5.095 1.00 23.13 408 ALA A N 1
ATOM 3135 C CA . ALA A 1 392 ? -6.916 10.766 -4.197 1.00 24.54 408 ALA A CA 1
ATOM 3136 C C . ALA A 1 392 ? -8.328 10.519 -4.769 1.00 22.59 408 ALA A C 1
ATOM 3137 O O . ALA A 1 392 ? -8.961 9.560 -4.366 1.00 23.77 408 ALA A O 1
ATOM 3139 N N . LEU A 1 393 ? -8.795 11.326 -5.706 1.00 21.08 409 LEU A N 1
ATOM 3140 C CA . LEU A 1 393 ? -10.155 11.169 -6.269 1.00 22.24 409 LEU A CA 1
ATOM 3141 C C . LEU A 1 393 ? -10.055 10.445 -7.611 1.00 23.68 409 LEU A C 1
ATOM 3142 O O . LEU A 1 393 ? -11.089 10.306 -8.301 1.00 22.86 409 LEU A O 1
ATOM 3147 N N . GLY A 1 394 ? -8.850 10.052 -7.985 1.00 22.59 410 GLY A N 1
ATOM 3148 C CA . GLY A 1 394 ? -8.609 9.508 -9.326 1.00 22.90 410 GLY A CA 1
ATOM 3149 C C . GLY A 1 394 ? -9.050 10.491 -10.392 1.00 23.01 410 GLY A C 1
ATOM 3150 O O . GLY A 1 394 ? -8.844 11.689 -10.230 1.00 22.40 410 GLY A O 1
ATOM 3151 N N . THR A 1 395 ? -9.737 9.986 -11.404 1.00 22.59 411 THR A N 1
ATOM 3152 C CA . THR A 1 395 ? -10.085 10.710 -12.622 1.00 24.12 411 THR A CA 1
ATOM 3153 C C . THR A 1 395 ? -11.529 11.204 -12.561 1.00 21.79 411 THR A C 1
ATOM 3154 O O . THR A 1 395 ? -11.906 11.907 -13.456 1.00 20.69 411 THR A O 1
ATOM 3158 N N . TYR A 1 396 ? -12.294 10.878 -11.519 1.00 22.04 412 TYR A N 1
ATOM 3159 C CA . TYR A 1 396 ? -13.755 11.082 -11.502 1.00 21.82 412 TYR A CA 1
ATOM 3160 C C . TYR A 1 396 ? -14.220 11.335 -10.072 1.00 22.18 412 TYR A C 1
ATOM 3161 O O . TYR A 1 396 ? -13.956 10.513 -9.190 1.00 21.31 412 TYR A O 1
ATOM 3170 N N . LYS A 1 397 ? -14.924 12.439 -9.900 1.00 21.59 413 LYS A N 1
ATOM 3171 C CA . LYS A 1 397 ? -15.703 12.712 -8.680 1.00 25.99 413 LYS A CA 1
ATOM 3172 C C . LYS A 1 397 ? -17.174 12.660 -9.065 1.00 23.40 413 LYS A C 1
ATOM 3173 O O . LYS A 1 397 ? -17.529 13.279 -10.087 1.00 23.65 413 LYS A O 1
ATOM 3179 N N . PHE A 1 398 ? -17.972 11.910 -8.309 1.00 20.97 414 PHE A N 1
ATOM 3180 C CA . PHE A 1 398 ? -19.436 11.774 -8.526 1.00 21.32 414 PHE A CA 1
ATOM 3181 C C . PHE A 1 398 ? -20.094 12.591 -7.415 1.00 22.50 414 PHE A C 1
ATOM 3182 O O . PHE A 1 398 ? -20.154 12.074 -6.299 1.00 20.61 414 PHE A O 1
ATOM 3190 N N . ASN A 1 399 ? -20.509 13.824 -7.704 1.00 21.68 415 ASN A N 1
ATOM 3191 C CA . ASN A 1 399 ? -20.914 14.789 -6.661 1.00 22.19 415 ASN A CA 1
ATOM 3192 C C . ASN A 1 399 ? -22.351 14.537 -6.229 1.00 23.54 415 ASN A C 1
ATOM 3193 O O . ASN A 1 399 ? -23.305 14.647 -7.062 1.00 22.92 415 ASN A O 1
ATOM 3198 N N . THR A 1 400 ? -22.499 14.233 -4.945 1.00 21.64 416 THR A N 1
ATOM 3199 C CA . THR A 1 400 ? -23.779 13.905 -4.297 1.00 21.99 416 THR A CA 1
ATOM 3200 C C . THR A 1 400 ? -23.925 14.831 -3.098 1.00 24.63 416 THR A C 1
ATOM 3201 O O . THR A 1 400 ? -23.694 14.394 -1.981 1.00 23.86 416 THR A O 1
ATOM 3205 N N . PRO A 1 401 ? -24.320 16.114 -3.288 1.00 25.78 417 PRO A N 1
ATOM 3206 C CA . PRO A 1 401 ? -24.292 17.091 -2.202 1.00 24.69 417 PRO A CA 1
ATOM 3207 C C . PRO A 1 401 ? -25.151 16.646 -1.020 1.00 22.32 417 PRO A C 1
ATOM 3208 O O . PRO A 1 401 ? -26.264 16.319 -1.210 1.00 27.23 417 PRO A O 1
ATOM 3212 N N . ASN A 1 402 ? -24.613 16.668 0.195 1.00 22.29 418 ASN A N 1
ATOM 3213 C CA . ASN A 1 402 ? -25.453 16.383 1.390 1.00 20.63 418 ASN A CA 1
ATOM 3214 C C . ASN A 1 402 ? -24.817 17.015 2.621 1.00 21.52 418 ASN A C 1
ATOM 3215 O O . ASN A 1 402 ? -23.659 17.374 2.565 1.00 24.25 418 ASN A O 1
ATOM 3220 N N . SER A 1 403 ? -25.526 17.034 3.741 1.00 24.51 419 SER A N 1
ATOM 3221 C CA . SER A 1 403 ? -25.089 17.695 4.999 1.00 26.33 419 SER A CA 1
ATOM 3222 C C . SER A 1 403 ? -23.831 17.041 5.580 1.00 29.31 419 SER A C 1
ATOM 3223 O O . SER A 1 403 ? -23.213 17.656 6.428 1.00 31.66 419 SER A O 1
ATOM 3226 N N . ARG A 1 404 ? -23.461 15.829 5.183 1.00 29.35 420 ARG A N 1
ATOM 3227 C CA . ARG A 1 404 ? -22.249 15.164 5.718 1.00 26.78 420 ARG A CA 1
ATOM 3228 C C . ARG A 1 404 ? -21.080 15.258 4.739 1.00 26.31 420 ARG A C 1
ATOM 3229 O O . ARG A 1 404 ? -20.012 14.744 5.076 1.00 27.79 420 ARG A O 1
ATOM 3237 N N . ALA A 1 405 ? -21.244 15.892 3.578 1.00 25.37 421 ALA A N 1
ATOM 3238 C CA . ALA A 1 405 ? -20.112 16.175 2.656 1.00 27.14 421 ALA A CA 1
ATOM 3239 C C . ALA A 1 405 ? -19.526 14.871 2.082 1.00 24.74 421 ALA A C 1
ATOM 3240 O O . ALA A 1 405 ? -18.395 14.871 1.633 1.00 30.99 421 ALA A O 1
ATOM 3242 N N . ILE A 1 406 ? -20.307 13.805 2.077 1.00 23.83 422 ILE A N 1
ATOM 3243 C CA . ILE A 1 406 ? -19.975 12.479 1.510 1.00 24.95 422 ILE A CA 1
ATOM 3244 C C . ILE A 1 406 ? -20.192 12.555 -0.002 1.00 21.41 422 ILE A C 1
ATOM 3245 O O . ILE A 1 406 ? -21.215 13.055 -0.413 1.00 22.20 422 ILE A O 1
ATOM 3250 N N . TYR A 1 407 ? -19.294 11.996 -0.778 1.00 20.64 423 TYR A N 1
ATOM 3251 C CA . TYR A 1 407 ? -19.510 11.745 -2.223 1.00 20.84 423 TYR A CA 1
ATOM 3252 C C . TYR A 1 407 ? -18.803 10.458 -2.666 1.00 21.23 423 TYR A C 1
ATOM 3253 O O . TYR A 1 407 ? -18.196 9.777 -1.824 1.00 19.74 423 TYR A O 1
ATOM 3262 N N . LEU A 1 408 ? -18.904 10.154 -3.963 1.00 20.06 424 LEU A N 1
ATOM 3263 C CA . LEU A 1 408 ? -18.335 8.973 -4.635 1.00 21.44 424 LEU A CA 1
ATOM 3264 C C . LEU A 1 408 ? -17.179 9.455 -5.524 1.00 20.05 424 LEU A C 1
ATOM 3265 O O . LEU A 1 408 ? -17.230 10.595 -6.068 1.00 18.84 424 LEU A O 1
ATOM 3270 N N . HIS A 1 409 ? -16.142 8.644 -5.625 1.00 18.23 425 HIS A N 1
ATOM 3271 C CA . HIS A 1 409 ? -14.978 8.984 -6.464 1.00 19.40 425 HIS A CA 1
ATOM 3272 C C . HIS A 1 409 ? -14.168 7.743 -6.849 1.00 18.98 425 HIS A C 1
ATOM 3273 O O . HIS A 1 409 ? -14.284 6.685 -6.252 1.00 18.82 425 HIS A O 1
ATOM 3280 N N . ASP A 1 410 ? -13.361 7.930 -7.870 1.00 18.45 426 ASP A N 1
ATOM 3281 C CA . ASP A 1 410 ? -12.304 7.038 -8.342 1.00 21.48 426 ASP A CA 1
ATOM 3282 C C . ASP A 1 410 ? -11.190 7.053 -7.288 1.00 21.64 426 ASP A C 1
ATOM 3283 O O . ASP A 1 410 ? -11.253 7.821 -6.333 1.00 25.51 426 ASP A O 1
ATOM 3288 N N . THR A 1 411 ? -10.202 6.210 -7.465 1.00 23.75 427 THR A N 1
ATOM 3289 C CA . THR A 1 411 ? -9.122 6.051 -6.473 1.00 24.05 427 THR A CA 1
ATOM 3290 C C . THR A 1 411 ? -7.884 5.615 -7.219 1.00 25.52 427 THR A C 1
ATOM 3291 O O . THR A 1 411 ? -7.997 4.842 -8.175 1.00 24.77 427 THR A O 1
ATOM 3295 N N . PRO A 1 412 ? -6.694 6.098 -6.803 1.00 24.70 428 PRO A N 1
ATOM 3296 C CA . PRO A 1 412 ? -5.435 5.511 -7.274 1.00 28.66 428 PRO A CA 1
ATOM 3297 C C . PRO A 1 412 ? -5.141 4.194 -6.533 1.00 28.82 428 PRO A C 1
ATOM 3298 O O . PRO A 1 412 ? -4.359 3.417 -7.046 1.00 33.09 428 PRO A O 1
ATOM 3302 N N . SER A 1 413 ? -5.788 3.946 -5.383 1.00 24.55 429 SER A N 1
ATOM 3303 C CA . SER A 1 413 ? -5.511 2.755 -4.532 1.00 26.61 429 SER A CA 1
ATOM 3304 C C . SER A 1 413 ? -6.408 1.547 -4.883 1.00 25.17 429 SER A C 1
ATOM 3305 O O . SER A 1 413 ? -7.094 1.025 -4.004 1.00 22.16 429 SER A O 1
ATOM 3308 N N . LYS A 1 414 ? -6.337 1.080 -6.125 1.00 23.86 430 LYS A N 1
ATOM 3309 C CA . LYS A 1 414 ? -7.262 0.061 -6.680 1.00 26.49 430 LYS A CA 1
ATOM 3310 C C . LYS A 1 414 ? -6.975 -1.323 -6.084 1.00 25.92 430 LYS A C 1
ATOM 3311 O O . LYS A 1 414 ? -7.889 -2.121 -6.040 1.00 26.38 430 LYS A O 1
ATOM 3317 N N . HIS A 1 415 ? -5.786 -1.551 -5.542 1.00 24.20 431 HIS A N 1
ATOM 3318 C CA . HIS A 1 415 ? -5.439 -2.829 -4.896 1.00 27.28 431 HIS A CA 1
ATOM 3319 C C . HIS A 1 415 ? -6.420 -3.074 -3.737 1.00 28.77 431 HIS A C 1
ATOM 3320 O O . HIS A 1 415 ? -6.617 -4.257 -3.392 1.00 28.87 431 HIS A O 1
ATOM 3327 N N . LEU A 1 416 ? -7.054 -2.036 -3.173 1.00 26.44 432 LEU A N 1
ATOM 3328 C CA . LEU A 1 416 ? -7.852 -2.223 -1.927 1.00 25.93 432 LEU A CA 1
ATOM 3329 C C . LEU A 1 416 ? -9.132 -2.984 -2.268 1.00 24.98 432 LEU A C 1
ATOM 3330 O O . LEU A 1 416 ? -9.672 -3.634 -1.369 1.00 28.16 432 LEU A O 1
ATOM 3335 N N . PHE A 1 417 ? -9.536 -2.984 -3.541 1.00 26.74 433 PHE A N 1
ATOM 3336 C CA . PHE A 1 417 ? -10.760 -3.674 -3.998 1.00 26.02 433 PHE A CA 1
ATOM 3337 C C . PHE A 1 417 ? -10.550 -5.199 -3.940 1.00 29.31 433 PHE A C 1
ATOM 3338 O O . PHE A 1 417 ? -11.566 -5.904 -3.930 1.00 28.79 433 PHE A O 1
ATOM 3346 N N . ASN A 1 418 ? -9.313 -5.691 -3.822 1.00 30.03 434 ASN A N 1
ATOM 3347 C CA . ASN A 1 418 ? -8.995 -7.141 -3.722 1.00 33.99 434 ASN A CA 1
ATOM 3348 C C . ASN A 1 418 ? -9.187 -7.650 -2.312 1.00 32.85 434 ASN A C 1
ATOM 3349 O O . ASN A 1 418 ? -9.146 -8.852 -2.101 1.00 40.66 434 ASN A O 1
ATOM 3354 N N . ASN A 1 419 ? -9.400 -6.759 -1.373 1.00 30.34 435 ASN A N 1
ATOM 3355 C CA A ASN A 1 419 ? -9.631 -7.107 0.041 0.50 27.77 435 ASN A CA 1
ATOM 3356 C CA B ASN A 1 419 ? -9.620 -7.183 0.032 0.50 27.58 435 ASN A CA 1
ATOM 3357 C C . ASN A 1 419 ? -11.099 -7.534 0.244 1.00 27.38 435 ASN A C 1
ATOM 3358 O O . ASN A 1 419 ? -11.965 -6.919 -0.370 1.00 25.03 435 ASN A O 1
ATOM 3367 N N . ALA A 1 420 ? -11.363 -8.489 1.122 1.00 26.45 436 ALA A N 1
ATOM 3368 C CA . ALA A 1 420 ? -12.731 -8.926 1.469 1.00 28.36 436 ALA A CA 1
ATOM 3369 C C . ALA A 1 420 ? -13.436 -7.841 2.280 1.00 28.33 436 ALA A C 1
ATOM 3370 O O . ALA A 1 420 ? -14.614 -7.628 2.065 1.00 27.55 436 ALA A O 1
ATOM 3372 N N . SER A 1 421 ? -12.740 -7.165 3.188 1.00 26.94 437 SER A N 1
ATOM 3373 C CA . SER A 1 421 ? -13.304 -6.054 3.995 1.00 25.31 437 SER A CA 1
ATOM 3374 C C . SER A 1 421 ? -12.730 -4.723 3.489 1.00 26.08 437 SER A C 1
ATOM 3375 O O . SER A 1 421 ? -11.512 -4.650 3.309 1.00 26.00 437 SER A O 1
ATOM 3378 N N . ARG A 1 422 ? -13.563 -3.724 3.174 1.00 23.00 438 ARG A N 1
ATOM 3379 C CA . ARG A 1 422 ? -13.078 -2.535 2.436 1.00 21.30 438 ARG A CA 1
ATOM 3380 C C . ARG A 1 422 ? -13.525 -1.251 3.106 1.00 19.23 438 ARG A C 1
ATOM 3381 O O . ARG A 1 422 ? -13.907 -0.332 2.396 1.00 17.95 438 ARG A O 1
ATOM 3389 N N . ALA A 1 423 ? -13.397 -1.197 4.427 1.00 17.09 439 ALA A N 1
ATOM 3390 C CA . ALA A 1 423 ? -13.636 -0.002 5.249 1.00 19.28 439 ALA A CA 1
ATOM 3391 C C . ALA A 1 423 ? -12.306 0.750 5.475 1.00 20.23 439 ALA A C 1
ATOM 3392 O O . ALA A 1 423 ? -11.711 0.624 6.554 1.00 21.80 439 ALA A O 1
ATOM 3394 N N . PHE A 1 424 ? -11.901 1.542 4.485 1.00 20.46 440 PHE A N 1
ATOM 3395 C CA . PHE A 1 424 ? -10.588 2.225 4.425 1.00 22.38 440 PHE A CA 1
ATOM 3396 C C . PHE A 1 424 ? -10.696 3.736 4.321 1.00 22.12 440 PHE A C 1
ATOM 3397 O O . PHE A 1 424 ? -9.658 4.356 4.539 1.00 24.63 440 PHE A O 1
ATOM 3405 N N . SER A 1 425 ? -11.845 4.318 3.962 1.00 20.14 441 SER A N 1
ATOM 3406 C CA . SER A 1 425 ? -11.923 5.744 3.583 1.00 19.98 441 SER A CA 1
ATOM 3407 C C . SER A 1 425 ? -12.230 6.618 4.789 1.00 21.11 441 SER A C 1
ATOM 3408 O O . SER A 1 425 ? -12.445 6.102 5.930 1.00 21.47 441 SER A O 1
ATOM 3411 N N . SER A 1 426 ? -12.230 7.922 4.540 1.00 22.69 442 SER A N 1
ATOM 3412 C CA . SER A 1 426 ? -12.681 8.953 5.511 1.00 26.60 442 SER A CA 1
ATOM 3413 C C . SER A 1 426 ? -14.187 9.157 5.453 1.00 23.84 442 SER A C 1
ATOM 3414 O O . SER A 1 426 ? -14.640 10.079 6.077 1.00 25.89 442 SER A O 1
ATOM 3417 N N . GLY A 1 427 ? -14.946 8.331 4.740 1.00 22.60 443 GLY A N 1
ATOM 3418 C CA . GLY A 1 427 ? -16.408 8.460 4.729 1.00 21.06 443 GLY A CA 1
ATOM 3419 C C . GLY A 1 427 ? -16.942 8.345 3.309 1.00 22.31 443 GLY A C 1
ATOM 3420 O O . GLY A 1 427 ? -18.048 7.842 3.115 1.00 23.14 443 GLY A O 1
ATOM 3421 N N . CYS A 1 428 ? -16.153 8.824 2.350 1.00 20.24 444 CYS A N 1
ATOM 3422 C CA . CYS A 1 428 ? -16.557 8.758 0.960 1.00 20.88 444 CYS A CA 1
ATOM 3423 C C . CYS A 1 428 ? -16.514 7.328 0.424 1.00 22.06 444 CYS A C 1
ATOM 3424 O O . CYS A 1 428 ? -15.932 6.410 1.009 1.00 23.73 444 CYS A O 1
ATOM 3427 N N . ILE A 1 429 ? -17.164 7.147 -0.719 1.00 20.83 445 ILE A N 1
ATOM 3428 C CA . ILE A 1 429 ? -17.287 5.849 -1.316 1.00 20.09 445 ILE A CA 1
ATOM 3429 C C . ILE A 1 429 ? -16.394 5.846 -2.537 1.00 18.36 445 ILE A C 1
ATOM 3430 O O . ILE A 1 429 ? -16.585 6.718 -3.400 1.00 19.37 445 ILE A O 1
ATOM 3435 N N . ARG A 1 430 ? -15.420 4.950 -2.552 1.00 20.31 446 ARG A N 1
ATOM 3436 C CA . ARG A 1 430 ? -14.517 4.784 -3.709 1.00 20.22 446 ARG A CA 1
ATOM 3437 C C . ARG A 1 430 ? -15.085 3.684 -4.584 1.00 19.42 446 ARG A C 1
ATOM 3438 O O . ARG A 1 430 ? -15.426 2.623 -4.058 1.00 19.94 446 ARG A O 1
ATOM 3446 N N . VAL A 1 431 ? -15.159 3.959 -5.873 1.00 21.31 447 VAL A N 1
ATOM 3447 C CA . VAL A 1 431 ? -15.861 3.097 -6.842 1.00 21.67 447 VAL A CA 1
ATOM 3448 C C . VAL A 1 431 ? -14.826 2.384 -7.714 1.00 23.09 447 VAL A C 1
ATOM 3449 O O . VAL A 1 431 ? -14.028 3.057 -8.357 1.00 21.15 447 VAL A O 1
ATOM 3453 N N . GLU A 1 432 ? -14.870 1.060 -7.743 1.00 22.86 448 GLU A N 1
ATOM 3454 C CA . GLU A 1 432 ? -14.061 0.242 -8.675 1.00 26.29 448 GLU A CA 1
ATOM 3455 C C . GLU A 1 432 ? -14.687 0.422 -10.061 1.00 25.38 448 GLU A C 1
ATOM 3456 O O . GLU A 1 432 ? -15.898 0.528 -10.161 1.00 28.10 448 GLU A O 1
ATOM 3462 N N . ASN A 1 433 ? -13.900 0.451 -11.107 1.00 31.21 449 ASN A N 1
ATOM 3463 C CA . ASN A 1 433 ? -14.435 0.649 -12.487 1.00 32.15 449 ASN A CA 1
ATOM 3464 C C . ASN A 1 433 ? -15.205 1.973 -12.546 1.00 30.17 449 ASN A C 1
ATOM 3465 O O . ASN A 1 433 ? -16.277 2.040 -13.196 1.00 27.46 449 ASN A O 1
ATOM 3470 N N . ALA A 1 434 ? -14.649 2.998 -11.915 1.00 25.53 450 ALA A N 1
ATOM 3471 C CA . ALA A 1 434 ? -15.184 4.369 -11.912 1.00 25.13 450 ALA A CA 1
ATOM 3472 C C . ALA A 1 434 ? -15.291 4.860 -13.364 1.00 25.14 450 ALA A C 1
ATOM 3473 O O . ALA A 1 434 ? -16.270 5.530 -13.700 1.00 23.44 450 ALA A O 1
ATOM 3475 N N . GLU A 1 435 ? -14.316 4.540 -14.207 1.00 23.45 451 GLU A N 1
ATOM 3476 C CA . GLU A 1 435 ? -14.343 5.015 -15.607 1.00 27.76 451 GLU A CA 1
ATOM 3477 C C . GLU A 1 435 ? -15.631 4.491 -16.269 1.00 26.54 451 GLU A C 1
ATOM 3478 O O . GLU A 1 435 ? -16.324 5.282 -16.906 1.00 24.48 451 GLU A O 1
ATOM 3484 N N . LYS A 1 436 ? -15.917 3.196 -16.117 1.00 29.20 452 LYS A N 1
ATOM 3485 C CA . LYS A 1 436 ? -17.121 2.524 -16.678 1.00 31.33 452 LYS A CA 1
ATOM 3486 C C . LYS A 1 436 ? -18.387 3.136 -16.071 1.00 30.66 452 LYS A C 1
ATOM 3487 O O . LYS A 1 436 ? -19.313 3.438 -16.823 1.00 28.12 452 LYS A O 1
ATOM 3493 N N . PHE A 1 437 ? -18.411 3.379 -14.760 1.00 26.27 453 PHE A N 1
ATOM 3494 C CA . PHE A 1 437 ? -19.551 4.066 -14.116 1.00 25.28 453 PHE A CA 1
ATOM 3495 C C . PHE A 1 437 ? -19.816 5.420 -14.810 1.00 24.73 453 PHE A C 1
ATOM 3496 O O . PHE A 1 437 ? -20.984 5.687 -15.178 1.00 23.37 453 PHE A O 1
ATOM 3504 N N . ALA A 1 438 ? -18.791 6.256 -14.986 1.00 23.69 454 ALA A N 1
ATOM 3505 C CA . ALA A 1 438 ? -18.899 7.596 -15.606 1.00 26.17 454 ALA A CA 1
ATOM 3506 C C . ALA A 1 438 ? -19.413 7.448 -17.039 1.00 27.31 454 ALA A C 1
ATOM 3507 O O . ALA A 1 438 ? -20.295 8.246 -17.429 1.00 24.53 454 ALA A O 1
ATOM 3509 N N . GLN A 1 439 ? -18.865 6.483 -17.790 1.00 29.43 455 GLN A N 1
ATOM 3510 C CA . GLN A 1 439 ? -19.247 6.285 -19.213 1.00 32.55 455 GLN A CA 1
ATOM 3511 C C . GLN A 1 439 ? -20.732 5.948 -19.261 1.00 29.49 455 GLN A C 1
ATOM 3512 O O . GLN A 1 439 ? -21.406 6.534 -20.077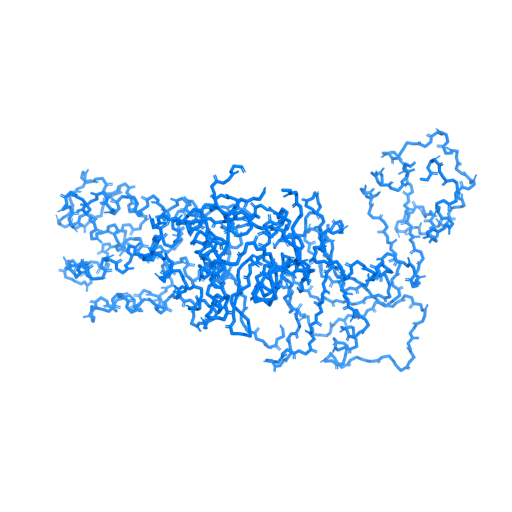 1.00 27.71 455 GLN A O 1
ATOM 3518 N N . THR A 1 440 ? -21.192 5.046 -18.394 1.00 29.38 456 THR A N 1
ATOM 3519 C CA . THR A 1 440 ? -22.600 4.560 -18.355 1.00 30.45 456 THR A CA 1
ATOM 3520 C C . THR A 1 440 ? -23.524 5.718 -17.936 1.00 33.02 456 THR A C 1
ATOM 3521 O O . THR A 1 440 ? -24.540 5.951 -18.637 1.00 30.20 456 THR A O 1
ATOM 3525 N N . LEU A 1 441 ? -23.182 6.450 -16.869 1.00 32.88 457 LEU A N 1
ATOM 3526 C CA . LEU A 1 441 ? -23.921 7.656 -16.414 1.00 33.51 457 LEU A CA 1
ATOM 3527 C C . LEU A 1 441 ? -24.068 8.623 -17.578 1.00 30.95 457 LEU A C 1
ATOM 3528 O O . LEU A 1 441 ? -25.200 9.009 -17.881 1.00 31.44 457 LEU A O 1
ATOM 3533 N N . LEU A 1 442 ? -22.960 9.005 -18.190 1.00 29.90 458 LEU A N 1
ATOM 3534 C CA . LEU A 1 442 ? -22.975 10.066 -19.212 1.00 32.83 458 LEU A CA 1
ATOM 3535 C C . LEU A 1 442 ? -23.697 9.552 -20.462 1.00 33.92 458 LEU A C 1
ATOM 3536 O O . LEU A 1 442 ? -24.469 10.317 -21.010 1.00 36.23 458 LEU A O 1
ATOM 3541 N N . ALA A 1 443 ? -23.547 8.283 -20.831 1.00 34.63 459 ALA A N 1
ATOM 3542 C CA . ALA A 1 443 ? -24.286 7.695 -21.975 1.00 32.49 459 ALA A CA 1
ATOM 3543 C C . ALA A 1 443 ? -25.799 7.855 -21.764 1.00 31.98 459 ALA A C 1
ATOM 3544 O O . ALA A 1 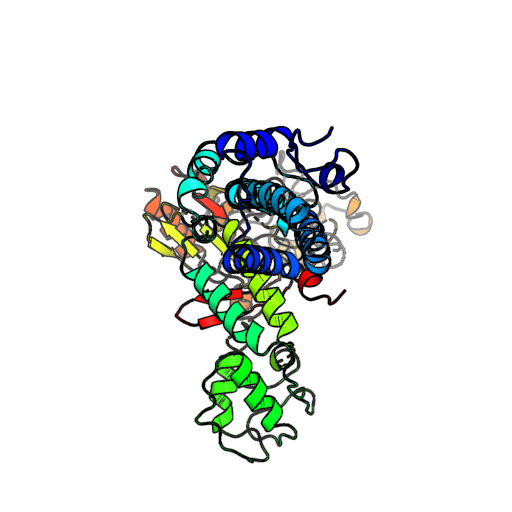443 ? -26.486 8.349 -22.663 1.00 31.63 459 ALA A O 1
ATOM 3546 N N . ASN A 1 444 ? -26.302 7.481 -20.594 1.00 32.60 460 ASN A N 1
ATOM 3547 C CA . ASN A 1 444 ? -27.744 7.461 -20.226 1.00 36.60 460 ASN A CA 1
ATOM 3548 C C . ASN A 1 444 ? -28.298 8.888 -20.164 1.00 36.19 460 ASN A C 1
ATOM 3549 O O . ASN A 1 444 ? -29.508 9.072 -20.363 1.00 39.23 460 ASN A O 1
ATOM 3554 N N . GLN A 1 445 ? -27.440 9.862 -19.909 1.00 40.53 461 GLN A N 1
ATOM 3555 C CA . GLN A 1 445 ? -27.784 11.301 -19.754 1.00 41.21 461 GLN A CA 1
ATOM 3556 C C . GLN A 1 445 ? -27.731 12.005 -21.109 1.00 38.83 461 GLN A C 1
ATOM 3557 O O . GLN A 1 445 ? -28.085 13.193 -21.184 1.00 40.76 461 GLN A O 1
ATOM 3563 N N . GLY A 1 446 ? -27.215 11.335 -22.125 1.00 32.17 462 GLY A N 1
ATOM 3564 C CA . GLY A 1 446 ? -27.061 11.955 -23.449 1.00 35.49 462 GLY A CA 1
ATOM 3565 C C . GLY A 1 446 ? -25.970 12.990 -23.439 1.00 36.39 462 GLY A C 1
ATOM 3566 O O . GLY A 1 446 ? -26.152 14.047 -24.059 1.00 37.79 462 GLY A O 1
ATOM 3567 N N . ILE A 1 447 ? -24.890 12.682 -22.724 1.00 42.35 463 ILE A N 1
ATOM 3568 C CA . ILE A 1 447 ? -23.605 13.438 -22.688 1.00 44.80 463 ILE A CA 1
ATOM 3569 C C . ILE A 1 447 ? -22.492 12.465 -23.110 1.00 44.49 463 ILE A C 1
ATOM 3570 O O . ILE A 1 447 ? -22.487 11.325 -22.660 1.00 53.40 463 ILE A O 1
ATOM 3575 N N . THR A 1 448 ? -21.591 12.873 -23.984 1.00 61.98 464 THR A N 1
ATOM 3576 C CA . THR A 1 448 ? -20.339 12.123 -24.276 1.00 76.22 464 THR A CA 1
ATOM 3577 C C . THR A 1 448 ? -19.303 13.151 -24.729 1.00 93.60 464 THR A C 1
ATOM 3578 O O . THR A 1 448 ? -19.702 14.116 -25.424 1.00 102.46 464 THR A O 1
ATOM 3582 N N . LEU A 1 449 ? -18.042 12.979 -24.327 1.00 101.36 465 LEU A N 1
ATOM 3583 C CA . LEU A 1 449 ? -16.939 13.890 -24.724 1.00 102.29 465 LEU A CA 1
ATOM 3584 C C . LEU A 1 449 ? -16.212 13.288 -25.926 1.00 105.41 465 LEU A C 1
ATOM 3585 O O . LEU A 1 449 ? -15.553 12.236 -25.756 1.00 104.85 465 LEU A O 1
ATOM 3590 N N . ASP A 1 450 ? -16.366 13.919 -27.095 1.00 108.02 466 ASP A N 1
ATOM 3591 C CA . ASP A 1 450 ? -15.645 13.553 -28.342 1.00 113.05 466 ASP A CA 1
ATOM 3592 C C . ASP A 1 450 ? -14.139 13.691 -28.057 1.00 115.27 466 ASP A C 1
ATOM 3593 O O . ASP A 1 450 ? -13.402 12.723 -28.329 1.00 121.67 466 ASP A O 1
ATOM 3598 N N . ASP A 1 451 ? -13.707 14.816 -27.474 1.00 109.76 467 ASP A N 1
ATOM 3599 C CA . ASP A 1 451 ? -12.358 14.962 -26.859 1.00 104.54 467 ASP A CA 1
ATOM 3600 C C . ASP A 1 451 ? -12.488 14.712 -25.355 1.00 99.08 467 ASP A C 1
ATOM 3601 O O . ASP A 1 451 ? -13.197 15.500 -24.694 1.00 93.71 467 ASP A O 1
ATOM 3606 N N . PHE A 1 452 ? -11.855 13.652 -24.840 1.00 89.78 468 PHE A N 1
ATOM 3607 C CA . PHE A 1 452 ? -11.674 13.443 -23.379 1.00 85.31 468 PHE A CA 1
ATOM 3608 C C . PHE A 1 452 ? -10.775 14.570 -22.861 1.00 81.49 468 PHE A C 1
ATOM 3609 O O . PHE A 1 452 ? -9.629 14.688 -23.296 1.00 75.49 468 PHE A O 1
ATOM 3617 N N . PRO A 1 453 ? -11.253 15.434 -21.926 1.00 72.69 469 PRO A N 1
ATOM 3618 C CA . PRO A 1 453 ? -10.441 16.529 -21.400 1.00 71.45 469 PRO A CA 1
ATOM 3619 C C . PRO A 1 453 ? -9.279 15.938 -20.598 1.00 75.00 469 PRO A C 1
ATOM 3620 O O . PRO A 1 453 ? -9.445 14.884 -20.013 1.00 89.95 469 PRO A O 1
ATOM 3624 N N . VAL A 1 454 ? -8.120 16.581 -20.620 1.00 76.59 470 VAL A N 1
ATOM 3625 C CA . VAL A 1 454 ? -7.058 16.247 -19.632 1.00 77.35 470 VAL A CA 1
ATOM 3626 C C . VAL A 1 454 ? -6.962 17.446 -18.694 1.00 71.20 470 VAL A C 1
ATOM 3627 O O . VAL A 1 454 ? -6.024 17.488 -17.884 1.00 79.83 470 VAL A O 1
ATOM 3631 N N . SER A 1 455 ? -7.968 18.327 -18.735 1.00 59.90 471 SER A N 1
ATOM 3632 C CA . SER A 1 455 ? -8.163 19.370 -17.700 1.00 56.57 471 SER A CA 1
ATOM 3633 C C . SER A 1 455 ? -9.462 19.109 -16.933 1.00 43.36 471 SER A C 1
ATOM 3634 O O . SER A 1 455 ? -10.328 18.365 -17.419 1.00 43.31 471 SER A O 1
ATOM 3637 N N . THR A 1 456 ? -9.541 19.659 -15.726 1.00 40.92 472 THR A N 1
ATOM 3638 C CA . THR A 1 456 ? -10.698 19.535 -14.829 1.00 37.34 472 THR A CA 1
ATOM 3639 C C . THR A 1 456 ? -11.938 20.046 -15.566 1.00 39.48 472 THR A C 1
ATOM 3640 O O . THR A 1 456 ? -11.891 21.167 -16.097 1.00 39.57 472 THR A O 1
ATOM 3644 N N . GLN A 1 457 ? -13.004 19.259 -15.593 1.00 34.38 473 GLN A N 1
ATOM 3645 C CA . GLN A 1 457 ? -14.284 19.681 -16.191 1.00 37.02 473 GLN A CA 1
ATOM 3646 C C . GLN A 1 457 ? -15.437 19.205 -15.312 1.00 31.22 473 GLN A C 1
ATOM 3647 O O . GLN A 1 457 ? -15.508 18.015 -15.077 1.00 26.82 473 GLN A O 1
ATOM 3653 N N . ALA A 1 458 ? -16.301 20.120 -14.873 1.00 30.65 474 ALA A N 1
ATOM 3654 C CA . ALA A 1 458 ? -17.543 19.818 -14.139 1.00 32.02 474 ALA A CA 1
ATOM 3655 C C . ALA A 1 458 ? -18.671 19.659 -15.164 1.00 31.41 474 ALA A C 1
ATOM 3656 O O . ALA A 1 458 ? -18.727 20.449 -16.106 1.00 31.12 474 ALA A O 1
ATOM 3658 N N . ILE A 1 459 ? -19.495 18.625 -15.010 1.00 31.10 475 ILE A N 1
ATOM 3659 C CA . ILE A 1 459 ? -20.588 18.240 -15.950 1.00 28.70 475 ILE A CA 1
ATOM 3660 C C . ILE A 1 459 ? -21.846 18.083 -15.119 1.00 29.41 475 ILE A C 1
ATOM 3661 O O . ILE A 1 459 ? -21.872 17.191 -14.248 1.00 28.58 475 ILE A O 1
ATOM 3666 N N . ALA A 1 460 ? -22.832 18.942 -15.328 1.00 28.60 476 ALA A N 1
ATOM 3667 C CA . ALA A 1 460 ? -24.133 18.811 -14.648 1.00 30.06 476 ALA A CA 1
ATOM 3668 C C . ALA A 1 460 ? -24.850 17.581 -15.225 1.00 30.40 476 ALA A C 1
ATOM 3669 O O . ALA A 1 460 ? -24.818 17.385 -16.444 1.00 32.36 476 ALA A O 1
ATOM 3671 N N . LEU A 1 461 ? -25.413 16.719 -14.389 1.00 28.65 477 LEU A N 1
ATOM 3672 C CA . LEU A 1 461 ? -26.370 15.717 -14.909 1.00 33.27 477 LEU A CA 1
ATOM 3673 C C . LEU A 1 461 ? -27.641 16.453 -15.316 1.00 37.62 477 LEU A C 1
ATOM 3674 O O . LEU A 1 461 ? -28.003 17.420 -14.634 1.00 43.23 477 LEU A O 1
ATOM 3679 N N . LYS A 1 462 ? -28.245 16.043 -16.423 1.00 37.53 478 LYS A N 1
ATOM 3680 C CA . LYS A 1 462 ? -29.563 16.560 -16.879 1.00 39.35 478 LYS A CA 1
ATOM 3681 C C . LYS A 1 462 ? -30.662 15.848 -16.087 1.00 36.24 478 LYS A C 1
ATOM 3682 O O . LYS A 1 462 ? -31.655 16.481 -15.781 1.00 39.45 478 LYS A O 1
ATOM 3688 N N . LYS A 1 463 ? -30.461 14.574 -15.758 1.00 38.06 479 LYS A N 1
ATOM 3689 C CA . LYS A 1 463 ? -31.375 13.749 -14.935 1.00 38.04 479 LYS A CA 1
ATOM 3690 C C . LYS A 1 463 ? -30.625 13.395 -13.652 1.00 33.02 479 LYS A C 1
ATOM 3691 O O . LYS A 1 463 ? -29.698 12.599 -13.736 1.00 35.10 479 LYS A O 1
ATOM 3697 N N . ARG A 1 464 ? -30.968 14.018 -12.531 1.00 29.95 480 ARG A N 1
ATOM 3698 C CA . ARG A 1 464 ? -30.341 13.732 -11.210 1.00 26.99 480 ARG A CA 1
ATOM 3699 C C . ARG A 1 464 ? -30.736 12.309 -10.811 1.00 27.98 480 ARG A C 1
ATOM 3700 O O . ARG A 1 464 ? -31.879 11.889 -11.125 1.00 29.14 480 ARG A O 1
ATOM 3708 N N . ILE A 1 465 ? -29.788 11.549 -10.266 1.00 24.66 481 ILE A N 1
ATOM 3709 C CA . ILE A 1 465 ? -30.008 10.121 -9.951 1.00 23.39 481 ILE A CA 1
ATOM 3710 C C . ILE A 1 465 ? -29.990 9.983 -8.444 1.00 23.42 481 ILE A C 1
ATOM 3711 O O . ILE A 1 465 ? -29.023 10.412 -7.798 1.00 21.44 481 ILE A O 1
ATOM 3716 N N . PRO A 1 466 ? -31.070 9.399 -7.897 1.00 23.81 482 PRO A N 1
ATOM 3717 C CA . PRO A 1 466 ? -31.151 9.064 -6.478 1.00 23.90 482 PRO A CA 1
ATOM 3718 C C . PRO A 1 466 ? -30.027 8.099 -6.101 1.00 23.16 482 PRO A C 1
ATOM 3719 O O . PRO A 1 466 ? -29.797 7.143 -6.786 1.00 20.30 482 PRO A O 1
ATOM 3723 N N . VAL A 1 467 ? -29.361 8.415 -4.998 1.00 24.55 483 VAL A N 1
ATOM 3724 C CA . VAL A 1 467 ? -28.276 7.604 -4.394 1.00 23.58 483 VAL A CA 1
ATOM 3725 C C . VAL A 1 467 ? -28.739 7.248 -2.985 1.00 23.96 483 VAL A C 1
ATOM 3726 O O . VAL A 1 467 ? -28.987 8.153 -2.190 1.00 26.06 483 VAL A O 1
ATOM 3730 N N . HIS A 1 468 ? -28.937 5.964 -2.756 1.00 22.58 484 HIS A N 1
ATOM 3731 C CA . HIS A 1 468 ? -29.326 5.377 -1.459 1.00 21.53 484 HIS A CA 1
ATOM 3732 C C . HIS A 1 468 ? -28.109 4.659 -0.900 1.00 20.57 484 HIS A C 1
ATOM 3733 O O . HIS A 1 468 ? -27.700 3.637 -1.449 1.00 18.14 484 HIS A O 1
ATOM 3740 N N . ILE A 1 469 ? -27.568 5.193 0.184 1.00 18.76 485 ILE A N 1
ATOM 3741 C CA A ILE A 1 469 ? -26.490 4.520 0.947 0.50 18.45 485 ILE A CA 1
ATOM 3742 C CA B ILE A 1 469 ? -26.495 4.514 0.943 0.50 18.76 485 ILE A CA 1
ATOM 3743 C C . ILE A 1 469 ? -27.201 3.745 2.051 1.00 18.34 485 ILE A C 1
ATOM 3744 O O . ILE A 1 469 ? -27.787 4.374 2.923 1.00 19.45 485 ILE A O 1
ATOM 3753 N N . ILE A 1 470 ? -27.141 2.427 1.963 1.00 18.88 486 ILE A N 1
ATOM 3754 C CA . ILE A 1 470 ? -27.897 1.510 2.828 1.00 18.22 486 ILE A CA 1
ATOM 3755 C C . ILE A 1 470 ? -26.915 0.684 3.649 1.00 18.33 486 ILE A C 1
ATOM 3756 O O . ILE A 1 470 ? -25.705 0.721 3.429 1.00 17.79 486 ILE A O 1
ATOM 3761 N N . TYR A 1 471 ? -27.476 0.015 4.616 1.00 17.21 487 TYR A N 1
ATOM 3762 C CA . TYR A 1 471 ? -26.726 -0.818 5.550 1.00 18.65 487 TYR A CA 1
ATOM 3763 C C . TYR A 1 471 ? -27.542 -2.070 5.801 1.00 19.35 487 TYR A C 1
ATOM 3764 O O . TYR A 1 471 ? -28.390 -2.063 6.667 1.00 19.28 487 TYR A O 1
ATOM 3773 N N . GLN A 1 472 ? -27.203 -3.105 5.062 1.00 18.95 488 GLN A N 1
ATOM 3774 C CA . GLN A 1 472 ? -27.937 -4.384 5.062 1.00 20.56 488 GLN A CA 1
ATOM 3775 C C . GLN A 1 472 ? -26.913 -5.505 5.286 1.00 18.53 488 GLN A C 1
ATOM 3776 O O . GLN A 1 472 ? -26.095 -5.728 4.367 1.00 18.56 488 GLN A O 1
ATOM 3782 N N . THR A 1 473 ? -26.888 -6.110 6.492 1.00 18.38 489 THR A N 1
ATOM 3783 C CA . THR A 1 473 ? -25.906 -7.155 6.846 1.00 19.06 489 THR A CA 1
ATOM 3784 C C . THR A 1 473 ? -26.429 -8.563 6.515 1.00 18.40 489 THR A C 1
ATOM 3785 O O . THR A 1 473 ? -25.681 -9.479 6.672 1.00 20.12 489 THR A O 1
ATOM 3789 N N . VAL A 1 474 ? -27.689 -8.736 6.143 1.00 18.62 490 VAL A N 1
ATOM 3790 C CA . VAL A 1 474 ? -28.222 -10.020 5.621 1.00 19.08 490 VAL A CA 1
ATOM 3791 C C . VAL A 1 474 ? -29.086 -9.706 4.415 1.00 19.51 490 VAL A C 1
ATOM 3792 O O . VAL A 1 474 ? -29.875 -8.762 4.480 1.00 21.08 490 VAL A O 1
ATOM 3796 N N . TRP A 1 475 ? -28.930 -10.448 3.342 1.00 19.11 491 TRP A N 1
ATOM 3797 C CA . TRP A 1 475 ? -29.796 -10.240 2.165 1.00 22.09 491 TRP A CA 1
ATOM 3798 C C . TRP A 1 475 ? -29.801 -11.522 1.362 1.00 23.03 491 TRP A C 1
ATOM 3799 O O . TRP A 1 475 ? -28.977 -12.390 1.642 1.00 24.88 491 TRP A O 1
ATOM 3810 N N . TYR A 1 476 ? -30.728 -11.627 0.418 1.00 23.07 492 TYR A N 1
ATOM 3811 C CA . TYR A 1 476 ? -30.881 -12.804 -0.437 1.00 24.58 492 TYR A CA 1
ATOM 3812 C C . TYR A 1 476 ? -30.471 -12.397 -1.840 1.00 24.70 492 TYR A C 1
ATOM 3813 O O . TYR A 1 476 ? -30.905 -11.351 -2.274 1.00 25.24 492 TYR A O 1
ATOM 3822 N N . GLU A 1 477 ? -29.655 -13.205 -2.491 1.00 30.58 493 GLU A N 1
ATOM 3823 C CA . GLU A 1 477 ? -29.164 -12.913 -3.861 1.00 34.97 493 GLU A CA 1
ATOM 3824 C C . GLU A 1 477 ? -28.720 -14.235 -4.480 1.00 34.66 493 GLU A C 1
ATOM 3825 O O . GLU A 1 477 ? -28.184 -15.089 -3.743 1.00 28.74 493 GLU A O 1
ATOM 3831 N N . GLU A 1 478 ? -28.975 -14.402 -5.782 1.00 42.90 494 GLU A N 1
ATOM 3832 C CA . GLU A 1 478 ? -28.635 -15.636 -6.543 1.00 41.40 494 GLU A CA 1
ATOM 3833 C C . GLU A 1 478 ? -28.990 -16.856 -5.695 1.00 32.99 494 GLU A C 1
ATOM 3834 O O . GLU A 1 478 ? -28.178 -17.740 -5.552 1.00 35.33 494 GLU A O 1
ATOM 3840 N N . GLY A 1 479 ? -30.164 -16.881 -5.089 1.00 33.56 495 GLY A N 1
ATOM 3841 C CA . GLY A 1 479 ? -30.723 -18.107 -4.496 1.00 30.03 495 GLY A CA 1
ATOM 3842 C C . GLY A 1 479 ? -30.233 -18.420 -3.105 1.00 31.76 495 GLY A C 1
ATOM 3843 O O . GLY A 1 479 ? -30.552 -19.491 -2.624 1.00 34.57 495 GLY A O 1
ATOM 3844 N N . VAL A 1 480 ? -29.439 -17.565 -2.463 1.00 32.12 496 VAL A N 1
ATOM 3845 C CA . VAL A 1 480 ? -28.860 -17.919 -1.139 1.00 29.83 496 VAL A CA 1
ATOM 3846 C C . VAL A 1 480 ? -28.859 -16.679 -0.247 1.00 25.96 496 VAL A C 1
ATOM 3847 O O . VAL A 1 480 ? -28.891 -15.572 -0.756 1.00 23.83 496 VAL A O 1
ATOM 3851 N N . LEU A 1 481 ? -28.780 -16.882 1.052 1.00 22.28 497 LEU A N 1
ATOM 3852 C CA . LEU A 1 481 ? -28.594 -15.777 2.007 1.00 24.41 497 LEU A CA 1
ATOM 3853 C C . LEU A 1 481 ? -27.105 -15.389 2.044 1.00 25.69 497 LEU A C 1
ATOM 3854 O O . LEU A 1 481 ? -26.229 -16.222 1.732 1.00 27.81 497 LEU A O 1
ATOM 3859 N N . HIS A 1 482 ? -26.846 -14.119 2.303 1.00 23.68 498 HIS A N 1
ATOM 3860 C CA . HIS A 1 482 ? -25.496 -13.545 2.485 1.00 21.76 498 HIS A CA 1
ATOM 3861 C C . HIS A 1 482 ? -25.521 -12.881 3.844 1.00 22.20 498 HIS A C 1
ATOM 3862 O O . HIS A 1 482 ? -26.547 -12.239 4.182 1.00 21.36 498 HIS A O 1
ATOM 3869 N N . TYR A 1 483 ? -24.458 -13.040 4.605 1.00 20.42 499 TYR A N 1
ATOM 3870 C CA . TYR A 1 483 ? -24.289 -12.371 5.911 1.00 20.97 499 TYR A CA 1
ATOM 3871 C C . TYR A 1 483 ? -23.005 -11.535 5.844 1.00 20.18 499 TYR A C 1
ATOM 3872 O O . TYR A 1 483 ? -22.051 -11.906 5.122 1.00 20.38 499 TYR A O 1
ATOM 3881 N N . ARG A 1 484 ? -23.009 -10.372 6.491 1.00 20.92 500 ARG A N 1
ATOM 3882 C CA . ARG A 1 484 ? -21.817 -9.485 6.525 1.00 19.48 500 ARG A CA 1
ATOM 3883 C C . ARG A 1 484 ? -21.568 -9.022 7.956 1.00 19.19 500 ARG A C 1
ATOM 3884 O O . ARG A 1 484 ? -22.517 -8.864 8.750 1.00 20.82 500 ARG A O 1
ATOM 3892 N N . ASP A 1 485 ? -20.297 -8.821 8.263 1.00 19.78 501 ASP A N 1
ATOM 3893 C CA . ASP A 1 485 ? -19.850 -8.303 9.580 1.00 23.61 501 ASP A CA 1
ATOM 3894 C C . ASP A 1 485 ? -20.481 -6.915 9.775 1.00 20.60 501 ASP A C 1
ATOM 3895 O O . ASP A 1 485 ? -20.536 -6.096 8.817 1.00 18.49 501 ASP A O 1
ATOM 3900 N N . ASP A 1 486 ? -20.933 -6.689 10.996 1.00 18.67 502 ASP A N 1
ATOM 3901 C CA . ASP A 1 486 ? -21.583 -5.440 11.436 1.00 19.39 502 ASP A CA 1
ATOM 3902 C C . ASP A 1 486 ? -20.520 -4.362 11.727 1.00 19.30 502 ASP A C 1
ATOM 3903 O O . ASP A 1 486 ? -20.329 -3.984 12.920 1.00 16.39 502 ASP A O 1
ATOM 3908 N N . ILE A 1 487 ? -19.862 -3.860 10.699 1.00 18.12 503 ILE A N 1
ATOM 3909 C CA . ILE A 1 487 ? -18.666 -2.980 10.860 1.00 22.35 503 ILE A CA 1
ATOM 3910 C C . ILE A 1 487 ? -19.019 -1.706 11.639 1.00 20.69 503 ILE A C 1
ATOM 3911 O O . ILE A 1 487 ? -18.180 -1.277 12.411 1.00 21.67 503 ILE A O 1
ATOM 3916 N N . TYR A 1 488 ? -20.218 -1.133 11.496 1.00 19.52 504 TYR A N 1
ATOM 3917 C CA . TYR A 1 488 ? -20.601 0.130 12.184 1.00 19.16 504 TYR A CA 1
ATOM 3918 C C . TYR A 1 488 ? -21.453 -0.120 13.433 1.00 18.77 504 TYR A C 1
ATOM 3919 O O . TYR A 1 488 ? -21.950 0.863 13.967 1.00 20.03 504 TYR A O 1
ATOM 3928 N N . HIS A 1 489 ? -21.612 -1.362 13.870 1.00 19.09 505 HIS A N 1
ATOM 3929 C CA . HIS A 1 489 ? -22.283 -1.750 15.142 1.00 20.93 505 HIS A CA 1
ATOM 3930 C C . HIS A 1 489 ? -23.761 -1.389 15.129 1.00 22.00 505 HIS A C 1
ATOM 3931 O O . HIS A 1 489 ? -24.336 -1.221 16.200 1.00 20.17 505 HIS A O 1
ATOM 3938 N N . TYR A 1 490 ? -24.382 -1.304 13.974 1.00 18.55 506 TYR A N 1
ATOM 3939 C CA . TYR A 1 490 ? -25.840 -1.085 13.902 1.00 21.28 506 TYR A CA 1
ATOM 3940 C C . TYR A 1 490 ? -26.637 -2.356 14.199 1.00 21.58 506 TYR A C 1
ATOM 3941 O O . TYR A 1 490 ? -27.847 -2.178 14.466 1.00 23.55 506 TYR A O 1
ATOM 3950 N N . ASP A 1 491 ? -26.039 -3.563 14.144 1.00 20.34 507 ASP A N 1
ATOM 3951 C CA . ASP A 1 491 ? -26.708 -4.836 14.540 1.00 21.08 507 ASP A CA 1
ATOM 3952 C C . ASP A 1 491 ? -26.513 -5.117 16.048 1.00 22.44 507 ASP A C 1
ATOM 3953 O O . ASP A 1 491 ? -27.082 -6.121 16.563 1.00 22.48 507 ASP A O 1
ATOM 3958 N N . ALA A 1 492 ? -25.696 -4.325 16.727 1.00 21.05 508 ALA A N 1
ATOM 3959 C CA . ALA A 1 492 ? -25.116 -4.687 18.041 1.00 23.47 508 ALA A CA 1
ATOM 3960 C C . ALA A 1 492 ? -26.239 -4.842 19.067 1.00 24.29 508 ALA A C 1
ATOM 3961 O O . ALA A 1 492 ? -26.170 -5.792 19.866 1.00 24.94 508 ALA A O 1
ATOM 3963 N N . LEU A 1 493 ? -27.194 -3.916 19.086 1.00 25.36 509 LEU A N 1
ATOM 3964 C CA . LEU A 1 493 ? -28.271 -3.983 20.106 1.00 27.14 509 LEU A CA 1
ATOM 3965 C C . LEU A 1 493 ? -29.083 -5.274 19.892 1.00 26.25 509 LEU A C 1
ATOM 3966 O O . LEU A 1 493 ? -29.372 -5.982 20.894 1.00 22.98 509 LEU A O 1
ATOM 3971 N N . ALA A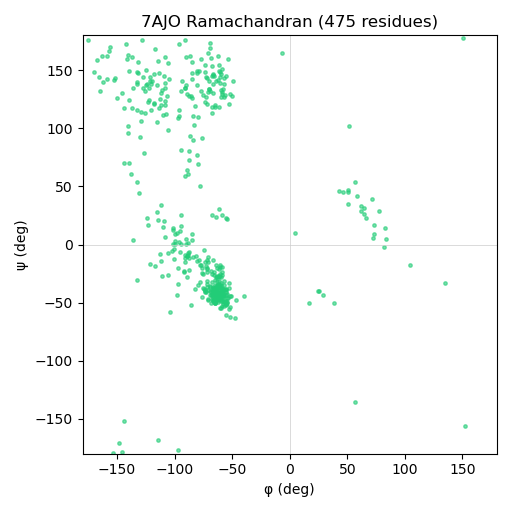 1 494 ? -29.476 -5.553 18.649 1.00 22.98 510 ALA A N 1
ATOM 3972 C CA . ALA A 1 494 ? -30.211 -6.789 18.288 1.00 24.53 510 ALA A CA 1
ATOM 3973 C C . ALA A 1 494 ? -29.403 -8.043 18.683 1.00 24.08 510 ALA A C 1
ATOM 3974 O O . ALA A 1 494 ? -29.981 -9.011 19.194 1.00 22.98 510 ALA A O 1
ATOM 3976 N N . LEU A 1 495 ? -28.089 -8.057 18.448 1.00 25.71 511 LEU A N 1
ATOM 3977 C CA . LEU A 1 495 ? -27.237 -9.227 18.760 1.00 27.36 511 LEU A CA 1
ATOM 3978 C C . LEU A 1 495 ? -27.061 -9.358 20.278 1.00 26.42 511 LEU A C 1
ATOM 3979 O O . LEU A 1 495 ? -26.715 -10.433 20.682 1.00 32.46 511 LEU A O 1
ATOM 3984 N N . GLY A 1 496 ? -27.212 -8.290 21.051 1.00 30.86 512 GLY A N 1
ATOM 3985 C CA . GLY A 1 496 ? -27.114 -8.333 22.529 1.00 38.80 512 GLY A CA 1
ATOM 3986 C C . GLY A 1 496 ? -25.673 -8.263 23.046 1.00 54.82 512 GLY A C 1
ATOM 3987 O O . GLY A 1 496 ? -25.473 -8.508 24.266 1.00 55.96 512 GLY A O 1
ATOM 3988 N N . ASN A 1 497 ? -24.696 -7.882 22.2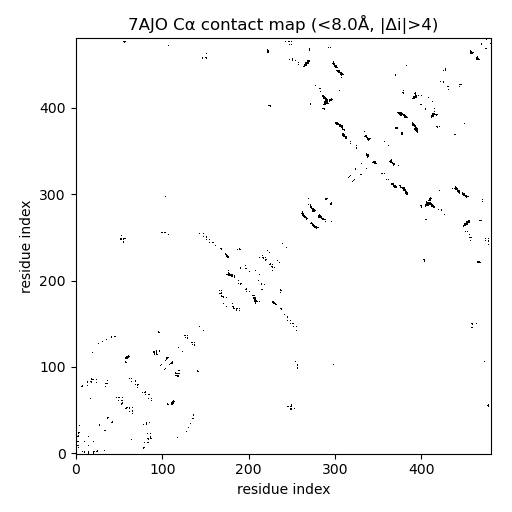04 1.00 68.20 513 ASN A N 1
ATOM 3989 C CA . ASN A 1 497 ? -23.235 -8.103 22.444 1.00 73.73 513 ASN A CA 1
ATOM 3990 C C . ASN A 1 497 ? -22.539 -6.880 23.094 1.00 84.86 513 ASN A C 1
ATOM 3991 O O . ASN A 1 497 ? -21.282 -6.878 23.124 1.00 80.34 513 ASN A O 1
ATOM 3996 N N . GLY A 1 498 ? -23.281 -5.878 23.594 1.00 86.18 514 GLY A N 1
ATOM 3997 C CA . GLY A 1 498 ? -22.738 -4.753 24.392 1.00 85.78 514 GLY A CA 1
ATOM 3998 C C . GLY A 1 498 ? -21.664 -3.960 23.655 1.00 84.27 514 GLY A C 1
ATOM 3999 O O . GLY A 1 498 ? -21.732 -3.642 22.459 1.00 84.20 514 GLY A O 1
#

Foldseek 3Di:
DAQPAPVADSPDCLRVLQPCSPVLNVLCVLVVVDQLCPPVVLVVLVLVLLVLVVLLPLELSSVVLSVVLVVCVVVVVRSSNRSSSSSVVQQLQQLLVCCQPPVCCSQPVGRNYDGDDGHDPVLVVVVNVSVVSNSSVNCVSAPPDVFLVVLVVLLVVLVVCQPPDQDAQDDPQKAAAPAFGDRVPSQLVLLVNQPFDLPQPDPPDGGNYPSCQVSLLVLCVLLHDSRSMCHPVSCSSRQGSSLSSNQSSNLSSLVSHDDDDLCWAEAAQLQQKFIGHNNHTPDIFGKFFAALVQGAGFKFWQWKKKFQAKDFDPLCVLPPQLCVLVDVCSPVVQAFWAQEPVGRHTDDCVVDPSVPDRSVPPRITHIHGGACQHQQGGMWRDTDDPSRETEGAGNPLVLSVHSHRNDDNRHMYTRPVVVVVVSQCVSQVHDDPDRDNDIDMGTRPDMGMYGYHHRQWTDDPHRIHGGDPSNCSSVVSSVPD

Radius of gyration: 27.83 Å; Cα contacts (8 Å, |Δi|>4): 780; chains: 1; bounding box: 81×73×64 Å

Solvent-accessible surface area: 24100 Å² total